Protein AF-0000000072903593 (afdb_homodimer)

Structure (mmCIF, N/CA/C/O backbone):
data_AF-0000000072903593-model_v1
#
loop_
_entity.id
_entity.type
_entity.pdbx_description
1 polymer 'Galactose-1-phosphate uridylyltransferase'
#
loop_
_atom_site.group_PDB
_atom_site.id
_atom_site.type_symbol
_atom_site.label_atom_id
_atom_site.label_alt_id
_atom_site.label_comp_id
_atom_site.label_asym_id
_atom_site.label_entity_id
_atom_site.label_seq_id
_atom_site.pdbx_PDB_ins_code
_atom_site.Cartn_x
_atom_site.Cartn_y
_atom_site.Cartn_z
_atom_site.occupancy
_atom_site.B_iso_or_equiv
_atom_site.auth_seq_id
_atom_site.auth_comp_id
_atom_site.auth_asym_id
_atom_site.auth_atom_id
_atom_site.pdbx_PDB_model_num
ATOM 1 N N . MET A 1 1 ? -7.723 9.633 -14.055 1 60.31 1 MET A N 1
ATOM 2 C CA . MET A 1 1 ? -7.969 8.195 -14.023 1 60.31 1 MET A CA 1
ATOM 3 C C . MET A 1 1 ? -9.039 7.844 -12.992 1 60.31 1 MET A C 1
ATOM 5 O O . MET A 1 1 ? -9.031 8.375 -11.883 1 60.31 1 MET A O 1
ATOM 9 N N . THR A 1 2 ? -10.039 7.176 -13.508 1 76.56 2 THR A N 1
ATOM 10 C CA . THR A 1 2 ? -11.125 6.82 -12.594 1 76.56 2 THR A CA 1
ATOM 11 C C . THR A 1 2 ? -10.859 5.465 -11.945 1 76.56 2 THR A C 1
ATOM 13 O O . THR A 1 2 ? -10.742 4.453 -12.641 1 76.56 2 THR A O 1
ATOM 16 N N . ARG A 1 3 ? -10.672 5.492 -10.711 1 81.56 3 ARG A N 1
ATOM 17 C CA . ARG A 1 3 ? -10.367 4.297 -9.93 1 81.56 3 ARG A CA 1
ATOM 18 C C . ARG A 1 3 ? -11.625 3.461 -9.695 1 81.56 3 ARG A C 1
ATOM 20 O O . ARG A 1 3 ? -12.711 4.004 -9.508 1 81.56 3 ARG A O 1
ATOM 27 N N . SER A 1 4 ? -11.383 2.148 -9.742 1 88.88 4 SER A N 1
ATOM 28 C CA . SER A 1 4 ? -12.461 1.224 -9.43 1 88.88 4 SER A CA 1
ATOM 29 C C . SER A 1 4 ? -12.555 0.962 -7.934 1 88.88 4 SER A C 1
ATOM 31 O O . SER A 1 4 ? -11.539 0.977 -7.234 1 88.88 4 SER A O 1
ATOM 33 N N . HIS A 1 5 ? -13.789 0.732 -7.508 1 93.12 5 HIS A N 1
ATOM 34 C CA . HIS A 1 5 ? -14.023 0.481 -6.094 1 93.12 5 HIS A CA 1
ATOM 35 C C . HIS A 1 5 ? -14.859 -0.781 -5.887 1 93.12 5 HIS A C 1
ATOM 37 O O . HIS A 1 5 ? -15.773 -1.06 -6.664 1 93.12 5 HIS A O 1
ATOM 43 N N . LEU A 1 6 ? -14.523 -1.533 -4.934 1 94.62 6 LEU A N 1
ATOM 44 C CA . LEU A 1 6 ? -15.32 -2.66 -4.453 1 94.62 6 LEU A CA 1
ATOM 45 C C . LEU A 1 6 ? -15.789 -2.424 -3.023 1 94.62 6 LEU A C 1
ATOM 47 O O . LEU A 1 6 ? -15.055 -1.867 -2.207 1 94.62 6 LEU A O 1
ATOM 51 N N . ILE A 1 7 ? -16.969 -2.863 -2.758 1 94.38 7 ILE A N 1
ATOM 52 C CA . ILE A 1 7 ? -17.484 -2.742 -1.397 1 94.38 7 ILE A CA 1
ATOM 53 C C . ILE A 1 7 ? -17 -3.918 -0.555 1 94.38 7 ILE A C 1
ATOM 55 O O . ILE A 1 7 ? -17.094 -5.074 -0.971 1 94.38 7 ILE A O 1
ATOM 59 N N . PHE A 1 8 ? -16.438 -3.594 0.503 1 93.25 8 PHE A N 1
ATOM 60 C CA . PHE A 1 8 ? -15.938 -4.566 1.471 1 93.25 8 PHE A CA 1
ATOM 61 C C . PHE A 1 8 ? -16.922 -4.727 2.627 1 93.25 8 PHE A C 1
ATOM 63 O O . PHE A 1 8 ? -17.281 -3.746 3.285 1 93.25 8 PHE A O 1
ATOM 70 N N . ASP A 1 9 ? -17.281 -5.898 2.928 1 91.88 9 ASP A N 1
ATOM 71 C CA . ASP A 1 9 ? -18.188 -6.184 4.039 1 91.88 9 ASP A CA 1
ATOM 72 C C . ASP A 1 9 ? -17.422 -6.34 5.348 1 91.88 9 ASP A C 1
ATOM 74 O O . ASP A 1 9 ? -16.922 -7.426 5.656 1 91.88 9 ASP A O 1
ATOM 78 N N . SER A 1 10 ? -17.469 -5.348 6.121 1 87.25 10 SER A N 1
ATOM 79 C CA . SER A 1 10 ? -16.688 -5.293 7.352 1 87.25 10 SER A CA 1
ATOM 80 C C . SER A 1 10 ? -17.234 -6.258 8.398 1 87.25 10 SER A C 1
ATOM 82 O O . SER A 1 10 ? -16.484 -6.73 9.258 1 87.25 10 SER A O 1
ATOM 84 N N . SER A 1 11 ? -18.484 -6.574 8.367 1 84.94 11 SER A N 1
ATOM 85 C CA . SER A 1 11 ? -19.078 -7.523 9.305 1 84.94 11 SER A CA 1
ATOM 86 C C . SER A 1 11 ? -18.531 -8.93 9.094 1 84.94 11 SER A C 1
ATOM 88 O O . SER A 1 11 ? -18.234 -9.641 10.055 1 84.94 11 SER A O 1
ATOM 90 N N . ILE A 1 12 ? -18.359 -9.266 7.867 1 82.25 12 ILE A N 1
ATOM 91 C CA . ILE A 1 12 ? -17.781 -10.555 7.527 1 82.25 12 ILE A CA 1
ATOM 92 C C . ILE A 1 12 ? -16.281 -10.555 7.855 1 82.25 12 ILE A C 1
ATOM 94 O O . ILE A 1 12 ? -15.75 -11.547 8.359 1 82.25 12 ILE A O 1
ATOM 98 N N . GLY A 1 13 ? -15.664 -9.5 7.625 1 82.75 13 GLY A N 1
ATOM 99 C CA . GLY A 1 13 ? -14.242 -9.359 7.879 1 82.75 13 GLY A CA 1
ATOM 100 C C . GLY A 1 13 ? -13.867 -9.625 9.328 1 82.75 13 GLY A C 1
ATOM 101 O O . GLY A 1 13 ? -12.836 -10.234 9.602 1 82.75 13 GLY A O 1
ATOM 102 N N . LYS A 1 14 ? -14.695 -9.219 10.172 1 78.19 14 LYS A N 1
ATOM 1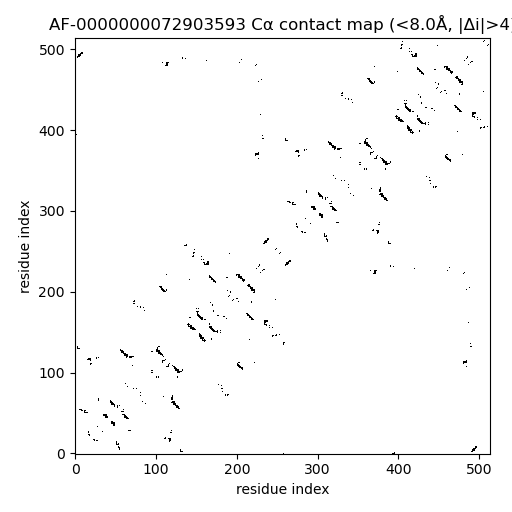03 C CA . LYS A 1 14 ? -14.453 -9.391 11.602 1 78.19 14 LYS A CA 1
ATOM 104 C C . LYS A 1 14 ? -14.523 -10.859 12.008 1 78.19 14 LYS A C 1
ATOM 106 O O . LYS A 1 14 ? -13.953 -11.258 13.023 1 78.19 14 LYS A O 1
ATOM 111 N N . GLN A 1 15 ? -15.156 -11.602 11.164 1 79.94 15 GLN A N 1
ATOM 112 C CA . GLN A 1 15 ? -15.375 -13.008 11.492 1 79.94 15 GLN A CA 1
ATOM 113 C C . GLN A 1 15 ? -14.312 -13.898 10.859 1 79.94 15 GLN A C 1
ATOM 115 O O . GLN A 1 15 ? -14.211 -15.086 11.18 1 79.94 15 GLN A O 1
ATOM 120 N N . LYS A 1 16 ? -13.492 -13.336 10.039 1 80.75 16 LYS A N 1
ATOM 121 C CA . LYS A 1 16 ? -12.484 -14.109 9.32 1 80.75 16 LYS A CA 1
ATOM 122 C C . LYS A 1 16 ? -11.43 -14.656 10.273 1 80.75 16 LYS A C 1
ATOM 124 O O . LYS A 1 16 ? -10.953 -13.938 11.156 1 80.75 16 LYS A O 1
ATOM 129 N N . PRO A 1 17 ? -11.148 -15.898 10.086 1 80.94 17 PRO A N 1
ATOM 130 C CA . PRO A 1 17 ? -10.031 -16.422 10.883 1 80.94 17 PRO A CA 1
ATOM 131 C C . PRO A 1 17 ? -8.703 -15.758 10.531 1 80.94 17 PRO A C 1
ATOM 133 O O . PRO A 1 17 ? -8.484 -15.367 9.383 1 80.94 17 PRO A O 1
ATOM 136 N N . GLU A 1 18 ? -7.91 -15.57 11.539 1 79.44 18 GLU A N 1
ATOM 137 C CA . GLU A 1 18 ? -6.59 -14.969 11.398 1 79.44 18 GLU A CA 1
ATOM 138 C C . GLU A 1 18 ? -5.52 -15.812 12.078 1 79.44 18 GLU A C 1
ATOM 140 O O . GLU A 1 18 ? -5.594 -16.062 13.281 1 79.44 18 GLU A O 1
ATOM 145 N N . THR A 1 19 ? -4.547 -16.297 11.219 1 81.31 19 THR A N 1
ATOM 146 C CA . THR A 1 19 ? -3.543 -17.188 11.789 1 81.31 19 THR A CA 1
ATOM 147 C C . THR A 1 19 ? -2.135 -16.719 11.445 1 81.31 19 THR A C 1
ATOM 149 O O . THR A 1 19 ? -1.151 -17.391 11.758 1 81.31 19 THR A O 1
ATOM 152 N N . ILE A 1 20 ? -1.979 -15.617 10.797 1 78.69 20 ILE A N 1
ATOM 153 C CA . ILE A 1 20 ? -0.661 -15.117 10.422 1 78.69 20 ILE A CA 1
ATOM 154 C C . ILE A 1 20 ? 0.012 -14.477 11.633 1 78.69 20 ILE A C 1
ATOM 156 O O . ILE A 1 20 ? 1.15 -14.812 11.969 1 78.69 20 ILE A O 1
ATOM 160 N N . VAL A 1 21 ? -0.804 -13.648 12.273 1 70.5 21 VAL A N 1
ATOM 161 C CA . VAL A 1 21 ? -0.29 -12.953 13.445 1 70.5 21 VAL A CA 1
ATOM 162 C C . VAL A 1 21 ? -0.515 -13.812 14.688 1 70.5 21 VAL A C 1
ATOM 164 O O . VAL A 1 21 ? 0.409 -14.023 15.477 1 70.5 21 VAL A O 1
ATOM 167 N N . ASN A 1 22 ? -1.841 -14.328 14.727 1 78.69 22 ASN A N 1
ATOM 168 C CA . ASN A 1 22 ? -2.182 -15.211 15.836 1 78.69 22 ASN A CA 1
ATOM 169 C C . ASN A 1 22 ? -1.996 -16.672 15.461 1 78.69 22 ASN A C 1
ATOM 171 O O . ASN A 1 22 ? -2.969 -17.375 15.172 1 78.69 22 ASN A O 1
ATOM 175 N N . ARG A 1 23 ? -0.952 -17.25 15.664 1 77.94 23 ARG A N 1
ATOM 176 C CA . ARG A 1 23 ? -0.542 -18.562 15.172 1 77.94 23 ARG A CA 1
ATOM 177 C C . ARG A 1 23 ? -1.164 -19.688 16 1 77.94 23 ARG A C 1
ATOM 179 O O . ARG A 1 23 ? -1.195 -20.828 15.562 1 77.94 23 ARG A O 1
ATOM 186 N N . GLN A 1 24 ? -1.678 -19.312 17.031 1 80.62 24 GLN A N 1
ATOM 187 C CA . GLN A 1 24 ? -2.266 -20.312 17.906 1 80.62 24 GLN A CA 1
ATOM 188 C C . GLN A 1 24 ? -3.695 -20.641 17.484 1 80.62 24 GLN A C 1
ATOM 190 O O . GLN A 1 24 ? -4.246 -21.672 17.891 1 80.62 24 GLN A O 1
ATOM 195 N N . ASN A 1 25 ? -4.289 -19.812 16.672 1 84.56 25 ASN A N 1
ATOM 196 C CA . ASN A 1 25 ? -5.637 -20.062 16.172 1 84.56 25 ASN A CA 1
ATOM 197 C C . ASN A 1 25 ? -5.668 -21.281 15.25 1 84.56 25 ASN A C 1
ATOM 199 O O . ASN A 1 25 ? -4.719 -21.516 14.5 1 84.56 25 ASN A O 1
ATOM 203 N N . PRO A 1 26 ? -6.703 -21.984 15.406 1 86 26 PRO A N 1
ATOM 204 C CA . PRO A 1 26 ? -6.805 -23.141 14.508 1 86 26 PRO A CA 1
ATOM 205 C C . PRO A 1 26 ? -6.871 -22.734 13.031 1 86 26 PRO A C 1
ATOM 207 O O . PRO A 1 26 ? -7.496 -21.734 12.695 1 86 26 PRO A O 1
ATOM 210 N N . CYS A 1 27 ? -6.293 -23.5 12.258 1 90.25 27 CYS A N 1
ATOM 211 C CA . CYS A 1 27 ? -6.277 -23.25 10.82 1 90.25 27 CYS A CA 1
ATOM 212 C C . CYS A 1 27 ? -7.41 -23.984 10.125 1 90.25 27 CYS A C 1
ATOM 214 O O . CYS A 1 27 ? -7.438 -25.219 10.109 1 90.25 27 CYS A O 1
ATOM 216 N N . PRO A 1 28 ? -8.242 -23.359 9.531 1 89.06 28 PRO A N 1
ATOM 217 C CA . PRO A 1 28 ? -9.375 -24.016 8.875 1 89.06 28 PRO A CA 1
ATOM 218 C C . PRO A 1 28 ? -8.938 -24.906 7.711 1 89.06 28 PRO A C 1
ATOM 220 O O . PRO A 1 28 ? -9.648 -25.859 7.359 1 89.06 28 PRO A O 1
ATOM 223 N N . PHE A 1 29 ? -7.766 -24.672 7.18 1 92.62 29 PHE A N 1
ATOM 224 C CA . PHE A 1 29 ? -7.336 -25.406 5.992 1 92.62 29 PHE A CA 1
ATOM 225 C C . PHE A 1 29 ? -6.641 -26.703 6.375 1 92.62 29 PHE A C 1
ATOM 227 O O . PHE A 1 29 ? -6.449 -27.578 5.535 1 92.62 29 PHE A O 1
ATOM 234 N N . CYS A 1 30 ? -6.262 -26.812 7.594 1 91.31 30 CYS A N 1
ATOM 235 C CA . CYS A 1 30 ? -5.625 -28.031 8.07 1 91.31 30 CYS A CA 1
ATOM 236 C C . CYS A 1 30 ? -6.656 -29.125 8.312 1 91.31 30 CYS A C 1
ATOM 238 O O . CYS A 1 30 ? -6.328 -30.312 8.266 1 91.31 30 CYS A O 1
ATOM 240 N N . ASN A 1 31 ? -7.863 -28.703 8.664 1 91.06 31 ASN A N 1
ATOM 241 C CA . ASN A 1 31 ? -8.945 -29.656 8.891 1 91.06 31 ASN A CA 1
ATOM 242 C C . ASN A 1 31 ? -9.711 -29.953 7.602 1 91.06 31 ASN A C 1
ATOM 244 O O . ASN A 1 31 ? -10.867 -29.531 7.457 1 91.06 31 ASN A O 1
ATOM 248 N N . VAL A 1 32 ? -9.195 -30.719 6.852 1 90.88 32 VAL A N 1
ATOM 249 C CA . VAL A 1 32 ? -9.695 -30.984 5.504 1 90.88 32 VAL A CA 1
ATOM 250 C C . VAL A 1 32 ? -11.094 -31.578 5.574 1 90.88 32 VAL A C 1
ATOM 252 O O . VAL A 1 32 ? -11.953 -31.25 4.746 1 90.88 32 VAL A O 1
ATOM 255 N N . GLU A 1 33 ? -11.359 -32.375 6.539 1 91.19 33 GLU A N 1
ATOM 256 C CA . GLU A 1 33 ? -12.648 -33.062 6.676 1 91.19 33 GLU A CA 1
ATOM 257 C C . GLU A 1 33 ? -13.766 -32.062 6.938 1 91.19 33 GLU A C 1
ATOM 259 O O . GLU A 1 33 ? -14.93 -32.312 6.625 1 91.19 33 GLU A O 1
ATOM 264 N N . ALA A 1 34 ? -13.406 -30.984 7.426 1 91.38 34 ALA A N 1
ATOM 265 C CA . ALA A 1 34 ? -14.406 -29.984 7.809 1 91.38 34 ALA A CA 1
ATOM 266 C C . ALA A 1 34 ? -14.641 -28.984 6.684 1 91.38 34 ALA A C 1
ATOM 268 O O . ALA A 1 34 ? -15.523 -28.141 6.773 1 91.38 34 ALA A O 1
ATOM 269 N N . LEU A 1 35 ? -13.828 -29.062 5.656 1 93.31 35 LEU A N 1
ATOM 270 C CA . LEU A 1 35 ? -13.977 -28.125 4.547 1 93.31 35 LEU A CA 1
ATOM 271 C C . LEU A 1 35 ? -15.312 -28.328 3.84 1 93.31 35 LEU A C 1
ATOM 273 O O . LEU A 1 35 ? -15.797 -29.453 3.729 1 93.31 35 LEU A O 1
ATOM 277 N N . THR A 1 36 ? -15.867 -27.219 3.41 1 92.69 36 THR A N 1
ATOM 278 C CA . THR A 1 36 ? -17.141 -27.266 2.695 1 92.69 36 THR A CA 1
ATOM 279 C C . THR A 1 36 ? -17.031 -26.562 1.351 1 92.69 36 THR A C 1
ATOM 281 O O . THR A 1 36 ? -16.047 -25.859 1.09 1 92.69 36 THR A O 1
ATOM 284 N N . HIS A 1 37 ? -17.922 -26.828 0.409 1 95.62 37 HIS A N 1
ATOM 285 C CA . HIS A 1 37 ? -18.031 -26.172 -0.89 1 95.62 37 HIS A CA 1
ATOM 286 C C . HIS A 1 37 ? -16.812 -26.422 -1.752 1 95.62 37 HIS A C 1
ATOM 288 O O . HIS A 1 37 ? -16.234 -25.484 -2.316 1 95.62 37 HIS A O 1
ATOM 294 N N . ILE A 1 38 ? -16.297 -27.672 -1.651 1 96.88 38 ILE A N 1
ATOM 295 C CA . ILE A 1 38 ? -15.164 -28.078 -2.486 1 96.88 38 ILE A CA 1
ATOM 296 C C . ILE A 1 38 ? -15.617 -28.188 -3.941 1 96.88 38 ILE A C 1
ATOM 298 O O . ILE A 1 38 ? -16.594 -28.891 -4.238 1 96.88 38 ILE A O 1
ATOM 302 N N . MET A 1 39 ? -14.961 -27.562 -4.785 1 97.94 39 MET A N 1
ATOM 303 C CA . MET A 1 39 ? -15.352 -27.531 -6.191 1 97.94 39 MET A CA 1
ATOM 304 C C . MET A 1 39 ? -14.516 -28.516 -7.008 1 97.94 39 MET A C 1
ATOM 306 O O . MET A 1 39 ? -15.008 -29.094 -7.984 1 97.94 39 MET A O 1
ATOM 310 N N . ASP A 1 40 ? -13.266 -28.672 -6.719 1 98.06 40 ASP A N 1
ATOM 311 C CA . ASP A 1 40 ? -12.359 -29.609 -7.375 1 98.06 40 ASP A CA 1
ATOM 312 C C . ASP A 1 40 ? -11.18 -29.953 -6.473 1 98.06 40 ASP A C 1
ATOM 314 O O . ASP A 1 40 ? -10.898 -29.234 -5.512 1 98.06 40 ASP A O 1
ATOM 318 N N . GLN A 1 41 ? -10.539 -31.094 -6.773 1 97.25 41 GLN A N 1
ATOM 319 C CA . GLN A 1 41 ? -9.422 -31.547 -5.949 1 97.25 41 GLN A CA 1
ATOM 320 C C . GLN A 1 41 ? -8.461 -32.406 -6.754 1 97.25 41 GLN A C 1
ATOM 322 O O . GLN A 1 41 ? -8.891 -33.219 -7.582 1 97.25 41 GLN A O 1
ATOM 327 N N . LYS A 1 42 ? -7.273 -32.156 -6.574 1 97.19 42 LYS A N 1
ATOM 328 C CA . LYS A 1 42 ? -6.191 -33 -7.105 1 97.19 42 LYS A CA 1
ATOM 329 C C . LYS A 1 42 ? -5.152 -33.281 -6.031 1 97.19 42 LYS A C 1
ATOM 331 O O . LYS A 1 42 ? -4.242 -32.5 -5.793 1 97.19 42 LYS A O 1
ATOM 336 N N . ASP A 1 43 ? -5.23 -34.5 -5.383 1 95.94 43 ASP A N 1
ATOM 337 C CA . ASP A 1 43 ? -4.379 -34.875 -4.254 1 95.94 43 ASP A CA 1
ATOM 338 C C . ASP A 1 43 ? -4.566 -33.906 -3.084 1 95.94 43 ASP A C 1
ATOM 340 O O . ASP A 1 43 ? -5.688 -33.688 -2.609 1 95.94 43 ASP A O 1
ATOM 344 N N . SER A 1 44 ? -3.527 -33.219 -2.713 1 96.06 44 SER A N 1
ATOM 345 C CA . SER A 1 44 ? -3.605 -32.312 -1.568 1 96.06 44 SER A CA 1
ATOM 346 C C . SER A 1 44 ? -4.012 -30.906 -1.998 1 96.06 44 SER A C 1
ATOM 348 O O . SER A 1 44 ? -4.18 -30.016 -1.158 1 96.06 44 SER A O 1
ATOM 350 N N . ILE A 1 45 ? -4.176 -30.672 -3.27 1 98.25 45 ILE A N 1
ATOM 351 C CA . ILE A 1 45 ? -4.605 -29.391 -3.801 1 98.25 45 ILE A CA 1
ATOM 352 C C . ILE A 1 45 ? -6.129 -29.328 -3.838 1 98.25 45 ILE A C 1
ATOM 354 O O . ILE A 1 45 ? -6.773 -30.172 -4.469 1 98.25 45 ILE A O 1
ATOM 358 N N . ILE A 1 46 ? -6.727 -28.344 -3.162 1 98.25 46 ILE A N 1
ATOM 359 C CA . ILE A 1 46 ? -8.18 -28.297 -3.035 1 98.25 46 ILE A CA 1
ATOM 360 C C . ILE A 1 46 ? -8.688 -26.922 -3.453 1 98.25 46 ILE A C 1
ATOM 362 O O . ILE A 1 46 ? -8.227 -25.891 -2.943 1 98.25 46 ILE A O 1
ATOM 366 N N . TRP A 1 47 ? -9.531 -26.875 -4.449 1 98.56 47 TRP A N 1
ATOM 367 C CA . TRP A 1 47 ? -10.219 -25.656 -4.867 1 98.56 47 TRP A CA 1
ATOM 368 C C . TRP A 1 47 ? -11.609 -25.578 -4.25 1 98.56 47 TRP A C 1
ATOM 370 O O . TRP A 1 47 ? -12.414 -26.484 -4.402 1 98.56 47 TRP A O 1
ATOM 380 N N . LEU A 1 48 ? -11.914 -24.547 -3.469 1 98.06 48 LEU A N 1
ATOM 381 C CA . LEU A 1 48 ? -13.188 -24.422 -2.768 1 98.06 48 LEU A CA 1
ATOM 382 C C . LEU A 1 48 ? -13.664 -22.984 -2.746 1 98.06 48 LEU A C 1
ATOM 384 O O . LEU A 1 48 ? -12.883 -22.062 -3.006 1 98.06 48 LEU A O 1
ATOM 388 N N . GLU A 1 49 ? -14.945 -22.797 -2.516 1 96.88 49 GLU A N 1
ATOM 389 C CA . GLU A 1 49 ? -15.516 -21.469 -2.344 1 96.88 49 GLU A CA 1
ATOM 390 C C . GLU A 1 49 ? -15.117 -20.859 -0.999 1 96.88 49 GLU A C 1
ATOM 392 O O . GLU A 1 49 ? -15.117 -21.562 0.022 1 96.88 49 GLU A O 1
ATOM 397 N N . ASN A 1 50 ? -14.742 -19.609 -1.059 1 93.88 50 ASN A N 1
ATOM 398 C CA . ASN A 1 50 ? -14.398 -18.938 0.187 1 93.88 50 ASN A CA 1
ATOM 399 C C . ASN A 1 50 ? -15.586 -18.875 1.145 1 93.88 50 ASN A C 1
ATOM 401 O O . ASN A 1 50 ? -16.672 -18.453 0.757 1 93.88 50 ASN A O 1
ATOM 405 N N . LYS A 1 51 ? -15.414 -19.219 2.359 1 89.56 51 LYS A N 1
ATOM 406 C CA . LYS A 1 51 ? -16.469 -19.234 3.375 1 89.56 51 LYS A CA 1
ATOM 407 C C . LYS A 1 51 ? -16.766 -17.828 3.875 1 89.56 51 LYS A C 1
ATOM 409 O O . LYS A 1 51 ? -17.844 -17.562 4.406 1 89.56 51 LYS A O 1
ATOM 414 N N . TYR A 1 52 ? -15.867 -16.953 3.697 1 89.12 52 TYR A N 1
ATOM 415 C CA . TYR A 1 52 ? -15.984 -15.578 4.18 1 89.12 52 TYR A CA 1
ATOM 416 C C . TYR A 1 52 ? -15.805 -14.578 3.043 1 89.12 52 TYR A C 1
ATOM 418 O O . TYR A 1 52 ? -14.836 -13.812 3.025 1 89.12 52 TYR A O 1
ATOM 426 N N . PRO A 1 53 ? -16.75 -14.508 2.211 1 91.5 53 PRO A N 1
ATOM 427 C CA . PRO A 1 53 ? -16.656 -13.586 1.079 1 91.5 53 PRO A CA 1
ATOM 428 C C . PRO A 1 53 ? -16.859 -12.133 1.487 1 91.5 53 PRO A C 1
ATOM 430 O O . PRO A 1 53 ? -17.984 -11.656 1.547 1 91.5 53 PRO A O 1
ATOM 433 N N . VAL A 1 54 ? -15.828 -11.445 1.536 1 92.44 54 VAL A N 1
ATOM 434 C CA . VAL A 1 54 ? -15.859 -10.102 2.1 1 92.44 54 VAL A CA 1
ATOM 435 C C . VAL A 1 54 ? -16.172 -9.086 1.001 1 92.44 54 VAL A C 1
ATOM 437 O O . VAL A 1 54 ? -16.484 -7.926 1.287 1 92.44 54 VAL A O 1
ATOM 440 N N . LEU A 1 55 ? -16.078 -9.461 -0.254 1 95.44 55 LEU A N 1
ATOM 441 C CA . LEU A 1 55 ? -16.312 -8.547 -1.364 1 95.44 55 LEU A CA 1
ATOM 442 C C . LEU A 1 55 ? -17.734 -8.68 -1.893 1 95.44 55 LEU A C 1
ATOM 444 O O . LEU A 1 55 ? -18.188 -9.797 -2.166 1 95.44 55 LEU A O 1
ATOM 448 N N . GLN A 1 56 ? -18.359 -7.562 -2.023 1 94.5 56 GLN A N 1
ATOM 449 C CA . GLN A 1 56 ? -19.688 -7.582 -2.631 1 94.5 56 GLN A CA 1
ATOM 450 C C . GLN A 1 56 ? -19.594 -7.758 -4.145 1 94.5 56 GLN A C 1
ATOM 452 O O . GLN A 1 56 ? -18.656 -7.285 -4.773 1 94.5 56 GLN A O 1
ATOM 457 N N . ASP A 1 57 ? -20.594 -8.445 -4.68 1 95.81 57 ASP A N 1
ATOM 458 C CA . ASP A 1 57 ? -20.719 -8.656 -6.121 1 95.81 57 ASP A CA 1
ATOM 459 C C . ASP A 1 57 ? -19.484 -9.344 -6.691 1 95.81 57 ASP A C 1
ATOM 461 O O . ASP A 1 57 ? -18.969 -8.938 -7.73 1 95.81 57 ASP A O 1
ATOM 465 N N . ALA A 1 58 ? -19 -10.289 -5.934 1 97.31 58 ALA A N 1
ATOM 466 C CA . ALA A 1 58 ? -17.844 -11.086 -6.332 1 97.31 58 ALA A CA 1
ATOM 467 C C . ALA A 1 58 ? -18 -12.539 -5.895 1 97.31 58 ALA A C 1
ATOM 469 O O . ALA A 1 58 ? -18.672 -12.82 -4.891 1 97.31 58 ALA A O 1
ATOM 470 N N . PHE A 1 59 ? -17.531 -13.391 -6.684 1 97.81 59 PHE A N 1
ATOM 471 C CA . PHE A 1 59 ? -17.406 -14.797 -6.32 1 97.81 59 PHE A CA 1
ATOM 472 C C . PHE A 1 59 ? -15.977 -15.125 -5.906 1 97.81 59 PHE A C 1
ATOM 474 O O . PHE A 1 59 ? -15.07 -15.156 -6.742 1 97.81 59 PHE A O 1
ATOM 481 N N . GLN A 1 60 ? -15.797 -15.375 -4.641 1 97.56 60 GLN A N 1
ATOM 482 C CA . GLN A 1 60 ? -14.453 -15.57 -4.098 1 97.56 60 GLN A CA 1
ATOM 483 C C . GLN A 1 60 ? -14.164 -17.047 -3.861 1 97.56 60 GLN A C 1
ATOM 485 O O . GLN A 1 60 ? -14.938 -17.734 -3.188 1 97.56 60 GLN A O 1
ATOM 490 N N . THR A 1 61 ? -13.039 -17.531 -4.406 1 98.25 61 THR A N 1
ATOM 491 C CA . THR A 1 61 ? -12.617 -18.906 -4.223 1 98.25 61 THR A CA 1
ATOM 492 C C . THR A 1 61 ? -11.172 -18.984 -3.73 1 98.25 61 THR A C 1
ATOM 494 O O . THR A 1 61 ? -10.445 -17.984 -3.789 1 98.25 61 THR A O 1
ATOM 497 N N . VAL A 1 62 ? -10.828 -20.203 -3.219 1 97.56 62 VAL A N 1
ATOM 498 C CA . VAL A 1 62 ? -9.508 -20.422 -2.652 1 97.56 62 VAL A CA 1
ATOM 499 C C . VAL A 1 62 ? -8.945 -21.75 -3.176 1 97.56 62 VAL A C 1
ATOM 501 O O . VAL A 1 62 ? -9.68 -22.719 -3.342 1 97.56 62 VAL A O 1
ATOM 504 N N . ILE A 1 63 ? -7.695 -21.719 -3.494 1 98.44 63 ILE A N 1
ATOM 505 C CA . ILE A 1 63 ? -6.969 -22.953 -3.766 1 98.44 63 ILE A CA 1
ATOM 506 C C . ILE A 1 63 ? -6.004 -23.25 -2.617 1 98.44 63 ILE A C 1
ATOM 508 O O . ILE A 1 63 ? -5.012 -22.547 -2.432 1 98.44 63 ILE A O 1
ATOM 512 N N . ILE A 1 64 ? -6.297 -24.25 -1.819 1 97.75 64 ILE A N 1
ATOM 513 C CA . ILE A 1 64 ? -5.348 -24.75 -0.834 1 97.75 64 ILE A CA 1
ATOM 514 C C . ILE A 1 64 ? -4.215 -25.5 -1.541 1 97.75 64 ILE A C 1
ATOM 516 O O . ILE A 1 64 ? -4.457 -26.469 -2.262 1 97.75 64 ILE A O 1
ATOM 520 N N . GLU A 1 65 ? -3.029 -25.094 -1.334 1 98.19 65 GLU A N 1
ATOM 521 C CA . GLU A 1 65 ? -1.915 -25.516 -2.18 1 98.19 65 GLU A CA 1
ATOM 522 C C . GLU A 1 65 ? -1.377 -26.875 -1.747 1 98.19 65 GLU A C 1
ATOM 524 O O . GLU A 1 65 ? -0.859 -27.641 -2.57 1 98.19 65 GLU A O 1
ATOM 529 N N . THR A 1 66 ? -1.399 -27.078 -0.451 1 96.38 66 THR A N 1
ATOM 530 C CA . THR A 1 66 ? -0.808 -28.297 0.109 1 96.38 66 THR A CA 1
ATOM 531 C C . THR A 1 66 ? -1.422 -28.625 1.467 1 96.38 66 THR A C 1
ATOM 533 O O . THR A 1 66 ? -2.215 -27.844 1.999 1 96.38 66 THR A O 1
ATOM 536 N N . ASP A 1 67 ? -1.128 -29.781 1.975 1 94.19 67 ASP A N 1
ATOM 537 C CA . ASP A 1 67 ? -1.634 -30.172 3.285 1 94.19 67 ASP A CA 1
ATOM 538 C C . ASP A 1 67 ? -0.656 -29.781 4.391 1 94.19 67 ASP A C 1
ATOM 540 O O . ASP A 1 67 ? -0.896 -30.062 5.566 1 94.19 67 ASP A O 1
ATOM 544 N N . GLU A 1 68 ? 0.381 -29.125 4.031 1 93.25 68 GLU A N 1
ATOM 545 C CA . GLU A 1 68 ? 1.355 -28.672 5.016 1 93.25 68 GLU A CA 1
ATOM 546 C C . GLU A 1 68 ? 1.144 -27.188 5.352 1 93.25 68 GLU A C 1
ATOM 548 O O . GLU A 1 68 ? 1.431 -26.312 4.535 1 93.25 68 GLU A O 1
ATOM 553 N N . CYS A 1 69 ? 0.792 -26.938 6.539 1 91.88 69 CYS A N 1
ATOM 554 C CA . CYS A 1 69 ? 0.379 -25.609 6.98 1 91.88 69 CYS A CA 1
ATOM 555 C C . CYS A 1 69 ? 1.562 -24.656 7.004 1 91.88 69 CYS A C 1
ATOM 557 O O . CYS A 1 69 ? 1.395 -23.453 6.805 1 91.88 69 CYS A O 1
ATOM 559 N N . THR A 1 70 ? 2.742 -25.125 7.227 1 89.5 70 THR A N 1
ATOM 560 C CA . THR A 1 70 ? 3.889 -24.25 7.414 1 89.5 70 THR A CA 1
ATOM 561 C C . THR A 1 70 ? 4.762 -24.219 6.16 1 89.5 70 THR A C 1
ATOM 563 O O . THR A 1 70 ? 5.855 -23.656 6.176 1 89.5 70 THR A O 1
ATOM 566 N N . SER A 1 71 ? 4.305 -24.844 5.137 1 92 71 SER A N 1
ATOM 567 C CA . SER A 1 71 ? 5.066 -24.844 3.893 1 92 71 SER A CA 1
ATOM 568 C C . SER A 1 71 ? 4.871 -23.531 3.131 1 92 71 SER A C 1
ATOM 570 O O . SER A 1 71 ? 4.207 -22.609 3.623 1 92 71 SER A O 1
ATOM 572 N N . GLU A 1 72 ? 5.605 -23.391 2.066 1 92.88 72 GLU A N 1
ATOM 573 C CA . GLU A 1 72 ? 5.473 -22.234 1.18 1 92.88 72 GLU A CA 1
ATOM 574 C C . GLU A 1 72 ? 6.043 -22.531 -0.204 1 92.88 72 GLU A C 1
ATOM 576 O O . GLU A 1 72 ? 6.824 -23.469 -0.368 1 92.88 72 GLU A O 1
ATOM 581 N N . LEU A 1 73 ? 5.688 -21.797 -1.133 1 96.31 73 LEU A N 1
ATOM 582 C CA . LEU A 1 73 ? 5.828 -22.062 -2.559 1 96.31 73 LEU A CA 1
ATOM 583 C C . LEU A 1 73 ? 7.281 -22.391 -2.908 1 96.31 73 LEU A C 1
ATOM 585 O O . LEU A 1 73 ? 7.543 -23.234 -3.768 1 96.31 73 LEU A O 1
ATOM 589 N N . SER A 1 74 ? 8.234 -21.781 -2.266 1 95.69 74 SER A N 1
ATOM 590 C CA . SER A 1 74 ? 9.641 -21.969 -2.607 1 95.69 74 SER A CA 1
ATOM 591 C C . SER A 1 74 ? 10.141 -23.344 -2.158 1 95.69 74 SER A C 1
ATOM 593 O O . SER A 1 74 ? 11.203 -23.797 -2.588 1 95.69 74 SER A O 1
ATOM 595 N N . LEU A 1 75 ? 9.398 -24.078 -1.383 1 96.38 75 LEU A N 1
ATOM 596 C CA . LEU A 1 75 ? 9.852 -25.312 -0.777 1 96.38 75 LEU A CA 1
ATOM 597 C C . LEU A 1 75 ? 9.227 -26.516 -1.479 1 96.38 75 LEU A C 1
ATOM 599 O O . LEU A 1 75 ? 9.625 -27.656 -1.231 1 96.38 75 LEU A O 1
ATOM 603 N N . TYR A 1 76 ? 8.273 -26.328 -2.312 1 97.81 76 TYR A N 1
ATOM 604 C CA . TYR A 1 76 ? 7.566 -27.438 -2.953 1 97.81 76 TYR A CA 1
ATOM 605 C C . TYR A 1 76 ? 8.508 -28.25 -3.818 1 97.81 76 TYR A C 1
ATOM 607 O O . TYR A 1 76 ? 9.414 -27.719 -4.453 1 97.81 76 TYR A O 1
ATOM 615 N N . SER A 1 77 ? 8.266 -29.531 -3.883 1 97.56 77 SER A N 1
ATOM 616 C CA . SER A 1 77 ? 8.922 -30.344 -4.91 1 97.56 77 SER A CA 1
ATOM 617 C C . SER A 1 77 ? 8.5 -29.906 -6.309 1 97.56 77 SER A C 1
ATOM 619 O O . SER A 1 77 ? 7.406 -29.359 -6.492 1 97.56 77 SER A O 1
ATOM 621 N N . LYS A 1 78 ? 9.352 -30.156 -7.285 1 98 78 LYS A N 1
ATOM 622 C CA . LYS A 1 78 ? 9.039 -29.766 -8.656 1 98 78 LYS A CA 1
ATOM 623 C C . LYS A 1 78 ? 7.746 -30.438 -9.133 1 98 78 LYS A C 1
ATOM 625 O O . LYS A 1 78 ? 6.922 -29.797 -9.789 1 98 78 LYS A O 1
ATOM 630 N N . GLU A 1 79 ? 7.586 -31.656 -8.75 1 98 79 GLU A N 1
ATOM 631 C CA . GLU A 1 79 ? 6.387 -32.375 -9.156 1 98 79 GLU A CA 1
ATOM 632 C C . GLU A 1 79 ? 5.129 -31.719 -8.602 1 98 79 GLU A C 1
ATOM 634 O O . GLU A 1 79 ? 4.172 -31.469 -9.344 1 98 79 GLU A O 1
ATOM 639 N N . HIS A 1 80 ? 5.133 -31.422 -7.359 1 98.19 80 HIS A N 1
ATOM 640 C CA . HIS A 1 80 ? 3.984 -30.781 -6.723 1 98.19 80 HIS A CA 1
ATOM 641 C C . HIS A 1 80 ? 3.756 -29.375 -7.273 1 98.19 80 HIS A C 1
ATOM 643 O O . HIS A 1 80 ? 2.615 -28.984 -7.527 1 98.19 80 HIS A O 1
ATOM 649 N N . LEU A 1 81 ? 4.848 -28.688 -7.465 1 98.38 81 LEU A N 1
ATOM 650 C CA . LEU A 1 81 ? 4.785 -27.328 -7.996 1 98.38 81 LEU A CA 1
ATOM 651 C C . LEU A 1 81 ? 4.117 -27.312 -9.367 1 98.38 81 LEU A C 1
ATOM 653 O O . LEU A 1 81 ? 3.225 -26.5 -9.617 1 98.38 81 LEU A O 1
ATOM 657 N N . HIS A 1 82 ? 4.57 -28.188 -10.258 1 98.56 82 HIS A N 1
ATOM 658 C CA . HIS A 1 82 ? 4.023 -28.25 -11.609 1 98.56 82 HIS A CA 1
ATOM 659 C C . HIS A 1 82 ? 2.539 -28.594 -11.586 1 98.56 82 HIS A C 1
ATOM 661 O O . HIS A 1 82 ? 1.749 -27.984 -12.32 1 98.56 82 HIS A O 1
ATOM 667 N N . LYS A 1 83 ? 2.209 -29.516 -10.742 1 98.25 83 LYS A N 1
ATOM 668 C CA . LYS A 1 83 ? 0.809 -29.906 -10.602 1 98.25 83 LYS A CA 1
ATOM 669 C C . LYS A 1 83 ? -0.042 -28.75 -10.109 1 98.25 83 LYS A C 1
ATOM 671 O O . LYS A 1 83 ? -1.128 -28.5 -10.633 1 98.25 83 LYS A O 1
ATOM 676 N N . LEU A 1 84 ? 0.435 -28.047 -9.133 1 98.56 84 LEU A N 1
ATOM 677 C CA . LEU A 1 84 ? -0.282 -26.922 -8.539 1 98.56 84 LEU A CA 1
ATOM 678 C C . LEU A 1 84 ? -0.517 -25.812 -9.562 1 98.56 84 LEU A C 1
ATOM 680 O O . LEU A 1 84 ? -1.643 -25.344 -9.719 1 98.56 84 LEU A O 1
ATOM 684 N N . ILE A 1 85 ? 0.53 -25.375 -10.25 1 98.5 85 ILE A N 1
ATOM 685 C CA . ILE A 1 85 ? 0.449 -24.266 -11.188 1 98.5 85 ILE A CA 1
ATOM 686 C C . ILE A 1 85 ? -0.463 -24.641 -12.359 1 98.5 85 ILE A C 1
ATOM 688 O O . ILE A 1 85 ? -1.278 -23.828 -12.797 1 98.5 85 ILE A O 1
ATOM 692 N N . ASP A 1 86 ? -0.305 -25.859 -12.766 1 97.81 86 ASP A N 1
ATOM 693 C CA . ASP A 1 86 ? -1.183 -26.344 -13.836 1 97.81 86 ASP A CA 1
ATOM 694 C C . ASP A 1 86 ? -2.646 -26.281 -13.406 1 97.81 86 ASP A C 1
ATOM 696 O O . ASP A 1 86 ? -3.494 -25.766 -14.141 1 97.81 86 ASP A O 1
ATOM 700 N N . PHE A 1 87 ? -2.908 -26.828 -12.281 1 98.5 87 PHE A N 1
ATOM 701 C CA . PHE A 1 87 ? -4.258 -26.859 -11.734 1 98.5 87 PHE A CA 1
ATOM 702 C C . PHE A 1 87 ? -4.812 -25.453 -11.57 1 98.5 87 PHE A C 1
ATOM 704 O O . PHE A 1 87 ? -5.941 -25.172 -11.977 1 98.5 87 PHE A O 1
ATOM 711 N N . ALA A 1 88 ? -4.062 -24.578 -11.016 1 98.56 88 ALA A N 1
ATOM 712 C CA . ALA A 1 88 ? -4.5 -23.219 -10.719 1 98.56 88 ALA A CA 1
ATOM 713 C C . ALA A 1 88 ? -4.793 -22.453 -12 1 98.56 88 ALA A C 1
ATOM 715 O O . ALA A 1 88 ? -5.797 -21.734 -12.094 1 98.56 88 ALA A O 1
ATOM 716 N N . LEU A 1 89 ? -3.91 -22.578 -12.992 1 97.69 89 LEU A N 1
ATOM 717 C CA . LEU A 1 89 ? -4.117 -21.906 -14.273 1 97.69 89 LEU A CA 1
ATOM 718 C C . LEU A 1 89 ? -5.375 -22.422 -14.961 1 97.69 89 LEU A C 1
ATOM 720 O O . LEU A 1 89 ? -6.105 -21.656 -15.586 1 97.69 89 LEU A O 1
ATOM 724 N N . GLU A 1 90 ? -5.578 -23.656 -14.836 1 97.5 90 GLU A N 1
ATOM 725 C CA . GLU A 1 90 ? -6.773 -24.266 -15.422 1 97.5 90 GLU A CA 1
ATOM 726 C C . GLU A 1 90 ? -8.047 -23.688 -14.797 1 97.5 90 GLU A C 1
ATOM 728 O O . GLU A 1 90 ? -8.984 -23.344 -15.508 1 97.5 90 GLU A O 1
ATOM 733 N N . LYS A 1 91 ? -8.078 -23.609 -13.484 1 98.44 91 LYS A N 1
ATOM 734 C CA . LYS A 1 91 ? -9.266 -23.125 -12.797 1 98.44 91 LYS A CA 1
ATOM 735 C C . LYS A 1 91 ? -9.477 -21.641 -13.047 1 98.44 91 LYS A C 1
ATOM 737 O O . LYS A 1 91 ? -10.617 -21.172 -13.156 1 98.44 91 LYS A O 1
ATOM 742 N N . TRP A 1 92 ? -8.359 -20.922 -13.117 1 98.25 92 TRP A N 1
ATOM 743 C CA . TRP A 1 92 ? -8.43 -19.516 -13.469 1 98.25 92 TRP A CA 1
ATOM 744 C C . TRP A 1 92 ? -9.055 -19.312 -14.844 1 98.25 92 TRP A C 1
ATOM 746 O O . TRP A 1 92 ? -9.961 -18.5 -15.016 1 98.25 92 TRP A O 1
ATOM 756 N N . LYS A 1 93 ? -8.656 -20.078 -15.805 1 96.31 93 LYS A N 1
ATOM 757 C CA . LYS A 1 93 ? -9.188 -20.031 -17.172 1 96.31 93 LYS A CA 1
ATOM 758 C C . LYS A 1 93 ? -10.664 -20.391 -17.188 1 96.31 93 LYS A C 1
ATOM 760 O O . LYS A 1 93 ? -11.461 -19.75 -17.875 1 96.31 93 LYS A O 1
ATOM 765 N N . GLU A 1 94 ? -10.969 -21.422 -16.469 1 97.25 94 GLU A N 1
ATOM 766 C CA . GLU A 1 94 ? -12.359 -21.844 -16.375 1 97.25 94 GLU A CA 1
ATOM 767 C C . GLU A 1 94 ? -13.266 -20.719 -15.914 1 97.25 94 GLU A C 1
ATOM 769 O O . GLU A 1 94 ? -14.328 -20.484 -16.484 1 97.25 94 GLU A O 1
ATOM 774 N N . MET A 1 95 ? -12.812 -20.016 -14.93 1 97.75 95 MET A N 1
ATOM 775 C CA . MET A 1 95 ? -13.617 -18.922 -14.406 1 97.75 95 MET A CA 1
ATOM 776 C C . MET A 1 95 ? -13.648 -17.75 -15.383 1 97.75 95 MET A C 1
ATOM 778 O O . MET A 1 95 ? -14.656 -17.062 -15.5 1 97.75 95 MET A O 1
ATOM 782 N N . GLN A 1 96 ? -12.586 -17.516 -16.062 1 96.38 96 GLN A N 1
ATOM 783 C CA . GLN A 1 96 ? -12.516 -16.438 -17.031 1 96.38 96 GLN A CA 1
ATOM 784 C C . GLN A 1 96 ? -13.5 -16.656 -18.172 1 96.38 96 GLN A C 1
ATOM 786 O O . GLN A 1 96 ? -14 -15.688 -18.766 1 96.38 96 GLN A O 1
ATOM 791 N N . GLU A 1 97 ? -13.773 -17.812 -18.484 1 95.69 97 GLU A N 1
ATOM 792 C CA . GLU A 1 97 ? -14.664 -18.156 -19.594 1 95.69 97 GLU A CA 1
ATOM 793 C C . GLU A 1 97 ? -16.125 -18 -19.188 1 95.69 97 GLU A C 1
ATOM 795 O O . GLU A 1 97 ? -17.016 -18.031 -20.047 1 95.69 97 GLU A O 1
ATOM 800 N N . ASN A 1 98 ? -16.312 -17.891 -17.906 1 95.62 98 ASN A N 1
ATOM 801 C CA . ASN A 1 98 ? -17.672 -17.656 -17.422 1 95.62 98 ASN A CA 1
ATOM 802 C C . ASN A 1 98 ? -18.125 -16.219 -17.656 1 95.62 98 ASN A C 1
ATOM 804 O O . ASN A 1 98 ? -17.516 -15.289 -17.109 1 95.62 98 ASN A O 1
ATOM 808 N N . SER A 1 99 ? -19.156 -15.93 -18.375 1 94.25 99 SER A N 1
ATOM 809 C CA . SER A 1 99 ? -19.625 -14.602 -18.766 1 94.25 99 SER A CA 1
ATOM 810 C C . SER A 1 99 ? -20.234 -13.844 -17.594 1 94.25 99 SER A C 1
ATOM 812 O O . SER A 1 99 ? -20.5 -12.648 -17.688 1 94.25 99 SER A O 1
ATOM 814 N N . GLU A 1 100 ? -20.359 -14.508 -16.531 1 96.69 100 GLU A N 1
ATOM 815 C CA . GLU A 1 100 ? -20.922 -13.867 -15.352 1 96.69 100 GLU A CA 1
ATOM 816 C C . GLU A 1 100 ? -19.969 -12.844 -14.766 1 96.69 100 GLU A C 1
ATOM 818 O O . GLU A 1 100 ? -20.375 -11.938 -14.031 1 96.69 100 GLU A O 1
ATOM 823 N N . TYR A 1 101 ? -18.766 -13.016 -15.031 1 97.81 101 TYR A N 1
ATOM 824 C CA . TYR A 1 101 ? -17.75 -12.156 -14.438 1 97.81 101 TYR A CA 1
ATOM 825 C C . TYR A 1 101 ? -17.188 -11.18 -15.477 1 97.81 101 TYR A C 1
ATOM 827 O O . TYR A 1 101 ? -16.844 -11.586 -16.594 1 97.81 101 TYR A O 1
ATOM 835 N N . LYS A 1 102 ? -17.141 -9.945 -15.109 1 97 102 LYS A N 1
ATOM 836 C CA . LYS A 1 102 ? -16.5 -8.938 -15.953 1 97 102 LYS A CA 1
ATOM 837 C C . LYS A 1 102 ? -14.992 -9.133 -16 1 97 102 LYS A C 1
ATOM 839 O O . LYS A 1 102 ? -14.367 -8.922 -17.047 1 97 102 LYS A O 1
ATOM 844 N N . SER A 1 103 ? -14.398 -9.516 -14.859 1 97.25 103 SER A N 1
ATOM 845 C CA . SER A 1 103 ? -12.992 -9.906 -14.789 1 97.25 103 SER A CA 1
ATOM 846 C C . SER A 1 103 ? -12.766 -10.938 -13.688 1 97.25 103 SER A C 1
ATOM 848 O O . SER A 1 103 ? -13.594 -11.094 -12.789 1 97.25 103 SER A O 1
ATOM 850 N N . VAL A 1 104 ? -11.688 -11.656 -13.82 1 98.25 104 VAL A N 1
ATOM 851 C CA . VAL A 1 104 ? -11.328 -12.672 -12.836 1 98.25 104 VAL A CA 1
ATOM 852 C C . VAL A 1 104 ? -9.906 -12.438 -12.336 1 98.25 104 VAL A C 1
ATOM 854 O O . VAL A 1 104 ? -8.953 -12.484 -13.125 1 98.25 104 VAL A O 1
ATOM 857 N N . LEU A 1 105 ? -9.797 -12.164 -11.062 1 98.44 105 LEU A N 1
ATOM 858 C CA . LEU A 1 105 ? -8.5 -11.961 -10.43 1 98.44 105 LEU A CA 1
ATOM 859 C C . LEU A 1 105 ? -7.891 -13.281 -9.984 1 98.44 105 LEU A C 1
ATOM 861 O O . LEU A 1 105 ? -8.617 -14.227 -9.656 1 98.44 105 LEU A O 1
ATOM 865 N N . PHE A 1 106 ? -6.586 -13.383 -10 1 98.81 106 PHE A N 1
ATOM 866 C CA . PHE A 1 106 ? -5.824 -14.531 -9.523 1 98.81 106 PHE A CA 1
ATOM 867 C C . PHE A 1 106 ? -4.547 -14.086 -8.828 1 98.81 106 PHE A C 1
ATOM 869 O O . PHE A 1 106 ? -3.682 -13.461 -9.445 1 98.81 106 PHE A O 1
ATOM 876 N N . PHE A 1 107 ? -4.488 -14.414 -7.469 1 98.75 107 PHE A N 1
ATOM 877 C CA . PHE A 1 107 ? -3.328 -13.93 -6.734 1 98.75 107 PHE A CA 1
ATOM 878 C C . PHE A 1 107 ? -3.029 -14.82 -5.539 1 98.75 107 PHE A C 1
ATOM 880 O O . PHE A 1 107 ? -3.82 -15.703 -5.203 1 98.75 107 PHE A O 1
ATOM 887 N N . LYS A 1 108 ? -1.86 -14.641 -4.992 1 98.44 108 LYS A N 1
ATOM 888 C CA . LYS A 1 108 ? -1.382 -15.344 -3.801 1 98.44 108 LYS A CA 1
ATOM 889 C C . LYS A 1 108 ? -0.771 -14.367 -2.799 1 98.44 108 LYS A C 1
ATOM 891 O O . LYS A 1 108 ? -0.046 -13.445 -3.184 1 98.44 108 LYS A O 1
ATOM 896 N N . ASN A 1 109 ? -1.145 -14.594 -1.544 1 96.81 109 ASN A N 1
ATOM 897 C CA . ASN A 1 109 ? -0.582 -13.82 -0.442 1 96.81 109 ASN A CA 1
ATOM 898 C C . ASN A 1 109 ? 0.287 -14.688 0.464 1 96.81 109 ASN A C 1
ATOM 900 O O . ASN A 1 109 ? -0.115 -15.789 0.851 1 96.81 109 ASN A O 1
ATOM 904 N N . HIS A 1 110 ? 1.476 -14.203 0.713 1 96.38 110 HIS A N 1
ATOM 905 C CA . HIS A 1 110 ? 2.344 -14.906 1.65 1 96.38 110 HIS A CA 1
ATOM 906 C C . HIS A 1 110 ? 2.969 -13.938 2.652 1 96.38 110 HIS A C 1
ATOM 908 O O . HIS A 1 110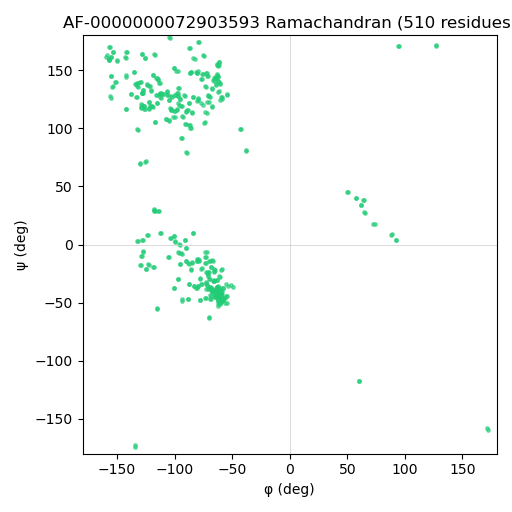 ? 3.582 -12.945 2.262 1 96.38 110 HIS A O 1
ATOM 914 N N . GLY A 1 111 ? 2.811 -14.242 3.953 1 93.88 111 GLY A N 1
ATOM 915 C CA . GLY A 1 111 ? 3.459 -13.461 4.992 1 93.88 111 GLY A CA 1
ATOM 916 C C . GLY A 1 111 ? 2.57 -12.367 5.559 1 93.88 111 GLY A C 1
ATOM 917 O O . GLY A 1 111 ? 1.528 -12.047 4.984 1 93.88 111 GLY A O 1
ATOM 918 N N . PRO A 1 112 ? 2.992 -11.75 6.609 1 91 112 PRO A N 1
ATOM 919 C CA . PRO A 1 112 ? 2.16 -10.812 7.367 1 91 112 PRO A CA 1
ATOM 920 C C . PRO A 1 112 ? 1.922 -9.5 6.625 1 91 112 PRO A C 1
ATOM 922 O O . PRO A 1 112 ? 0.902 -8.836 6.844 1 91 112 PRO A O 1
ATOM 925 N N . MET A 1 113 ? 2.775 -9.125 5.734 1 93 113 MET A N 1
ATOM 926 C CA . MET A 1 113 ? 2.652 -7.832 5.07 1 93 113 MET A CA 1
ATOM 927 C C . MET A 1 113 ? 1.927 -7.973 3.734 1 93 113 MET A C 1
ATOM 929 O O . MET A 1 113 ? 1.724 -6.984 3.027 1 93 113 MET A O 1
ATOM 933 N N . SER A 1 114 ? 1.535 -9.188 3.383 1 93.62 114 SER A N 1
ATOM 934 C CA . SER A 1 114 ? 0.981 -9.461 2.061 1 93.62 114 SER A CA 1
ATOM 935 C C . SER A 1 114 ? -0.487 -9.055 1.982 1 93.62 114 SER A C 1
ATOM 937 O O . SER A 1 114 ? -1.055 -8.961 0.892 1 93.62 114 SER A O 1
ATOM 939 N N . GLY A 1 115 ? -1.083 -8.812 3.18 1 89.75 115 GLY A N 1
ATOM 940 C CA . GLY A 1 115 ? -2.502 -8.5 3.225 1 89.75 115 GLY A CA 1
ATOM 941 C C . GLY A 1 115 ? -3.375 -9.727 3.428 1 89.75 115 GLY A C 1
ATOM 942 O O . GLY A 1 115 ? -4.602 -9.617 3.506 1 89.75 115 GLY A O 1
ATOM 943 N N . GLY A 1 116 ? -2.789 -10.875 3.607 1 86.25 116 GLY A N 1
ATOM 944 C CA . GLY A 1 116 ? -3.527 -12.102 3.887 1 86.25 116 GLY A CA 1
ATOM 945 C C . GLY A 1 116 ? -3.799 -12.305 5.363 1 86.25 116 GLY A C 1
ATOM 946 O O . GLY A 1 116 ? -3.213 -11.625 6.211 1 86.25 116 GLY A O 1
ATOM 947 N N . SER A 1 117 ? -4.676 -13.305 5.602 1 85.81 117 SER A N 1
ATOM 948 C CA . SER A 1 117 ? -5.062 -13.531 6.988 1 85.81 117 SER A CA 1
ATOM 949 C C . SER A 1 117 ? -4.656 -14.93 7.449 1 85.81 117 SER A C 1
ATOM 951 O O . SER A 1 117 ? -4.582 -15.195 8.648 1 85.81 117 SER A O 1
ATOM 953 N N . LEU A 1 118 ? -4.422 -15.812 6.527 1 89.44 118 LEU A N 1
ATOM 954 C CA . LEU A 1 118 ? -4.129 -17.203 6.883 1 89.44 118 LEU A CA 1
ATOM 955 C C . LEU A 1 118 ? -2.699 -17.562 6.5 1 89.44 118 LEU A C 1
ATOM 957 O O . LEU A 1 118 ? -2.215 -17.172 5.438 1 89.44 118 LEU A O 1
ATOM 961 N N . ARG A 1 119 ? -2.117 -18.312 7.305 1 90.25 119 ARG A N 1
ATOM 962 C CA . ARG A 1 119 ? -0.736 -18.719 7.09 1 90.25 119 ARG A CA 1
ATOM 963 C C . ARG A 1 119 ? -0.663 -19.891 6.102 1 90.25 119 ARG A C 1
ATOM 965 O O . ARG A 1 119 ? 0.284 -19.984 5.32 1 90.25 119 ARG A O 1
ATOM 972 N N . HIS A 1 120 ? -1.668 -20.766 6.242 1 93.69 120 HIS A N 1
ATOM 973 C CA . HIS A 1 120 ? -1.671 -21.938 5.363 1 93.69 120 HIS A CA 1
ATOM 974 C C . HIS A 1 120 ? -1.601 -21.516 3.898 1 93.69 120 HIS A C 1
ATOM 976 O O . HIS A 1 120 ? -2.375 -20.672 3.451 1 93.69 120 HIS A O 1
ATOM 982 N N . PRO A 1 121 ? -0.668 -22.109 3.158 1 96.44 121 PRO A N 1
ATOM 983 C CA . PRO A 1 121 ? -0.483 -21.688 1.77 1 96.44 121 PRO A CA 1
ATOM 984 C C . PRO A 1 121 ? -1.744 -21.844 0.926 1 96.44 121 PRO A C 1
ATOM 986 O O . PRO A 1 121 ? -2.314 -22.938 0.872 1 96.44 121 PRO A O 1
ATOM 989 N N . HIS A 1 122 ? -2.121 -20.797 0.295 1 97.12 122 HIS A N 1
ATOM 990 C CA . HIS A 1 122 ? -3.311 -20.812 -0.549 1 97.12 122 HIS A CA 1
ATOM 991 C C . HIS A 1 122 ? -3.258 -19.703 -1.597 1 97.12 122 HIS A C 1
ATOM 993 O O . HIS A 1 122 ? -2.488 -18.75 -1.462 1 97.12 122 HIS A O 1
ATOM 999 N N . MET A 1 123 ? -3.979 -19.859 -2.609 1 98.19 123 MET A N 1
ATOM 1000 C CA . MET A 1 123 ? -4.195 -18.859 -3.66 1 98.19 123 MET A CA 1
ATOM 1001 C C . MET A 1 123 ? -5.664 -18.469 -3.734 1 98.19 123 MET A C 1
ATOM 1003 O O . MET A 1 123 ? -6.523 -19.141 -3.162 1 98.19 123 MET A O 1
ATOM 1007 N N . GLN A 1 124 ? -5.871 -17.344 -4.41 1 98.12 124 GLN A N 1
ATOM 1008 C CA . GLN A 1 124 ? -7.234 -16.844 -4.523 1 98.12 124 GLN A CA 1
ATOM 1009 C C . GLN A 1 124 ? -7.602 -16.562 -5.977 1 98.12 124 GLN A C 1
ATOM 1011 O O . GLN A 1 124 ? -6.82 -15.961 -6.715 1 98.12 124 GLN A O 1
ATOM 1016 N N . ILE A 1 125 ? -8.695 -17.047 -6.395 1 98.69 125 ILE A N 1
ATOM 1017 C CA . ILE A 1 125 ? -9.328 -16.688 -7.656 1 98.69 125 ILE A CA 1
ATOM 1018 C C . ILE A 1 125 ? -10.672 -16 -7.383 1 98.69 125 ILE A C 1
ATOM 1020 O O . ILE A 1 125 ? -11.547 -16.594 -6.746 1 98.69 125 ILE A O 1
ATOM 1024 N N . VAL A 1 126 ? -10.82 -14.797 -7.852 1 98.5 126 VAL A N 1
ATOM 1025 C CA . VAL A 1 126 ? -11.992 -13.992 -7.523 1 98.5 126 VAL A CA 1
ATOM 1026 C C . VAL A 1 126 ? -12.648 -13.484 -8.805 1 98.5 126 VAL A C 1
ATOM 1028 O O . VAL A 1 126 ? -12.031 -12.75 -9.578 1 98.5 126 VAL A O 1
ATOM 1031 N N . GLY A 1 127 ? -13.898 -13.875 -9.008 1 98.56 127 GLY A N 1
ATOM 1032 C CA . GLY A 1 127 ? -14.68 -13.352 -10.117 1 98.56 127 GLY A CA 1
ATOM 1033 C C . GLY A 1 127 ? -15.43 -12.078 -9.766 1 98.56 127 GLY A C 1
ATOM 1034 O O . GLY A 1 127 ? -16.297 -12.086 -8.891 1 98.56 127 GLY A O 1
ATOM 1035 N N . LEU A 1 128 ? -15.094 -10.992 -10.414 1 98.06 128 LEU A N 1
ATOM 1036 C CA . LEU A 1 128 ? -15.789 -9.727 -10.211 1 98.06 128 LEU A CA 1
ATOM 1037 C C . LEU A 1 128 ? -16.938 -9.562 -11.203 1 98.06 128 LEU A C 1
ATOM 1039 O O . LEU A 1 128 ? -16.734 -9.633 -12.414 1 98.06 128 LEU A O 1
ATOM 1043 N N . LYS A 1 129 ? -18.047 -9.273 -10.711 1 97.25 129 LYS A N 1
ATOM 1044 C CA . LYS A 1 129 ? -19.234 -9.25 -11.578 1 97.25 129 LYS A CA 1
ATOM 1045 C C . LYS A 1 129 ? -19.297 -7.961 -12.383 1 97.25 129 LYS A C 1
ATOM 1047 O O . LYS A 1 129 ? -19.688 -7.977 -13.555 1 97.25 129 LYS A O 1
ATOM 1052 N N . ASN A 1 130 ? -18.859 -6.82 -11.797 1 95.56 130 ASN A N 1
ATOM 1053 C CA . ASN A 1 130 ? -19.172 -5.535 -12.414 1 95.56 130 ASN A CA 1
ATOM 1054 C C . ASN A 1 130 ? -17.922 -4.691 -12.617 1 95.56 130 ASN A C 1
ATOM 1056 O O . ASN A 1 130 ? -17.969 -3.629 -13.234 1 95.56 130 ASN A O 1
ATOM 1060 N N . VAL A 1 131 ? -16.828 -5.141 -12.125 1 95.06 131 VAL A N 1
ATOM 1061 C CA . VAL A 1 131 ? -15.617 -4.336 -12.172 1 95.06 131 VAL A CA 1
ATOM 1062 C C . VAL A 1 131 ? -14.625 -4.949 -13.156 1 95.06 131 VAL A C 1
ATOM 1064 O O . VAL A 1 131 ? -14.367 -6.156 -13.117 1 95.06 131 VAL A O 1
ATOM 1067 N N . ASP A 1 132 ? -14.141 -4.113 -14.039 1 94.62 132 ASP A N 1
ATOM 1068 C CA . ASP A 1 132 ? -13.047 -4.512 -14.922 1 94.62 132 ASP A CA 1
ATOM 1069 C C . ASP A 1 132 ? -11.695 -4.184 -14.297 1 94.62 132 ASP A C 1
ATOM 1071 O O . ASP A 1 132 ? -11.211 -3.055 -14.414 1 94.62 132 ASP A O 1
ATOM 1075 N N . ALA A 1 133 ? -11.07 -5.195 -13.805 1 93.44 133 ALA A N 1
ATOM 1076 C CA . ALA A 1 133 ? -9.836 -5.008 -13.047 1 93.44 133 ALA A CA 1
ATOM 1077 C C . ALA A 1 133 ? -8.672 -4.645 -13.969 1 93.44 133 ALA A C 1
ATOM 1079 O O . ALA A 1 133 ? -7.652 -4.121 -13.516 1 93.44 133 ALA A O 1
ATOM 1080 N N . TYR A 1 134 ? -8.797 -4.844 -15.234 1 92.44 134 TYR A N 1
ATOM 1081 C CA . TYR A 1 134 ? -7.656 -4.715 -16.141 1 92.44 134 TYR A CA 1
ATOM 1082 C C . TYR A 1 134 ? -7.84 -3.527 -17.078 1 92.44 134 TYR A C 1
ATOM 1084 O O . TYR A 1 134 ? -7.051 -3.332 -18 1 92.44 134 TYR A O 1
ATOM 1092 N N . ARG A 1 135 ? -8.852 -2.703 -16.812 1 86.31 135 ARG A N 1
ATOM 1093 C CA . ARG A 1 135 ? -9.195 -1.581 -17.672 1 86.31 135 ARG A CA 1
ATOM 1094 C C . ARG A 1 135 ? -8.047 -0.576 -17.75 1 86.31 135 ARG A C 1
ATOM 1096 O O . ARG A 1 135 ? -7.758 -0.035 -18.812 1 86.31 135 ARG A O 1
ATOM 1103 N N . GLU A 1 136 ? -7.395 -0.368 -16.641 1 81.06 136 GLU A N 1
ATOM 1104 C CA . GLU A 1 136 ? -6.352 0.655 -16.594 1 81.06 136 GLU A CA 1
ATOM 1105 C C . GLU A 1 136 ? -4.977 0.033 -16.391 1 81.06 136 GLU A C 1
ATOM 1107 O O . GLU A 1 136 ? -4.102 0.646 -15.773 1 81.06 136 GLU A O 1
ATOM 1112 N N . LEU A 1 137 ? -4.883 -1.146 -16.859 1 87.62 137 LEU A N 1
ATOM 1113 C CA . LEU A 1 137 ? -3.623 -1.859 -16.688 1 87.62 137 LEU A CA 1
ATOM 1114 C C . LEU A 1 137 ? -2.508 -1.205 -17.5 1 87.62 137 LEU A C 1
ATOM 1116 O O . LEU A 1 137 ? -2.629 -1.048 -18.719 1 87.62 137 LEU A O 1
ATOM 1120 N N . ASP A 1 138 ? -1.479 -0.73 -16.828 1 89.75 138 ASP A N 1
ATOM 1121 C CA . ASP A 1 138 ? -0.27 -0.228 -17.469 1 89.75 138 ASP A CA 1
ATOM 1122 C C . ASP A 1 138 ? 0.712 -1.362 -17.75 1 89.75 138 ASP A C 1
ATOM 1124 O O . ASP A 1 138 ? 1.507 -1.733 -16.891 1 89.75 138 ASP A O 1
ATOM 1128 N N . GLU A 1 139 ? 0.784 -1.851 -18.938 1 92.5 139 GLU A N 1
ATOM 1129 C CA . GLU A 1 139 ? 1.566 -3.037 -19.266 1 92.5 139 GLU A CA 1
ATOM 1130 C C . GLU A 1 139 ? 3.062 -2.756 -19.172 1 92.5 139 GLU A C 1
ATOM 1132 O O . GLU A 1 139 ? 3.875 -3.686 -19.156 1 92.5 139 GLU A O 1
ATOM 1137 N N . ARG A 1 140 ? 3.449 -1.459 -19.109 1 94.62 140 ARG A N 1
ATOM 1138 C CA . ARG A 1 140 ? 4.863 -1.125 -18.953 1 94.62 140 ARG A CA 1
ATOM 1139 C C . ARG A 1 140 ? 5.434 -1.728 -17.672 1 94.62 140 ARG A C 1
ATOM 1141 O O . ARG A 1 140 ? 6.641 -1.972 -17.578 1 94.62 140 ARG A O 1
ATOM 1148 N N . GLN A 1 141 ? 4.57 -2.045 -16.719 1 96.12 141 GLN A N 1
ATOM 1149 C CA . GLN A 1 141 ? 5.023 -2.576 -15.438 1 96.12 141 GLN A CA 1
ATOM 1150 C C . GLN A 1 141 ? 5.625 -3.969 -15.602 1 96.12 141 GLN A C 1
ATOM 1152 O O . GLN A 1 141 ? 6.305 -4.465 -14.703 1 96.12 141 GLN A O 1
ATOM 1157 N N . PHE A 1 142 ? 5.375 -4.559 -16.781 1 96.94 142 PHE A N 1
ATOM 1158 C CA . PHE A 1 142 ? 5.852 -5.918 -17 1 96.94 142 PHE A CA 1
ATOM 1159 C C . PHE A 1 142 ? 7.137 -5.914 -17.812 1 96.94 142 PHE A C 1
ATOM 1161 O O . PHE A 1 142 ? 7.695 -6.973 -18.109 1 96.94 142 PHE A O 1
ATOM 1168 N N . GLU A 1 143 ? 7.617 -4.766 -18.125 1 96.56 143 GLU A N 1
ATOM 1169 C CA . GLU A 1 143 ? 8.875 -4.625 -18.859 1 96.56 143 GLU A CA 1
ATOM 1170 C C . GLU A 1 143 ? 10.039 -4.355 -17.906 1 96.56 143 GLU A C 1
ATOM 1172 O O . GLU A 1 143 ? 9.844 -3.797 -16.828 1 96.56 143 GLU A O 1
ATOM 1177 N N . GLY A 1 144 ? 11.203 -4.867 -18.375 1 97.75 144 GLY A N 1
ATOM 1178 C CA . GLY A 1 144 ? 12.359 -4.59 -17.531 1 97.75 144 GLY A CA 1
ATOM 1179 C C . GLY A 1 144 ? 13.609 -5.324 -17.969 1 97.75 144 GLY A C 1
ATOM 1180 O O . GLY A 1 144 ? 13.734 -5.699 -19.141 1 97.75 144 GLY A O 1
ATOM 1181 N N . LEU A 1 145 ? 14.547 -5.457 -17.062 1 98.44 145 LEU A N 1
ATOM 1182 C CA . LEU A 1 145 ? 15.82 -6.121 -17.328 1 98.44 145 LEU A CA 1
ATOM 1183 C C . LEU A 1 145 ? 15.672 -7.637 -17.266 1 98.44 145 LEU A C 1
ATOM 1185 O O . LEU A 1 145 ? 15.266 -8.188 -16.234 1 98.44 145 LEU A O 1
ATOM 1189 N N . THR A 1 146 ? 16.047 -8.305 -18.328 1 98.56 146 THR A N 1
ATOM 1190 C CA . THR A 1 146 ? 15.891 -9.75 -18.406 1 98.56 146 THR A CA 1
ATOM 1191 C C . THR A 1 146 ? 16.875 -10.453 -17.469 1 98.56 146 THR A C 1
ATOM 1193 O O . THR A 1 146 ? 18.078 -10.156 -17.484 1 98.56 146 THR A O 1
ATOM 1196 N N . ILE A 1 147 ? 16.359 -11.289 -16.688 1 98.56 147 ILE A N 1
ATOM 1197 C CA . ILE A 1 147 ? 17.188 -12.117 -15.805 1 98.56 147 ILE A CA 1
ATOM 1198 C C . ILE A 1 147 ? 17.484 -13.453 -16.484 1 98.56 147 ILE A C 1
ATOM 1200 O O . ILE A 1 147 ? 18.625 -13.906 -16.5 1 98.56 147 ILE A O 1
ATOM 1204 N N . HIS A 1 148 ? 16.453 -14.062 -17.031 1 98.31 148 HIS A N 1
ATOM 1205 C CA . HIS A 1 148 ? 16.562 -15.359 -17.688 1 98.31 148 HIS A CA 1
ATOM 1206 C C . HIS A 1 148 ? 15.445 -15.555 -18.719 1 98.31 148 HIS A C 1
ATOM 1208 O O . HIS A 1 148 ? 14.336 -15.031 -18.547 1 98.31 148 HIS A O 1
ATOM 1214 N N . GLU A 1 149 ? 15.742 -16.219 -19.781 1 97.69 149 GLU A N 1
ATOM 1215 C CA . GLU A 1 149 ? 14.773 -16.562 -20.812 1 97.69 149 GLU A CA 1
ATOM 1216 C C . GLU A 1 149 ? 14.984 -18 -21.297 1 97.69 149 GLU A C 1
ATOM 1218 O O . GLU A 1 149 ? 16.109 -18.406 -21.562 1 97.69 149 GLU A O 1
ATOM 1223 N N . GLU A 1 150 ? 13.852 -18.672 -21.281 1 97 150 GLU A N 1
ATOM 1224 C CA . GLU A 1 150 ? 13.93 -20.078 -21.703 1 97 150 GLU A CA 1
ATOM 1225 C C . GLU A 1 150 ? 12.586 -20.578 -22.203 1 97 150 GLU A C 1
ATOM 1227 O O . GLU A 1 150 ? 11.562 -20.422 -21.531 1 97 150 GLU A O 1
ATOM 1232 N N . ASN A 1 151 ? 12.484 -21.172 -23.406 1 97.31 151 ASN A N 1
ATOM 1233 C CA . ASN A 1 151 ? 11.352 -21.891 -23.969 1 97.31 151 ASN A CA 1
ATOM 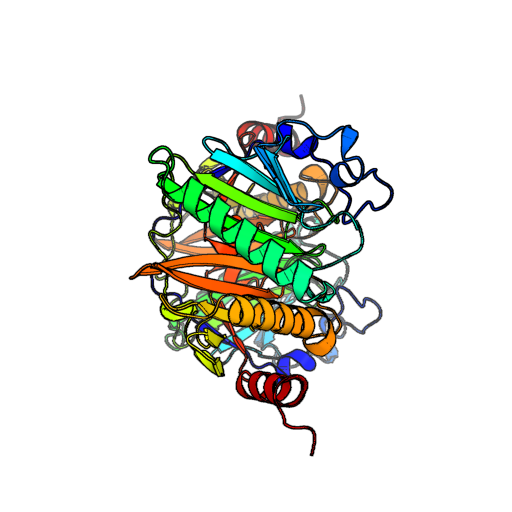1234 C C . ASN A 1 151 ? 10.055 -21.094 -23.844 1 97.31 151 ASN A C 1
ATOM 1236 O O . ASN A 1 151 ? 9.055 -21.609 -23.328 1 97.31 151 ASN A O 1
ATOM 1240 N N . GLY A 1 152 ? 10.125 -19.844 -24.156 1 96.5 152 GLY A N 1
ATOM 1241 C CA . GLY A 1 152 ? 8.922 -19.031 -24.203 1 96.5 152 GLY A CA 1
ATOM 1242 C C . GLY A 1 152 ? 8.586 -18.406 -22.859 1 96.5 152 GLY A C 1
ATOM 1243 O O . GLY A 1 152 ? 7.492 -17.859 -22.672 1 96.5 152 GLY A O 1
ATOM 1244 N N . ILE A 1 153 ? 9.516 -18.531 -21.891 1 98.12 153 ILE A N 1
ATOM 1245 C CA . ILE A 1 153 ? 9.344 -17.906 -20.578 1 98.12 153 ILE A CA 1
ATOM 1246 C C . ILE A 1 153 ? 10.375 -16.797 -20.406 1 98.12 153 ILE A C 1
ATOM 1248 O O . ILE A 1 153 ? 11.562 -16.984 -20.672 1 98.12 153 ILE A O 1
ATOM 1252 N N . ILE A 1 154 ? 9.93 -15.664 -20.016 1 98.19 154 ILE A N 1
ATOM 1253 C CA . ILE A 1 154 ? 10.82 -14.539 -19.766 1 98.19 154 ILE A CA 1
ATOM 1254 C C . ILE A 1 154 ? 10.711 -14.109 -18.312 1 98.19 154 ILE A C 1
ATOM 1256 O O . ILE A 1 154 ? 9.617 -13.805 -17.828 1 98.19 154 ILE A O 1
ATOM 1260 N N . PHE A 1 155 ? 11.789 -14.203 -17.625 1 98.75 155 PHE A N 1
ATOM 1261 C CA . PHE A 1 155 ? 11.945 -13.734 -16.25 1 98.75 155 PHE A CA 1
ATOM 1262 C C . PHE A 1 155 ? 12.711 -12.422 -16.203 1 98.75 155 PHE A C 1
ATOM 1264 O O . PHE A 1 155 ? 13.867 -12.352 -16.625 1 98.75 155 PHE A O 1
ATOM 1271 N N . ASN A 1 156 ? 12.016 -11.344 -15.711 1 98.75 156 ASN A N 1
ATOM 1272 C CA . ASN A 1 156 ? 12.703 -10.055 -15.727 1 98.75 156 ASN A CA 1
ATOM 1273 C C . ASN A 1 156 ? 12.391 -9.234 -14.477 1 98.75 156 ASN A C 1
ATOM 1275 O O . ASN A 1 156 ? 11.562 -9.641 -13.656 1 98.75 156 ASN A O 1
ATOM 1279 N N . LEU A 1 157 ? 13.164 -8.219 -14.266 1 98.69 157 LEU A N 1
ATOM 1280 C CA . LEU A 1 157 ? 12.984 -7.223 -13.219 1 98.69 157 LEU A CA 1
ATOM 1281 C C . LEU A 1 157 ? 12.453 -5.918 -13.797 1 98.69 157 LEU A C 1
ATOM 1283 O O . LEU A 1 157 ? 13.055 -5.344 -14.703 1 98.69 157 LEU A O 1
ATOM 1287 N N . SER A 1 158 ? 11.359 -5.477 -13.273 1 98.12 158 SER A N 1
ATOM 1288 C CA . SER A 1 158 ? 10.656 -4.336 -13.859 1 98.12 158 SER A CA 1
ATOM 1289 C C . SER A 1 158 ? 11.5 -3.068 -13.781 1 98.12 158 SER A C 1
ATOM 1291 O O . SER A 1 158 ? 12.102 -2.779 -12.742 1 98.12 158 SER A O 1
ATOM 1293 N N . THR A 1 159 ? 11.516 -2.277 -14.852 1 97.56 159 THR A N 1
ATOM 1294 C CA . THR A 1 159 ? 12.148 -0.963 -14.836 1 97.56 159 THR A CA 1
ATOM 1295 C C . THR A 1 159 ? 11.125 0.128 -14.539 1 97.56 159 THR A C 1
ATOM 1297 O O . THR A 1 159 ? 11.492 1.258 -14.211 1 97.56 159 THR A O 1
ATOM 1300 N N . LEU A 1 160 ? 9.875 -0.199 -14.68 1 96.19 160 LEU A N 1
ATOM 1301 C CA . LEU A 1 160 ? 8.758 0.676 -14.352 1 96.19 160 LEU A CA 1
ATOM 1302 C C . LEU A 1 160 ? 7.738 -0.052 -13.477 1 96.19 160 LEU A C 1
ATOM 1304 O O . LEU A 1 160 ? 6.613 -0.311 -13.914 1 96.19 160 LEU A O 1
ATOM 1308 N N . PRO A 1 161 ? 8.141 -0.317 -12.25 1 96.31 161 PRO A N 1
ATOM 1309 C CA . PRO A 1 161 ? 7.289 -1.098 -11.352 1 96.31 161 PRO A CA 1
ATOM 1310 C C . PRO A 1 161 ? 5.945 -0.426 -11.078 1 96.31 161 PRO A C 1
ATOM 1312 O O . PRO A 1 161 ? 5.805 0.783 -11.281 1 96.31 161 PRO A O 1
ATOM 1315 N N . ARG A 1 162 ? 4.984 -1.17 -10.711 1 94.88 162 ARG A N 1
ATOM 1316 C CA . ARG A 1 162 ? 3.662 -0.659 -10.352 1 94.88 162 ARG A CA 1
ATOM 1317 C C . ARG A 1 162 ? 3.713 0.138 -9.055 1 94.88 162 ARG A C 1
ATOM 1319 O O . ARG A 1 162 ? 3.137 1.224 -8.961 1 94.88 162 ARG A O 1
ATOM 1326 N N . VAL A 1 163 ? 4.375 -0.416 -8.047 1 93.56 163 VAL A N 1
ATOM 1327 C CA . VAL A 1 163 ? 4.426 0.15 -6.703 1 93.56 163 VAL A CA 1
ATOM 1328 C C . VAL A 1 163 ? 5.859 0.556 -6.367 1 93.56 163 VAL A C 1
ATOM 1330 O O . VAL A 1 163 ? 6.125 1.721 -6.062 1 93.56 163 VAL A O 1
ATOM 1333 N N . GLY A 1 164 ? 6.82 -0.289 -6.449 1 90.94 164 GLY A N 1
ATOM 1334 C CA . GLY A 1 164 ? 8.219 -0.093 -6.094 1 90.94 164 GLY A CA 1
ATOM 1335 C C . GLY A 1 164 ? 8.742 -1.147 -5.141 1 90.94 164 GLY A C 1
ATOM 1336 O O . GLY A 1 164 ? 8 -2.041 -4.723 1 90.94 164 GLY A O 1
ATOM 1337 N N . PHE A 1 165 ? 10 -1.206 -4.863 1 91.25 165 PHE A N 1
ATOM 1338 C CA . PHE A 1 165 ? 11.148 -0.675 -5.59 1 91.25 165 PHE A CA 1
ATOM 1339 C C . PHE A 1 165 ? 11.641 -1.672 -6.633 1 91.25 165 PHE A C 1
ATOM 1341 O O . PHE A 1 165 ? 12.086 -1.28 -7.711 1 91.25 165 PHE A O 1
ATOM 1348 N N . PHE A 1 166 ? 11.469 -3.012 -6.184 1 96.06 166 PHE A N 1
ATOM 1349 C CA . PHE A 1 166 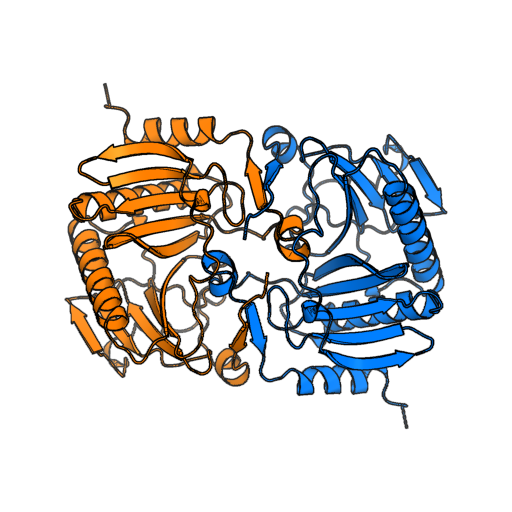? 11.852 -4.156 -7 1 96.06 166 PHE A CA 1
ATOM 1350 C C . PHE A 1 166 ? 10.664 -5.078 -7.242 1 96.06 166 PHE A C 1
ATOM 1352 O O . PHE A 1 166 ? 10.086 -5.617 -6.297 1 96.06 166 PHE A O 1
ATOM 1359 N N . GLU A 1 167 ? 10.297 -5.211 -8.469 1 98.12 167 GLU A N 1
ATOM 1360 C CA . GLU A 1 167 ? 9.203 -6.105 -8.844 1 98.12 167 GLU A CA 1
ATOM 1361 C C . GLU A 1 167 ? 9.625 -7.051 -9.961 1 98.12 167 GLU A C 1
ATOM 1363 O O . GLU A 1 167 ? 10.156 -6.613 -10.984 1 98.12 167 GLU A O 1
ATOM 1368 N N . PHE A 1 168 ? 9.375 -8.297 -9.773 1 98.75 168 PHE A N 1
ATOM 1369 C CA . PHE A 1 168 ? 9.75 -9.297 -10.758 1 98.75 168 PHE A CA 1
ATOM 1370 C C . PHE A 1 168 ? 8.547 -9.703 -11.602 1 98.75 168 PHE A C 1
ATOM 1372 O O . PHE A 1 168 ? 7.41 -9.641 -11.133 1 98.75 168 PHE A O 1
ATOM 1379 N N . ASN A 1 169 ? 8.859 -10.109 -12.805 1 98.69 169 ASN A N 1
ATOM 1380 C CA . ASN A 1 169 ? 7.836 -10.625 -13.711 1 98.69 169 ASN A CA 1
ATOM 1381 C C . ASN A 1 169 ? 8.273 -11.938 -14.359 1 98.69 169 ASN A C 1
ATOM 1383 O O . ASN A 1 169 ? 9.438 -12.086 -14.734 1 98.69 169 ASN A O 1
ATOM 1387 N N . VAL A 1 170 ? 7.379 -12.82 -14.445 1 98.75 170 VAL A N 1
ATOM 1388 C CA . VAL A 1 170 ? 7.57 -14.023 -15.258 1 98.75 170 VAL A CA 1
ATOM 1389 C C . VAL A 1 170 ? 6.488 -14.102 -16.328 1 98.75 170 VAL A C 1
ATOM 1391 O O . VAL A 1 170 ? 5.301 -14.227 -16.016 1 98.75 170 VAL A O 1
ATOM 1394 N N . HIS A 1 171 ? 6.871 -14.094 -17.562 1 97.88 171 HIS A N 1
ATOM 1395 C CA . HIS A 1 171 ? 5.977 -14.141 -18.719 1 97.88 171 HIS A CA 1
ATOM 1396 C C . HIS A 1 171 ? 5.844 -15.562 -19.25 1 97.88 171 HIS A C 1
ATOM 1398 O O . HIS A 1 171 ? 6.848 -16.234 -19.5 1 97.88 171 HIS A O 1
ATOM 1404 N N . LEU A 1 172 ? 4.66 -15.953 -19.375 1 97.81 172 LEU A N 1
ATOM 1405 C CA . LEU A 1 172 ? 4.328 -17.188 -20.094 1 97.81 172 LEU A CA 1
ATOM 1406 C C . LEU A 1 172 ? 3.74 -16.875 -21.469 1 97.81 172 LEU A C 1
ATOM 1408 O O . LEU A 1 172 ? 2.574 -16.484 -21.578 1 97.81 172 LEU A O 1
ATOM 1412 N N . LYS A 1 173 ? 4.496 -17.094 -22.438 1 94.88 173 LYS A N 1
ATOM 1413 C CA . LYS A 1 173 ? 4.02 -16.859 -23.812 1 94.88 173 LYS A CA 1
ATOM 1414 C C . LYS A 1 173 ? 3.055 -17.953 -24.25 1 94.88 173 LYS A C 1
ATOM 1416 O O . LYS A 1 173 ? 2.941 -19 -23.578 1 94.88 173 LYS A O 1
ATOM 1421 N N . GLN A 1 174 ? 2.217 -17.797 -25.312 1 90.38 174 GLN A N 1
ATOM 1422 C CA . GLN A 1 174 ? 1.191 -18.719 -25.797 1 90.38 174 GLN A CA 1
ATOM 1423 C C . GLN A 1 174 ? 1.75 -20.141 -25.938 1 90.38 174 GLN A C 1
ATOM 1425 O O . GLN A 1 174 ? 1.103 -21.109 -25.562 1 90.38 174 GLN A O 1
ATOM 1430 N N . ASP A 1 175 ? 2.969 -20.375 -26.344 1 88.12 175 ASP A N 1
ATOM 1431 C CA . ASP A 1 175 ? 3.543 -21.703 -26.562 1 88.12 175 ASP A CA 1
ATOM 1432 C C . ASP A 1 175 ? 4.723 -21.938 -25.625 1 88.12 175 ASP A C 1
ATOM 1434 O O . ASP A 1 175 ? 5.594 -22.766 -25.906 1 88.12 175 ASP A O 1
ATOM 1438 N N . GLY A 1 176 ? 4.578 -21.281 -24.516 1 94.25 176 GLY A N 1
ATOM 1439 C CA . GLY A 1 176 ? 5.672 -21.469 -23.578 1 94.25 176 GLY A CA 1
ATOM 1440 C C . GLY A 1 176 ? 5.531 -22.719 -22.734 1 94.25 176 GLY A C 1
ATOM 1441 O O . GLY A 1 176 ? 4.43 -23.25 -22.578 1 94.25 176 GLY A O 1
ATOM 1442 N N . GLU A 1 177 ? 6.59 -23.188 -22.156 1 96.69 177 GLU A N 1
ATOM 1443 C CA . GLU A 1 177 ? 6.609 -24.391 -21.344 1 96.69 177 GLU A CA 1
ATOM 1444 C C . GLU A 1 177 ? 6.195 -24.078 -19.906 1 96.69 177 GLU A C 1
ATOM 1446 O O . GLU A 1 177 ? 6.996 -23.562 -19.125 1 96.69 177 GLU A O 1
ATOM 1451 N N . GLN A 1 178 ? 5.121 -24.578 -19.516 1 96.56 178 GLN A N 1
ATOM 1452 C CA . GLN A 1 178 ? 4.52 -24.234 -18.234 1 96.56 178 GLN A CA 1
ATOM 1453 C C . GLN A 1 178 ? 5.387 -24.719 -17.062 1 96.56 178 GLN A C 1
ATOM 1455 O O . GLN A 1 178 ? 5.422 -24.094 -16.016 1 96.56 178 GLN A O 1
ATOM 1460 N N . THR A 1 179 ? 6.113 -25.859 -17.281 1 97.88 179 THR A N 1
ATOM 1461 C CA . THR A 1 179 ? 6.973 -26.359 -16.219 1 97.88 179 THR A CA 1
ATOM 1462 C C . THR A 1 179 ? 8.094 -25.375 -15.906 1 97.88 179 THR A C 1
ATOM 1464 O O . THR A 1 179 ? 8.43 -25.156 -14.742 1 97.88 179 THR A O 1
ATOM 1467 N N . ILE A 1 180 ? 8.641 -24.812 -16.938 1 98.12 180 ILE A N 1
ATOM 1468 C CA . ILE A 1 180 ? 9.695 -23.812 -16.766 1 98.12 180 ILE A CA 1
ATOM 1469 C C . ILE A 1 180 ? 9.117 -22.562 -16.125 1 98.12 180 ILE A C 1
ATOM 1471 O O . ILE A 1 180 ? 9.766 -21.922 -15.281 1 98.12 180 ILE A O 1
ATOM 1475 N N . PHE A 1 181 ? 7.914 -22.25 -16.531 1 98.38 181 PHE A N 1
ATOM 1476 C CA . PHE A 1 181 ? 7.191 -21.125 -15.938 1 98.38 181 PHE A CA 1
ATOM 1477 C C . PHE A 1 181 ? 7.082 -21.297 -14.43 1 98.38 181 PHE A C 1
ATOM 1479 O O . PHE A 1 181 ? 7.426 -20.391 -13.672 1 98.38 181 PHE A O 1
ATOM 1486 N N . ALA A 1 182 ? 6.629 -22.453 -13.969 1 98.62 182 ALA A N 1
ATOM 1487 C CA . ALA A 1 182 ? 6.484 -22.766 -12.547 1 98.62 182 ALA A CA 1
ATOM 1488 C C . ALA A 1 182 ? 7.836 -22.703 -11.836 1 98.62 182 ALA A C 1
ATOM 1490 O O . ALA A 1 182 ? 7.938 -22.188 -10.727 1 98.62 182 ALA A O 1
ATOM 1491 N N . ASP A 1 183 ? 8.859 -23.234 -12.492 1 98.56 183 ASP A N 1
ATOM 1492 C CA . ASP A 1 183 ? 10.195 -23.266 -11.906 1 98.56 183 ASP A CA 1
ATOM 1493 C C . ASP A 1 183 ? 10.719 -21.844 -11.664 1 98.56 183 ASP A C 1
ATOM 1495 O O . ASP A 1 183 ? 11.32 -21.562 -10.625 1 98.56 183 ASP A O 1
ATOM 1499 N N . LEU A 1 184 ? 10.5 -20.969 -12.641 1 98.62 184 LEU A N 1
ATOM 1500 C CA . LEU A 1 184 ? 11.008 -19.609 -12.523 1 98.62 184 LEU A CA 1
ATOM 1501 C C . LEU A 1 184 ? 10.203 -18.812 -11.492 1 98.62 184 LEU A C 1
ATOM 1503 O O . LEU A 1 184 ? 10.758 -17.953 -10.797 1 98.62 184 LEU A O 1
ATOM 1507 N N . LEU A 1 185 ? 8.922 -19.109 -11.375 1 98.62 185 LEU A N 1
ATOM 1508 C CA . LEU A 1 185 ? 8.133 -18.531 -10.289 1 98.62 185 LEU A CA 1
ATOM 1509 C C . LEU A 1 185 ? 8.711 -18.922 -8.93 1 98.62 185 LEU A C 1
ATOM 1511 O O . LEU A 1 185 ? 8.867 -18.062 -8.055 1 98.62 185 LEU A O 1
ATOM 1515 N N . GLN A 1 186 ? 9 -20.188 -8.781 1 98.62 186 GLN A N 1
ATOM 1516 C CA . GLN A 1 186 ? 9.57 -20.672 -7.527 1 98.62 186 GLN A CA 1
ATOM 1517 C C . GLN A 1 186 ? 10.922 -20.016 -7.246 1 98.62 186 GLN A C 1
ATOM 1519 O O . GLN A 1 186 ? 11.219 -19.656 -6.109 1 98.62 186 GLN A O 1
ATOM 1524 N N . THR A 1 187 ? 11.719 -19.891 -8.266 1 98.31 187 THR A N 1
ATOM 1525 C CA . THR A 1 187 ? 13.016 -19.234 -8.141 1 98.31 187 THR A CA 1
ATOM 1526 C C . THR A 1 187 ? 12.844 -17.797 -7.645 1 98.31 187 THR A C 1
ATOM 1528 O O . THR A 1 187 ? 13.547 -17.359 -6.734 1 98.31 187 THR A O 1
ATOM 1531 N N . ALA A 1 188 ? 11.945 -17.094 -8.25 1 98.5 188 ALA A N 1
ATOM 1532 C CA . ALA A 1 188 ? 11.711 -15.695 -7.887 1 98.5 188 ALA A CA 1
ATOM 1533 C C . ALA A 1 188 ? 11.297 -15.57 -6.422 1 98.5 188 ALA A C 1
ATOM 1535 O O . ALA A 1 188 ? 11.836 -14.742 -5.688 1 98.5 188 ALA A O 1
ATOM 1536 N N . VAL A 1 189 ? 10.375 -16.406 -6.023 1 98 189 VAL A N 1
ATOM 1537 C CA . VAL A 1 189 ? 9.875 -16.359 -4.652 1 98 189 VAL A CA 1
ATOM 1538 C C . VAL A 1 189 ? 10.984 -16.766 -3.682 1 98 189 VAL A C 1
ATOM 1540 O O . VAL A 1 189 ? 11.117 -16.188 -2.604 1 98 189 VAL A O 1
ATOM 1543 N N . HIS A 1 190 ? 11.758 -17.781 -4.039 1 97.94 190 HIS A N 1
ATOM 1544 C CA . HIS A 1 190 ? 12.883 -18.188 -3.207 1 97.94 190 HIS A CA 1
ATOM 1545 C C . HIS A 1 190 ? 13.867 -17.031 -3.016 1 97.94 190 HIS A C 1
ATOM 1547 O O . HIS A 1 190 ? 14.336 -16.797 -1.901 1 97.94 190 HIS A O 1
ATOM 1553 N N . TYR A 1 191 ? 14.18 -16.391 -4.082 1 98.12 191 TYR A N 1
ATOM 1554 C CA . TYR A 1 191 ? 15.094 -15.258 -4.004 1 98.12 191 TYR A CA 1
ATOM 1555 C C . TYR A 1 191 ? 14.555 -14.188 -3.066 1 98.12 191 TYR A C 1
ATOM 1557 O O . TYR A 1 191 ? 15.289 -13.664 -2.223 1 98.12 191 TYR A O 1
ATOM 1565 N N . VAL A 1 192 ? 13.281 -13.844 -3.199 1 97.06 192 VAL A N 1
ATOM 1566 C CA . VAL A 1 192 ? 12.641 -12.789 -2.422 1 97.06 192 VAL A CA 1
ATOM 1567 C C . VAL A 1 192 ? 12.711 -13.125 -0.934 1 97.06 192 VAL A C 1
ATOM 1569 O O . VAL A 1 192 ? 13.023 -12.266 -0.109 1 97.06 192 VAL A O 1
ATOM 1572 N N . LEU A 1 193 ? 12.562 -14.359 -0.573 1 95.31 193 LEU A N 1
ATOM 1573 C CA . LEU A 1 193 ? 12.445 -14.766 0.824 1 95.31 193 LEU A CA 1
ATOM 1574 C C . LEU A 1 193 ? 13.82 -14.969 1.45 1 95.31 193 LEU A C 1
ATOM 1576 O O . LEU A 1 193 ? 13.977 -14.82 2.664 1 95.31 193 LEU A O 1
ATOM 1580 N N . HIS A 1 194 ? 14.836 -15.195 0.601 1 95 194 HIS A N 1
ATOM 1581 C CA . HIS A 1 194 ? 16.062 -15.695 1.224 1 95 194 HIS A CA 1
ATOM 1582 C C . HIS A 1 194 ? 17.25 -14.805 0.885 1 95 194 HIS A C 1
ATOM 1584 O O . HIS A 1 194 ? 18.281 -14.844 1.57 1 95 194 HIS A O 1
ATOM 1590 N N . HIS A 1 195 ? 17.141 -14.062 -0.169 1 94.38 195 HIS A N 1
ATOM 1591 C CA . HIS A 1 195 ? 18.359 -13.383 -0.602 1 94.38 195 HIS A CA 1
ATOM 1592 C C . HIS A 1 195 ? 18.109 -11.898 -0.833 1 94.38 195 HIS A C 1
ATOM 1594 O O . HIS A 1 195 ? 19.047 -11.109 -0.925 1 94.38 195 HIS A O 1
ATOM 1600 N N . PHE A 1 196 ? 16.828 -11.477 -0.974 1 91.19 196 PHE A N 1
ATOM 1601 C CA . PHE A 1 196 ? 16.469 -10.117 -1.352 1 91.19 196 PHE A CA 1
ATOM 1602 C C . PHE A 1 196 ? 16.781 -9.141 -0.227 1 91.19 196 PHE A C 1
ATOM 1604 O O . PHE A 1 196 ? 17.609 -8.234 -0.4 1 91.19 196 PHE A O 1
ATOM 1611 N N . HIS A 1 197 ? 16.172 -9.273 0.863 1 85.12 197 HIS A N 1
ATOM 1612 C CA . HIS A 1 197 ? 16.359 -8.438 2.047 1 85.12 197 HIS A CA 1
ATOM 1613 C C . HIS A 1 197 ? 16.062 -9.227 3.322 1 85.12 197 HIS A C 1
ATOM 1615 O O . HIS A 1 197 ? 15.086 -9.969 3.389 1 85.12 197 HIS A O 1
ATOM 1621 N N . ARG A 1 198 ? 16.844 -8.992 4.254 1 77.25 198 ARG A N 1
ATOM 1622 C CA . ARG A 1 198 ? 16.766 -9.773 5.484 1 77.25 198 ARG A CA 1
ATOM 1623 C C . ARG A 1 198 ? 15.398 -9.609 6.148 1 77.25 198 ARG A C 1
ATOM 1625 O O . ARG A 1 198 ? 14.875 -10.547 6.75 1 77.25 198 ARG A O 1
ATOM 1632 N N . ASN A 1 199 ? 14.758 -8.508 5.934 1 81.06 199 ASN A N 1
ATOM 1633 C CA . ASN A 1 199 ? 13.5 -8.242 6.621 1 81.06 199 ASN A CA 1
ATOM 1634 C C . ASN A 1 199 ? 12.305 -8.523 5.727 1 81.06 199 ASN A C 1
ATOM 1636 O O . ASN A 1 199 ? 11.156 -8.289 6.121 1 81.06 199 ASN A O 1
ATOM 1640 N N . CYS A 1 200 ? 12.531 -9.055 4.625 1 87.81 200 CYS A N 1
ATOM 1641 C CA . CYS A 1 200 ? 11.43 -9.344 3.717 1 87.81 200 CYS A CA 1
ATOM 1642 C C . CYS A 1 200 ? 10.906 -10.758 3.922 1 87.81 200 CYS A C 1
ATOM 1644 O O . CYS A 1 200 ? 11.555 -11.727 3.518 1 87.81 200 CYS A O 1
ATOM 1646 N N . THR A 1 201 ? 9.758 -10.875 4.457 1 91.38 201 THR A N 1
ATOM 1647 C CA . THR A 1 201 ? 9.18 -12.188 4.738 1 91.38 201 THR A CA 1
ATOM 1648 C C . THR A 1 201 ? 7.824 -12.336 4.055 1 91.38 201 THR A C 1
ATOM 1650 O O . THR A 1 201 ? 7.07 -13.266 4.355 1 91.38 201 THR A O 1
ATOM 1653 N N . SER A 1 202 ? 7.492 -11.398 3.232 1 95.88 202 SER A N 1
ATOM 1654 C CA . SER A 1 202 ? 6.168 -11.391 2.619 1 95.88 202 SER A CA 1
ATOM 1655 C C . SER A 1 202 ? 6.25 -11.086 1.128 1 95.88 202 SER A C 1
ATOM 1657 O O . SER A 1 202 ? 7.156 -10.375 0.686 1 95.88 202 SER A O 1
ATOM 1659 N N . TYR A 1 203 ? 5.352 -11.641 0.381 1 97.44 203 TYR A N 1
ATOM 1660 C CA . TYR A 1 203 ? 5.238 -11.336 -1.039 1 97.44 203 TYR A CA 1
ATOM 1661 C C . TYR A 1 203 ? 3.822 -11.594 -1.543 1 97.44 203 TYR A C 1
ATOM 1663 O O . TYR A 1 203 ? 3.025 -12.242 -0.866 1 97.44 203 TYR A O 1
ATOM 1671 N N . ASN A 1 204 ? 3.531 -11.008 -2.654 1 98.5 204 ASN A N 1
ATOM 1672 C CA . ASN A 1 204 ? 2.34 -11.352 -3.422 1 98.5 204 ASN A CA 1
ATOM 1673 C C . ASN A 1 204 ? 2.697 -11.867 -4.812 1 98.5 204 ASN A C 1
ATOM 1675 O O . ASN A 1 204 ? 3.715 -11.469 -5.383 1 98.5 204 ASN A O 1
ATOM 1679 N N . LEU A 1 205 ? 1.919 -12.766 -5.277 1 98.75 205 LEU A N 1
ATOM 1680 C CA . LEU A 1 205 ? 1.854 -13.102 -6.695 1 98.75 205 LEU A CA 1
ATOM 1681 C C . LEU A 1 205 ? 0.567 -12.57 -7.32 1 98.75 205 LEU A C 1
ATOM 1683 O O . LEU A 1 205 ? -0.523 -12.805 -6.793 1 98.75 205 LEU A O 1
ATOM 1687 N N . PHE A 1 206 ? 0.731 -11.875 -8.383 1 98.69 206 PHE A N 1
ATOM 1688 C CA . PHE A 1 206 ? -0.428 -11.398 -9.125 1 98.69 206 PHE A CA 1
ATOM 1689 C C . PHE A 1 206 ? -0.389 -11.898 -10.562 1 98.69 206 PHE A C 1
ATOM 1691 O O . PHE A 1 206 ? 0.559 -11.609 -11.297 1 98.69 206 PHE A O 1
ATOM 1698 N N . PHE A 1 207 ? -1.39 -12.586 -10.984 1 98.56 207 PHE A N 1
ATOM 1699 C CA . PHE A 1 207 ? -1.494 -13.109 -12.344 1 98.56 207 PHE A CA 1
ATOM 1700 C C . PHE A 1 207 ? -2.314 -12.172 -13.227 1 98.56 207 PHE A C 1
ATOM 1702 O O . PHE A 1 207 ? -3.373 -11.695 -12.812 1 98.56 207 PHE A O 1
ATOM 1709 N N . TYR A 1 208 ? -1.771 -11.938 -14.422 1 97.94 208 TYR A N 1
ATOM 1710 C CA . TYR A 1 208 ? -2.443 -11.047 -15.359 1 97.94 208 TYR A CA 1
ATOM 1711 C C . TYR A 1 208 ? -2.625 -11.727 -16.719 1 97.94 208 TYR A C 1
ATOM 1713 O O . TYR A 1 208 ? -1.688 -12.32 -17.25 1 97.94 208 TYR A O 1
ATOM 1721 N N . PRO A 1 209 ? -3.85 -11.586 -17.203 1 95.06 209 PRO A N 1
ATOM 1722 C CA . PRO A 1 209 ? -4.02 -11.984 -18.594 1 95.06 209 PRO A CA 1
ATOM 1723 C C . PRO A 1 209 ? -3.535 -10.914 -19.578 1 95.06 209 PRO A C 1
ATOM 1725 O O . PRO A 1 209 ? -3.793 -9.727 -19.375 1 95.06 209 PRO A O 1
ATOM 1728 N N . LEU A 1 210 ? -2.699 -11.266 -20.438 1 90.81 210 LEU A N 1
ATOM 1729 C CA . LEU A 1 210 ? -2.254 -10.344 -21.469 1 90.81 210 LEU A CA 1
ATOM 1730 C C . LEU A 1 210 ? -2.896 -10.672 -22.812 1 90.81 210 LEU A C 1
ATOM 1732 O O . LEU A 1 210 ? -3.736 -11.57 -22.891 1 90.81 210 LEU A O 1
ATOM 1736 N N . ARG A 1 211 ? -2.521 -9.812 -23.734 1 80.5 211 ARG A N 1
ATOM 1737 C CA . ARG A 1 211 ? -3.029 -10.062 -25.078 1 80.5 211 ARG A CA 1
ATOM 1738 C C . ARG A 1 211 ? -2.535 -11.406 -25.609 1 80.5 211 ARG A C 1
ATOM 1740 O O . ARG A 1 211 ? -1.521 -11.93 -25.141 1 80.5 211 ARG A O 1
ATOM 1747 N N . ASN A 1 212 ? -3.182 -12.086 -26.5 1 79.69 212 ASN A N 1
ATOM 1748 C CA . ASN A 1 212 ? -2.814 -13.305 -27.219 1 79.69 212 ASN A CA 1
ATOM 1749 C C . ASN A 1 212 ? -2.695 -14.492 -26.266 1 79.69 212 ASN A C 1
ATOM 1751 O O . ASN A 1 212 ? -1.78 -15.305 -26.391 1 79.69 212 ASN A O 1
ATOM 1755 N N . LYS A 1 213 ? -3.383 -14.484 -25.188 1 80.81 213 LYS A N 1
ATOM 1756 C CA . LYS A 1 213 ? -3.479 -15.594 -24.25 1 80.81 213 LYS A CA 1
ATOM 1757 C C . LYS A 1 213 ? -2.193 -15.742 -23.438 1 80.81 213 LYS A C 1
ATOM 1759 O O . LYS A 1 213 ? -1.886 -16.828 -22.938 1 80.81 213 LYS A O 1
ATOM 1764 N N . GLU A 1 214 ? -1.432 -14.719 -23.438 1 92.62 214 GLU A N 1
ATOM 1765 C CA . GLU A 1 214 ? -0.234 -14.711 -22.609 1 92.62 214 GLU A CA 1
ATOM 1766 C C . GLU A 1 214 ? -0.571 -14.359 -21.156 1 92.62 214 GLU A C 1
ATOM 1768 O O . GLU A 1 214 ? -1.595 -13.727 -20.891 1 92.62 214 GLU A O 1
ATOM 1773 N N . VAL A 1 215 ? 0.256 -14.961 -20.312 1 96.69 215 VAL A N 1
ATOM 1774 C CA . VAL A 1 215 ? 0.089 -14.711 -18.891 1 96.69 215 VAL A CA 1
ATOM 1775 C C . VAL A 1 215 ? 1.372 -14.117 -18.312 1 96.69 215 VAL A C 1
ATOM 1777 O O . VAL A 1 215 ? 2.475 -14.508 -18.703 1 96.69 215 VAL A O 1
ATOM 1780 N N . VAL A 1 216 ? 1.25 -13.164 -17.531 1 98.12 216 VAL A N 1
ATOM 1781 C CA . VAL A 1 216 ? 2.393 -12.664 -16.781 1 98.12 216 VAL A CA 1
ATOM 1782 C C . VAL A 1 216 ? 2.07 -12.688 -15.281 1 98.12 216 VAL A C 1
ATOM 1784 O O . VAL A 1 216 ? 0.943 -12.398 -14.883 1 98.12 216 VAL A O 1
ATOM 1787 N N . VAL A 1 217 ? 3.008 -13.102 -14.547 1 98.69 217 VAL A N 1
ATOM 1788 C CA . VAL A 1 217 ? 2.879 -13.07 -13.094 1 98.69 217 VAL A CA 1
ATOM 1789 C C . VAL A 1 217 ? 3.85 -12.047 -12.508 1 98.69 217 VAL A C 1
ATOM 1791 O O . VAL A 1 217 ? 5.047 -12.078 -12.812 1 98.69 217 VAL A O 1
ATOM 1794 N N . LYS A 1 218 ? 3.334 -11.195 -11.758 1 98.62 218 LYS A N 1
ATOM 1795 C CA . LYS A 1 218 ? 4.168 -10.25 -11.016 1 98.62 218 LYS A CA 1
ATOM 1796 C C . LYS A 1 218 ? 4.445 -10.758 -9.602 1 98.62 218 LYS A C 1
ATOM 1798 O O . LYS A 1 218 ? 3.521 -11.164 -8.891 1 98.62 218 LYS A O 1
ATOM 1803 N N . ILE A 1 219 ? 5.699 -10.844 -9.227 1 98.69 219 ILE A N 1
ATOM 1804 C CA . ILE A 1 219 ? 6.133 -11.133 -7.867 1 98.69 219 ILE A CA 1
ATOM 1805 C C . ILE A 1 219 ? 6.488 -9.836 -7.148 1 98.69 219 ILE A C 1
ATOM 1807 O O . ILE A 1 219 ? 7.418 -9.133 -7.551 1 98.69 219 ILE A O 1
ATOM 1811 N N . LEU A 1 220 ? 5.75 -9.547 -6.137 1 98.12 220 LEU A N 1
ATOM 1812 C CA . LEU A 1 220 ? 5.895 -8.281 -5.426 1 98.12 220 LEU A CA 1
ATOM 1813 C C . LEU A 1 220 ? 6.332 -8.523 -3.984 1 98.12 220 LEU A C 1
ATOM 1815 O O . LEU A 1 220 ? 5.531 -8.938 -3.146 1 98.12 220 LEU A O 1
ATOM 1819 N N . PRO A 1 221 ? 7.664 -8.227 -3.703 1 97.12 221 PRO A N 1
ATOM 1820 C CA . PRO A 1 221 ? 8.031 -8.219 -2.285 1 97.12 221 PRO A CA 1
ATOM 1821 C C . PRO A 1 221 ? 7.246 -7.188 -1.479 1 97.12 221 PRO A C 1
ATOM 1823 O O . PRO A 1 221 ? 7.012 -6.074 -1.958 1 97.12 221 PRO A O 1
ATOM 1826 N N . ARG A 1 222 ? 6.848 -7.613 -0.292 1 95 222 ARG A N 1
ATOM 1827 C CA . ARG A 1 222 ? 5.957 -6.738 0.466 1 95 222 ARG A CA 1
ATOM 1828 C C . ARG A 1 222 ? 6.625 -6.262 1.752 1 95 222 ARG A C 1
ATOM 1830 O O . ARG A 1 222 ? 7.145 -7.066 2.525 1 95 222 ARG A O 1
ATOM 1837 N N . PHE A 1 223 ? 6.586 -4.934 1.92 1 90.75 223 PHE A N 1
ATOM 1838 C CA . PHE A 1 223 ? 6.965 -4.148 3.09 1 90.75 223 PHE A CA 1
ATOM 1839 C C . PHE A 1 223 ? 5.914 -3.092 3.4 1 90.75 223 PHE A C 1
ATOM 1841 O O . PHE A 1 223 ? 4.832 -3.096 2.811 1 90.75 223 PHE A O 1
ATOM 1848 N N . SER A 1 224 ? 6.285 -2.271 4.395 1 89.38 224 SER A N 1
ATOM 1849 C CA . SER A 1 224 ? 5.453 -1.079 4.512 1 89.38 224 SER A CA 1
ATOM 1850 C C . SER A 1 224 ? 5.48 -0.258 3.227 1 89.38 224 SER A C 1
ATOM 1852 O O . SER A 1 224 ? 6.551 0.043 2.699 1 89.38 224 SER A O 1
ATOM 1854 N N . THR A 1 225 ? 4.379 -0.002 2.715 1 92.69 225 THR A N 1
ATOM 1855 C CA . THR A 1 225 ? 4.289 0.639 1.407 1 92.69 225 THR A CA 1
ATOM 1856 C C . THR A 1 225 ? 4.703 2.104 1.493 1 92.69 225 THR A C 1
ATOM 1858 O O . THR A 1 225 ? 4.375 2.793 2.461 1 92.69 225 THR A O 1
ATOM 1861 N N . SER A 1 226 ? 5.316 2.582 0.502 1 93.56 226 SER A N 1
ATOM 1862 C CA . SER A 1 226 ? 5.828 3.945 0.442 1 93.56 226 SER A CA 1
ATOM 1863 C C . SER A 1 226 ? 4.703 4.969 0.533 1 93.56 226 SER A C 1
ATOM 1865 O O . SER A 1 226 ? 3.664 4.816 -0.117 1 93.56 226 SER A O 1
ATOM 1867 N N . PRO A 1 227 ? 4.961 6.055 1.263 1 96 227 PRO A N 1
ATOM 1868 C CA . PRO A 1 227 ? 3.957 7.121 1.302 1 96 227 PRO A CA 1
ATOM 1869 C C . PRO A 1 227 ? 3.762 7.797 -0.053 1 96 227 PRO A C 1
ATOM 1871 O O . PRO A 1 227 ? 2.66 8.258 -0.364 1 96 227 PRO A O 1
ATOM 1874 N N . LEU A 1 228 ? 4.793 7.867 -0.871 1 96.25 228 LEU A N 1
ATOM 1875 C CA . LEU A 1 228 ? 4.672 8.508 -2.176 1 96.25 228 LEU A CA 1
ATOM 1876 C C . LEU A 1 228 ? 3.684 7.758 -3.061 1 96.25 228 LEU A C 1
ATOM 1878 O O . LEU A 1 228 ? 2.912 8.375 -3.801 1 96.25 228 LEU A O 1
ATOM 1882 N N . PHE A 1 229 ? 3.732 6.48 -2.936 1 95.5 229 PHE A N 1
ATOM 1883 C CA . PHE A 1 229 ? 2.764 5.691 -3.686 1 95.5 229 PHE A CA 1
ATOM 1884 C C . PHE A 1 229 ? 1.374 5.812 -3.074 1 95.5 229 PHE A C 1
ATOM 1886 O O . PHE A 1 229 ? 0.389 6 -3.789 1 95.5 229 PHE A O 1
ATOM 1893 N N . MET A 1 230 ? 1.283 5.699 -1.776 1 96 230 MET A N 1
ATOM 1894 C CA . MET A 1 230 ? 0.012 5.691 -1.059 1 96 230 MET A CA 1
ATOM 1895 C C . MET A 1 230 ? -0.722 7.016 -1.236 1 96 230 MET A C 1
ATOM 1897 O O . MET A 1 230 ? -1.938 7.035 -1.442 1 96 230 MET A O 1
ATOM 1901 N N . GLY A 1 231 ? 0.013 8.062 -1.209 1 96.44 231 GLY A N 1
ATOM 1902 C CA . GLY A 1 231 ? -0.623 9.375 -1.201 1 96.44 231 GLY A CA 1
ATOM 1903 C C . GLY A 1 231 ? -0.707 10 -2.578 1 96.44 231 GLY A C 1
ATOM 1904 O O . GLY A 1 231 ? -1.64 10.758 -2.865 1 96.44 231 GLY A O 1
ATOM 1905 N N . TYR A 1 232 ? 0.282 9.664 -3.471 1 95.75 232 TYR A N 1
ATOM 1906 C CA . TYR A 1 232 ? 0.397 10.469 -4.68 1 95.75 232 TYR A CA 1
ATOM 1907 C C . TYR A 1 232 ? 0.512 9.586 -5.914 1 95.75 232 TYR A C 1
ATOM 1909 O O . TYR A 1 232 ? 0.745 10.078 -7.02 1 95.75 232 TYR A O 1
ATOM 1917 N N . ASP A 1 233 ? 0.437 8.297 -5.773 1 93 233 ASP A N 1
ATOM 1918 C CA . ASP A 1 233 ? 0.488 7.34 -6.871 1 93 233 ASP A CA 1
ATOM 1919 C C . ASP A 1 233 ? 1.82 7.422 -7.613 1 93 233 ASP A C 1
ATOM 1921 O O . ASP A 1 233 ? 1.862 7.309 -8.836 1 93 233 ASP A O 1
ATOM 1925 N N . ILE A 1 234 ? 2.855 7.707 -6.902 1 94.75 234 ILE A N 1
ATOM 1926 C CA . ILE A 1 234 ? 4.188 7.758 -7.492 1 94.75 234 ILE A CA 1
ATOM 1927 C C . ILE A 1 234 ? 4.969 6.5 -7.121 1 94.75 234 ILE A C 1
ATOM 1929 O O . ILE A 1 234 ? 5.234 6.254 -5.941 1 94.75 234 ILE A O 1
ATOM 1933 N N . ALA A 1 235 ? 5.281 5.738 -8.102 1 94.88 235 ALA A N 1
ATOM 1934 C CA . ALA A 1 235 ? 6.105 4.551 -7.879 1 94.88 235 ALA A CA 1
ATOM 1935 C C . ALA A 1 235 ? 7.582 4.918 -7.789 1 94.88 235 ALA A C 1
ATOM 1937 O O . ALA A 1 235 ? 8.023 5.898 -8.391 1 94.88 235 ALA A O 1
ATOM 1938 N N . GLN A 1 236 ? 8.281 4.18 -7.004 1 94.25 236 GLN A N 1
ATOM 1939 C CA . GLN A 1 236 ? 9.719 4.398 -6.871 1 94.25 236 GLN A CA 1
ATOM 1940 C C . GLN A 1 236 ? 10.508 3.223 -7.438 1 94.25 236 GLN A C 1
ATOM 1942 O O . GLN A 1 236 ? 10.125 2.064 -7.254 1 94.25 236 GLN A O 1
ATOM 1947 N N . VAL A 1 237 ? 11.57 3.557 -8.125 1 95.12 237 VAL A N 1
ATOM 1948 C CA . VAL A 1 237 ? 12.43 2.541 -8.727 1 95.12 237 VAL A CA 1
ATOM 1949 C C . VAL A 1 237 ? 13.844 2.66 -8.172 1 95.12 237 VAL A C 1
ATOM 1951 O O . VAL A 1 237 ? 14.406 3.754 -8.117 1 95.12 237 VAL A O 1
ATOM 1954 N N . SER A 1 238 ? 14.398 1.546 -7.781 1 94.25 238 SER A N 1
ATOM 1955 C CA . SER A 1 238 ? 15.758 1.56 -7.25 1 94.25 238 SER A CA 1
ATOM 1956 C C . SER A 1 238 ? 16.781 1.805 -8.352 1 94.25 238 SER A C 1
ATOM 1958 O O . SER A 1 238 ? 16.609 1.351 -9.484 1 94.25 238 SER A O 1
ATOM 1960 N N . ASN A 1 239 ? 17.844 2.455 -7.996 1 94.12 239 ASN A N 1
ATOM 1961 C CA . ASN A 1 239 ? 18.938 2.633 -8.938 1 94.12 239 ASN A CA 1
ATOM 1962 C C . ASN A 1 239 ? 19.875 1.429 -8.945 1 94.12 239 ASN A C 1
ATOM 1964 O O . ASN A 1 239 ? 20.922 1.446 -9.609 1 94.12 239 ASN A O 1
ATOM 1968 N N . LYS A 1 240 ? 19.5 0.337 -8.297 1 94.81 240 LYS A N 1
ATOM 1969 C CA . LYS A 1 240 ? 20.359 -0.845 -8.211 1 94.81 240 LYS A CA 1
ATOM 1970 C C . LYS A 1 240 ? 19.703 -2.051 -8.867 1 94.81 240 LYS A C 1
ATOM 1972 O O . LYS A 1 240 ? 19.859 -3.184 -8.414 1 94.81 240 LYS A O 1
ATOM 1977 N N . LEU A 1 241 ? 18.922 -1.841 -9.828 1 96.31 241 LEU A N 1
ATOM 1978 C CA . LEU A 1 241 ? 18.234 -2.926 -10.516 1 96.31 241 LEU A CA 1
ATOM 1979 C C . LEU A 1 241 ? 19.234 -3.91 -11.125 1 96.31 241 LEU A C 1
ATOM 1981 O O . LEU A 1 241 ? 19.062 -5.125 -10.992 1 96.31 241 LEU A O 1
ATOM 1985 N N . SER A 1 242 ? 20.266 -3.346 -11.727 1 96.62 242 SER A N 1
ATOM 1986 C CA . SER A 1 242 ? 21.25 -4.195 -12.383 1 96.62 242 SER A CA 1
ATOM 1987 C C . SER A 1 242 ? 21.953 -5.098 -11.375 1 96.62 242 SER A C 1
ATOM 1989 O O . SER A 1 242 ? 22.266 -6.254 -11.68 1 96.62 242 SER A O 1
ATOM 1991 N N . ASP A 1 243 ? 22.188 -4.578 -10.188 1 96.31 243 ASP A N 1
ATOM 1992 C CA . ASP A 1 243 ? 22.828 -5.363 -9.141 1 96.31 243 ASP A CA 1
ATOM 1993 C C . ASP A 1 243 ? 21.969 -6.566 -8.758 1 96.31 243 ASP A C 1
ATOM 1995 O O . ASP A 1 243 ? 22.5 -7.672 -8.578 1 96.31 243 ASP A O 1
ATOM 1999 N N . VAL A 1 244 ? 20.734 -6.363 -8.672 1 96.44 244 VAL A N 1
ATOM 2000 C CA . VAL A 1 244 ? 19.812 -7.426 -8.289 1 96.44 244 VAL A CA 1
ATOM 2001 C C . VAL A 1 244 ? 19.734 -8.469 -9.398 1 96.44 244 VAL A C 1
ATOM 2003 O O . VAL A 1 244 ? 19.75 -9.672 -9.125 1 96.44 244 VAL A O 1
ATOM 2006 N N . VAL A 1 245 ? 19.656 -7.992 -10.633 1 97.94 245 VAL A N 1
ATOM 2007 C CA . VAL A 1 245 ? 19.609 -8.898 -11.773 1 97.94 245 VAL A CA 1
ATOM 2008 C C . VAL A 1 245 ? 20.844 -9.805 -11.758 1 97.94 245 VAL A C 1
ATOM 2010 O O . VAL A 1 245 ? 20.734 -11.023 -11.891 1 97.94 245 VAL A O 1
ATOM 2013 N N . HIS A 1 246 ? 22 -9.195 -11.531 1 97.38 246 HIS A N 1
ATOM 2014 C CA . HIS A 1 246 ? 23.234 -9.953 -11.508 1 97.38 246 HIS A CA 1
ATOM 2015 C C . HIS A 1 246 ? 23.25 -10.945 -10.352 1 97.38 246 HIS A C 1
ATOM 2017 O O . HIS A 1 246 ? 23.734 -12.07 -10.508 1 97.38 246 HIS A O 1
ATOM 2023 N N . GLN A 1 247 ? 22.766 -10.555 -9.25 1 97.25 247 GLN A N 1
ATOM 2024 C CA . GLN A 1 247 ? 22.734 -11.422 -8.078 1 97.25 247 GLN A CA 1
ATOM 2025 C C . GLN A 1 247 ? 21.859 -12.648 -8.328 1 97.25 247 GLN A C 1
ATOM 2027 O O . GLN A 1 247 ? 22.266 -13.773 -7.996 1 97.25 247 GLN A O 1
ATOM 2032 N N . VAL A 1 248 ? 20.719 -12.461 -8.914 1 97.94 248 VAL A N 1
ATOM 2033 C CA . VAL A 1 248 ? 19.828 -13.578 -9.195 1 97.94 248 VAL A CA 1
ATOM 2034 C C . VAL A 1 248 ? 20.484 -14.516 -10.211 1 97.94 248 VAL A C 1
ATOM 2036 O O . VAL A 1 248 ? 20.438 -15.742 -10.047 1 97.94 248 VAL A O 1
ATOM 2039 N N . GLN A 1 249 ? 21.047 -13.93 -11.234 1 98 249 GLN A N 1
ATOM 2040 C CA . GLN A 1 249 ? 21.719 -14.734 -12.258 1 98 249 GLN A CA 1
ATOM 2041 C C . GLN A 1 249 ? 22.844 -15.57 -11.656 1 98 249 GLN A C 1
ATOM 2043 O O . GLN A 1 249 ? 23 -16.75 -11.984 1 98 249 GLN A O 1
ATOM 2048 N N . GLU A 1 250 ? 23.609 -14.984 -10.773 1 97.19 250 GLU A N 1
ATOM 2049 C CA . GLU A 1 250 ? 24.734 -15.672 -10.141 1 97.19 250 GLU A CA 1
ATOM 2050 C C . GLU A 1 250 ? 24.234 -16.797 -9.227 1 97.19 250 GLU A C 1
ATOM 2052 O O . GLU A 1 250 ? 24.828 -17.875 -9.188 1 97.19 250 GLU A O 1
ATOM 2057 N N . LEU A 1 251 ? 23.219 -16.578 -8.539 1 97 251 LEU A N 1
ATOM 2058 C CA . LEU A 1 251 ? 22.734 -17.516 -7.535 1 97 251 LEU A CA 1
ATOM 2059 C C . LEU A 1 251 ? 22.031 -18.703 -8.195 1 97 251 LEU A C 1
ATOM 2061 O O . LEU A 1 251 ? 22.125 -19.828 -7.727 1 97 251 LEU A O 1
ATOM 2065 N N . TYR A 1 252 ? 21.328 -18.438 -9.359 1 97.44 252 TYR A N 1
ATOM 2066 C CA . TYR A 1 252 ? 20.406 -19.469 -9.805 1 97.44 252 TYR A CA 1
ATOM 2067 C C . TYR A 1 252 ? 20.734 -19.922 -11.219 1 97.44 252 TYR A C 1
ATOM 2069 O O . TYR A 1 252 ? 20.297 -21 -11.648 1 97.44 252 TYR A O 1
ATOM 2077 N N . PHE A 1 253 ? 21.5 -19.172 -11.961 1 95.88 253 PHE A N 1
ATOM 2078 C CA . PHE A 1 253 ? 21.641 -19.516 -13.367 1 95.88 253 PHE A CA 1
ATOM 2079 C C . PHE A 1 253 ? 23.109 -19.594 -13.766 1 95.88 253 PHE A C 1
ATOM 2081 O O . PHE A 1 253 ? 23.438 -19.797 -14.93 1 95.88 253 PHE A O 1
ATOM 2088 N N . SER A 1 254 ? 24.016 -19.156 -12.898 1 86.69 254 SER A N 1
ATOM 2089 C CA . SER A 1 254 ? 25.438 -19.266 -13.203 1 86.69 254 SER A CA 1
ATOM 2090 C C . SER A 1 254 ? 25.922 -20.703 -13.117 1 86.69 254 SER A C 1
ATOM 2092 O O . SER A 1 254 ? 25.438 -21.469 -12.281 1 86.69 254 SER A O 1
ATOM 2094 N N . GLN A 1 255 ? 26.359 -21.438 -14.234 1 66.12 255 GLN A N 1
ATOM 2095 C CA . GLN A 1 255 ? 27 -22.75 -14.344 1 66.12 255 GLN A CA 1
ATOM 2096 C C . GLN A 1 255 ? 28.078 -22.922 -13.273 1 66.12 255 GLN A C 1
ATOM 2098 O O . GLN A 1 255 ? 28.891 -22.031 -13.062 1 66.12 255 GLN A O 1
ATOM 2103 N N . LYS A 1 256 ? 27.844 -23.594 -12.164 1 49.34 256 LYS A N 1
ATOM 2104 C CA . LYS A 1 256 ? 28.938 -24.062 -11.32 1 49.34 256 LYS A CA 1
ATOM 2105 C C . LYS A 1 256 ? 30.109 -24.531 -12.164 1 49.34 256 LYS A C 1
ATOM 2107 O O . LYS A 1 256 ? 29.984 -25.453 -12.961 1 49.34 256 LYS A O 1
ATOM 2112 N N . LYS A 1 257 ? 30.969 -23.625 -12.664 1 38.06 257 LYS A N 1
ATOM 2113 C CA . LYS A 1 257 ? 32.281 -24.188 -12.961 1 38.06 257 LYS A CA 1
ATOM 2114 C C . LYS A 1 257 ? 32.938 -24.734 -11.703 1 38.06 257 LYS A C 1
ATOM 2116 O O . LYS A 1 257 ? 32.969 -24.062 -10.664 1 38.06 257 LYS A O 1
ATOM 2121 N N . MET B 1 1 ? -3.449 4.504 -18.078 1 59.97 1 MET B N 1
ATOM 2122 C CA . MET B 1 1 ? -2.877 5.531 -17.219 1 59.97 1 MET B CA 1
ATOM 2123 C C . MET B 1 1 ? -1.372 5.34 -17.062 1 59.97 1 MET B C 1
ATOM 2125 O O . MET B 1 1 ? -0.898 4.215 -16.891 1 59.97 1 MET B O 1
ATOM 2129 N N . THR B 1 2 ? -0.681 6.41 -17.406 1 76.25 2 THR B N 1
ATOM 2130 C CA . THR B 1 2 ? 0.771 6.309 -17.328 1 76.25 2 THR B CA 1
ATOM 2131 C C . THR B 1 2 ? 1.262 6.742 -15.945 1 76.25 2 THR B C 1
ATOM 2133 O O . THR B 1 2 ? 1.047 7.883 -15.531 1 76.25 2 THR B O 1
ATOM 2136 N N . ARG B 1 3 ? 1.792 5.84 -15.242 1 81.5 3 ARG B N 1
ATOM 2137 C CA . ARG B 1 3 ? 2.277 6.059 -13.883 1 81.5 3 ARG B CA 1
ATOM 2138 C C . ARG B 1 3 ? 3.609 6.801 -13.891 1 81.5 3 ARG B C 1
ATOM 2140 O O . ARG B 1 3 ? 4.445 6.578 -14.773 1 81.5 3 ARG B O 1
ATOM 2147 N N . SER B 1 4 ? 3.717 7.68 -12.891 1 88.69 4 SER B N 1
ATOM 2148 C CA . SER B 1 4 ? 4.98 8.383 -12.711 1 88.69 4 SER B CA 1
ATOM 2149 C C . SER B 1 4 ? 5.945 7.574 -11.852 1 88.69 4 SER B C 1
ATOM 2151 O O . SER B 1 4 ? 5.523 6.836 -10.961 1 88.69 4 SER B O 1
ATOM 2153 N N . HIS B 1 5 ? 7.219 7.754 -12.172 1 93.25 5 HIS B N 1
ATOM 2154 C CA . HIS B 1 5 ? 8.258 7.035 -11.438 1 93.25 5 HIS B CA 1
ATOM 2155 C C . HIS B 1 5 ? 9.344 7.98 -10.953 1 93.25 5 HIS B C 1
ATOM 2157 O O . HIS B 1 5 ? 9.711 8.93 -11.648 1 93.25 5 HIS B O 1
ATOM 2163 N N . LEU B 1 6 ? 9.805 7.777 -9.789 1 94.69 6 LEU B N 1
ATOM 2164 C CA . LEU B 1 6 ? 10.984 8.438 -9.234 1 94.69 6 LEU B CA 1
ATOM 2165 C C . LEU B 1 6 ? 12.094 7.43 -8.953 1 94.69 6 LEU B C 1
ATOM 2167 O O . LEU B 1 6 ? 11.82 6.309 -8.523 1 94.69 6 LEU B O 1
ATOM 2171 N N . ILE B 1 7 ? 13.273 7.852 -9.18 1 94.44 7 ILE B N 1
ATOM 2172 C CA . ILE B 1 7 ? 14.406 6.98 -8.891 1 94.44 7 ILE B CA 1
ATOM 2173 C C . ILE B 1 7 ? 14.781 7.105 -7.414 1 94.44 7 ILE B C 1
ATOM 2175 O O . ILE B 1 7 ? 14.93 8.211 -6.895 1 94.44 7 ILE B O 1
ATOM 2179 N N . PHE B 1 8 ? 14.844 6.02 -6.809 1 93.31 8 PHE B N 1
ATOM 2180 C CA . PHE B 1 8 ? 15.234 5.918 -5.406 1 93.31 8 PHE B CA 1
ATOM 2181 C C . PHE B 1 8 ? 16.703 5.496 -5.281 1 93.31 8 PHE B C 1
ATOM 2183 O O . PHE B 1 8 ? 17.094 4.461 -5.82 1 93.31 8 PHE B O 1
ATOM 2190 N N . ASP B 1 9 ? 17.453 6.195 -4.543 1 91.81 9 ASP B N 1
ATOM 2191 C CA . ASP B 1 9 ? 18.859 5.875 -4.309 1 91.81 9 ASP B CA 1
ATOM 2192 C C . ASP B 1 9 ? 19 4.898 -3.141 1 91.81 9 ASP B C 1
ATOM 2194 O O . ASP B 1 9 ? 19.047 5.316 -1.981 1 91.81 9 ASP B O 1
ATOM 2198 N N . SER B 1 10 ? 19.219 3.697 -3.471 1 87.19 10 SER B N 1
ATOM 2199 C CA . SER B 1 10 ? 19.266 2.629 -2.477 1 87.19 10 SER B CA 1
ATOM 2200 C C . SER B 1 10 ? 20.531 2.729 -1.618 1 87.19 10 SER B C 1
ATOM 2202 O O . SER B 1 10 ? 20.531 2.285 -0.469 1 87.19 10 SER B O 1
ATOM 2204 N N . SER B 1 11 ? 21.578 3.293 -2.107 1 84.81 11 SER B N 1
ATOM 2205 C CA . SER B 1 11 ? 22.812 3.469 -1.34 1 84.81 11 SER B CA 1
ATOM 2206 C C . SER B 1 11 ? 22.609 4.449 -0.19 1 84.81 11 SER B C 1
ATOM 2208 O O . SER B 1 11 ? 23.078 4.219 0.921 1 84.81 11 SER B O 1
ATOM 2210 N N . ILE B 1 12 ? 21.891 5.469 -0.468 1 82 12 ILE B N 1
ATOM 2211 C CA . ILE B 1 12 ? 21.562 6.449 0.563 1 82 12 ILE B CA 1
ATOM 2212 C C . ILE B 1 12 ? 20.562 5.848 1.549 1 82 12 ILE B C 1
ATOM 2214 O O . ILE B 1 12 ? 20.672 6.055 2.76 1 82 12 ILE B O 1
ATOM 2218 N N . GLY B 1 13 ? 19.672 5.109 1.069 1 82.5 13 GLY B N 1
ATOM 2219 C CA . GLY B 1 13 ? 18.656 4.484 1.893 1 82.5 13 GLY B CA 1
ATOM 2220 C C . GLY B 1 13 ? 19.234 3.598 2.982 1 82.5 13 GLY B C 1
ATOM 2221 O O . GLY B 1 13 ? 18.719 3.578 4.105 1 82.5 13 GLY B O 1
ATOM 2222 N N . LYS B 1 14 ? 20.25 2.943 2.654 1 78.06 14 LYS B N 1
ATOM 2223 C CA . LYS B 1 14 ? 20.891 2.033 3.596 1 78.06 14 LYS B CA 1
ATOM 2224 C C . LYS B 1 14 ? 21.547 2.801 4.746 1 78.06 14 LYS B C 1
ATOM 2226 O O . LYS B 1 14 ? 21.75 2.248 5.828 1 78.06 14 LYS B O 1
ATOM 2231 N N . GLN B 1 15 ? 21.766 4.059 4.488 1 79.5 15 GLN B N 1
ATOM 2232 C CA . GLN B 1 15 ? 22.484 4.863 5.469 1 79.5 15 GLN B CA 1
ATOM 2233 C C . GLN B 1 15 ? 21.516 5.641 6.355 1 79.5 15 GLN B C 1
ATOM 2235 O O . GLN B 1 15 ? 21.906 6.219 7.367 1 79.5 15 GLN B O 1
ATOM 2240 N N . LYS B 1 16 ? 20.266 5.586 6.035 1 80.62 16 LYS B N 1
ATOM 2241 C CA . LYS B 1 16 ? 19.266 6.359 6.77 1 80.62 16 LYS B CA 1
ATOM 2242 C C . LYS B 1 16 ? 19.109 5.832 8.195 1 80.62 16 LYS B C 1
ATOM 2244 O O . LYS B 1 16 ? 19.047 4.621 8.406 1 80.62 16 LYS B O 1
ATOM 2249 N N . PRO B 1 17 ? 19.078 6.773 9.086 1 80.75 17 PRO B N 1
ATOM 2250 C CA . PRO B 1 17 ? 18.766 6.316 10.445 1 80.75 17 PRO B CA 1
ATOM 2251 C C . PRO B 1 17 ? 17.359 5.758 10.57 1 80.75 17 PRO B C 1
ATOM 2253 O O . PRO B 1 17 ? 16.453 6.211 9.867 1 80.75 17 PRO B O 1
ATOM 2256 N N . GLU B 1 18 ? 17.234 4.738 11.367 1 79.44 18 GLU B N 1
ATOM 2257 C CA . GLU B 1 18 ? 15.953 4.086 11.625 1 79.44 18 GLU B CA 1
ATOM 2258 C C . GLU B 1 18 ? 15.695 3.941 13.117 1 79.44 18 GLU B C 1
ATOM 2260 O O . GLU B 1 18 ? 16.484 3.318 13.836 1 79.44 18 GLU B O 1
ATOM 2265 N N . THR B 1 19 ? 14.578 4.621 13.578 1 81.19 19 THR B N 1
ATOM 2266 C CA . THR B 1 19 ? 14.32 4.605 15.008 1 81.19 19 THR B CA 1
ATOM 2267 C C . THR B 1 19 ? 12.891 4.152 15.305 1 81.19 19 THR B C 1
ATOM 2269 O O . THR B 1 19 ? 12.453 4.172 16.453 1 81.19 19 THR B O 1
ATOM 2272 N N . ILE B 1 20 ? 12.133 3.783 14.328 1 78.94 20 ILE B N 1
ATOM 2273 C CA . ILE B 1 20 ? 10.75 3.359 14.539 1 78.94 20 ILE B CA 1
ATOM 2274 C C . ILE B 1 20 ? 10.727 1.932 15.078 1 78.94 20 ILE B C 1
ATOM 2276 O O . ILE B 1 20 ? 10.086 1.659 16.094 1 78.94 20 ILE B O 1
ATOM 2280 N N . VAL B 1 21 ? 11.508 1.138 14.383 1 70.62 21 VAL B N 1
ATOM 2281 C CA . VAL B 1 21 ? 11.578 -0.264 14.781 1 70.62 21 VAL B CA 1
ATOM 2282 C C . VAL B 1 21 ? 12.664 -0.448 15.836 1 70.62 21 VAL B C 1
ATOM 2284 O O . VAL B 1 21 ? 12.422 -1.05 16.891 1 70.62 21 VAL B O 1
ATOM 2287 N N . ASN B 1 22 ? 13.875 0.205 15.469 1 78.69 22 ASN B N 1
ATOM 2288 C CA . ASN B 1 22 ? 14.984 0.158 16.406 1 78.69 22 ASN B CA 1
ATOM 2289 C C . ASN B 1 22 ? 15 1.383 17.312 1 78.69 22 ASN B C 1
ATOM 2291 O O . ASN B 1 22 ? 15.781 2.311 17.109 1 78.69 22 ASN B O 1
ATOM 2295 N N . ARG B 1 23 ? 14.43 1.38 18.391 1 78 23 ARG B N 1
ATOM 2296 C CA . ARG B 1 23 ? 14.156 2.521 19.25 1 78 23 ARG B CA 1
ATOM 2297 C C . ARG B 1 23 ? 15.398 2.896 20.062 1 78 23 ARG B C 1
ATOM 2299 O O . ARG B 1 23 ? 15.469 3.996 20.625 1 78 23 ARG B O 1
ATOM 2306 N N . GLN B 1 24 ? 16.281 2.064 20.031 1 80.5 24 GLN B N 1
ATOM 2307 C CA . GLN B 1 24 ? 17.484 2.324 20.812 1 80.5 24 GLN B CA 1
ATOM 2308 C C . GLN B 1 24 ? 18.469 3.195 20.031 1 80.5 24 GLN B C 1
ATOM 2310 O O . GLN B 1 24 ? 19.375 3.779 20.625 1 80.5 24 GLN B O 1
ATOM 2315 N N . ASN B 1 25 ? 18.281 3.318 18.75 1 84.5 25 ASN B N 1
ATOM 2316 C CA . ASN B 1 25 ? 19.125 4.172 17.922 1 84.5 25 ASN B CA 1
ATOM 2317 C C . ASN B 1 25 ? 18.953 5.648 18.281 1 84.5 25 ASN B C 1
ATOM 2319 O O . ASN B 1 25 ? 17.844 6.082 18.594 1 84.5 25 ASN B O 1
ATOM 2323 N N . PRO B 1 26 ? 20.031 6.293 18.266 1 85.88 26 PRO B N 1
ATOM 2324 C CA . PRO B 1 26 ? 19.891 7.727 18.547 1 85.88 26 PRO B CA 1
ATOM 2325 C C . PRO B 1 26 ? 19.031 8.453 17.516 1 85.88 26 PRO B C 1
ATOM 2327 O O . PRO B 1 26 ? 19.094 8.141 16.328 1 85.88 26 PRO B O 1
ATOM 2330 N N . CYS B 1 27 ? 18.344 9.359 17.953 1 90.12 27 CYS B N 1
ATOM 2331 C CA . CYS B 1 27 ? 17.469 10.141 17.094 1 90.12 27 CYS B CA 1
ATOM 2332 C C . CYS B 1 27 ? 18.172 11.414 16.625 1 90.12 27 CYS B C 1
ATOM 2334 O O . CYS B 1 27 ? 18.484 12.289 17.438 1 90.12 27 CYS B O 1
ATOM 2336 N N . PRO B 1 28 ? 18.344 11.586 15.453 1 88.94 28 PRO B N 1
ATOM 2337 C CA . PRO B 1 28 ? 19.031 12.773 14.938 1 88.94 28 PRO B CA 1
ATOM 2338 C C . PRO B 1 28 ? 18.266 14.07 15.219 1 88.94 28 PRO B C 1
ATOM 2340 O O . PRO B 1 28 ? 18.875 15.141 15.289 1 88.94 28 PRO B O 1
ATOM 2343 N N . PHE B 1 29 ? 16.984 13.961 15.453 1 92.62 29 PHE B N 1
ATOM 2344 C CA . PHE B 1 29 ? 16.156 15.156 15.602 1 92.62 29 PHE B CA 1
ATOM 2345 C C . PHE B 1 29 ? 16.156 15.633 17.047 1 92.62 29 PHE B C 1
ATOM 2347 O O . PHE B 1 29 ? 15.75 16.766 17.344 1 92.62 29 PHE B O 1
ATOM 2354 N N . CYS B 1 30 ? 16.562 14.797 17.938 1 91.25 30 CYS B N 1
ATOM 2355 C CA . CYS B 1 30 ? 16.625 15.164 19.344 1 91.25 30 CYS B CA 1
ATOM 2356 C C . CYS B 1 30 ? 17.859 16.016 19.625 1 91.25 30 CYS B C 1
ATOM 2358 O O . CYS B 1 30 ? 17.875 16.797 20.578 1 91.25 30 CYS B O 1
ATOM 2360 N N . ASN B 1 31 ? 18.891 15.789 18.828 1 91 31 ASN B N 1
ATOM 2361 C CA . ASN B 1 31 ? 20.125 16.562 18.984 1 91 31 ASN B CA 1
ATOM 2362 C C . ASN B 1 31 ? 20.094 17.828 18.125 1 91 31 ASN B C 1
ATOM 2364 O O . ASN B 1 31 ? 20.812 17.938 17.141 1 91 31 ASN B O 1
ATOM 2368 N N . VAL B 1 32 ? 19.469 18.75 18.578 1 90.75 32 VAL B N 1
ATOM 2369 C CA . VAL B 1 32 ? 19.172 19.969 17.828 1 90.75 32 VAL B CA 1
ATOM 2370 C C . VAL B 1 32 ? 20.484 20.688 17.484 1 90.75 32 VAL B C 1
ATOM 2372 O O . VAL B 1 32 ? 20.609 21.25 16.391 1 90.75 32 VAL B O 1
ATOM 2375 N N . GLU B 1 33 ? 21.422 20.656 18.344 1 91.06 33 GLU B N 1
ATOM 2376 C CA . GLU B 1 33 ? 22.688 21.359 18.156 1 91.06 33 GLU B CA 1
ATOM 2377 C C . GLU B 1 33 ? 23.469 20.766 16.984 1 91.06 33 GLU B C 1
ATOM 2379 O O . GLU B 1 33 ? 24.297 21.453 16.375 1 91.06 33 GLU B O 1
ATOM 2384 N N . ALA B 1 34 ? 23.188 19.594 16.688 1 91.25 34 ALA B N 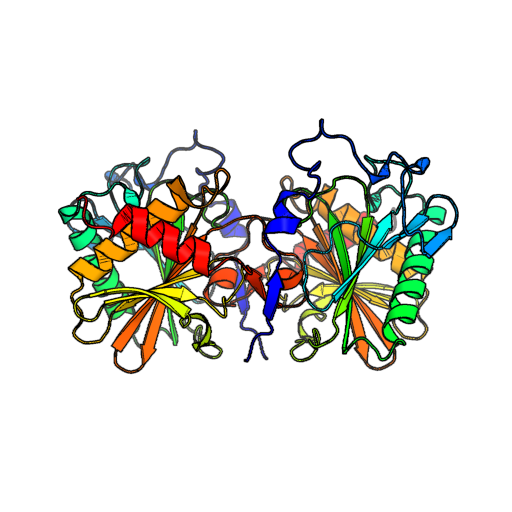1
ATOM 2385 C CA . ALA B 1 34 ? 23.938 18.906 15.656 1 91.25 34 ALA B CA 1
ATOM 2386 C C . ALA B 1 34 ? 23.25 19.016 14.305 1 91.25 34 ALA B C 1
ATOM 2388 O O . ALA B 1 34 ? 23.781 18.594 13.281 1 91.25 34 ALA B O 1
ATOM 2389 N N . LEU B 1 35 ? 22.047 19.562 14.297 1 93.25 35 LEU B N 1
ATOM 2390 C CA . LEU B 1 35 ? 21.312 19.703 13.047 1 93.25 35 LEU B CA 1
ATOM 2391 C C . LEU B 1 35 ? 22.031 20.656 12.094 1 93.25 35 LEU B C 1
ATOM 2393 O O . LEU B 1 35 ? 22.641 21.641 12.531 1 93.25 35 LEU B O 1
ATOM 2397 N N . THR B 1 36 ? 21.953 20.312 10.836 1 92.56 36 THR B N 1
ATOM 2398 C CA . THR B 1 36 ? 22.578 21.141 9.812 1 92.56 36 THR B CA 1
ATOM 2399 C C . THR B 1 36 ? 21.562 21.531 8.742 1 92.56 36 THR B C 1
ATOM 2401 O O . THR B 1 36 ? 20.469 20.984 8.688 1 92.56 36 THR B O 1
ATOM 2404 N N . HIS B 1 37 ? 21.828 22.578 7.969 1 95.5 37 HIS B N 1
ATOM 2405 C CA . HIS B 1 37 ? 21.031 23.031 6.832 1 95.5 37 HIS B CA 1
ATOM 2406 C C . HIS B 1 37 ? 19.641 23.484 7.27 1 95.5 37 HIS B C 1
ATOM 2408 O O . HIS B 1 37 ? 18.641 23.062 6.68 1 95.5 37 HIS B O 1
ATOM 2414 N N . ILE B 1 38 ? 19.609 24.156 8.438 1 96.81 38 ILE B N 1
ATOM 2415 C CA . ILE B 1 38 ? 18.359 24.719 8.93 1 96.81 38 ILE B CA 1
ATOM 2416 C C . ILE B 1 38 ? 17.938 25.891 8.055 1 96.81 38 ILE B C 1
ATOM 2418 O O . ILE B 1 38 ? 18.719 26.812 7.836 1 96.81 38 ILE B O 1
ATOM 2422 N N . MET B 1 39 ? 16.781 25.859 7.598 1 97.88 39 MET B N 1
ATOM 2423 C CA . MET B 1 39 ? 16.297 26.891 6.676 1 97.88 39 MET B CA 1
ATOM 2424 C C . MET B 1 39 ? 15.43 27.906 7.406 1 97.88 39 MET B C 1
ATOM 2426 O O . MET B 1 39 ? 15.422 29.094 7.047 1 97.88 39 MET B O 1
ATOM 2430 N N . ASP B 1 40 ? 14.641 27.5 8.344 1 98 40 ASP B N 1
ATOM 2431 C CA . ASP B 1 40 ? 13.797 28.359 9.156 1 98 40 ASP B CA 1
ATOM 2432 C C . ASP B 1 40 ? 13.445 27.688 10.484 1 98 40 ASP B C 1
ATOM 2434 O O . ASP B 1 40 ? 13.578 26.484 10.625 1 98 40 ASP B O 1
ATOM 2438 N N . GLN B 1 41 ? 13.055 28.531 11.461 1 97.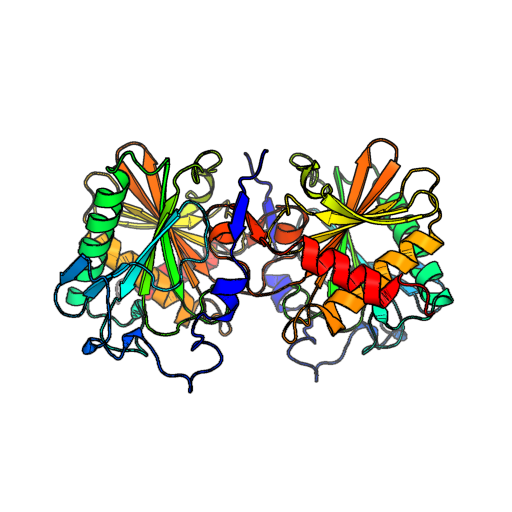19 41 GLN B N 1
ATOM 2439 C CA . GLN B 1 41 ? 12.734 28 12.789 1 97.19 41 GLN B CA 1
ATOM 2440 C C . GLN B 1 41 ? 11.75 28.922 13.523 1 97.19 41 GLN B C 1
ATOM 2442 O O . GLN B 1 41 ? 11.836 30.141 13.422 1 97.19 41 GLN B O 1
ATOM 2447 N N . LYS B 1 42 ? 10.844 28.312 14.086 1 97.19 42 LYS B N 1
ATOM 2448 C CA . LYS B 1 42 ? 9.898 28.969 14.992 1 97.19 42 LYS B CA 1
ATOM 2449 C C . LYS B 1 42 ? 9.75 28.188 16.297 1 97.19 42 LYS B C 1
ATOM 2451 O O . LYS B 1 42 ? 8.961 27.25 16.375 1 97.19 42 LYS B O 1
ATOM 2456 N N . ASP B 1 43 ? 10.469 28.609 17.375 1 95.88 43 ASP B N 1
ATOM 2457 C CA . ASP B 1 43 ? 10.516 27.891 18.641 1 95.88 43 ASP B CA 1
ATOM 2458 C C . ASP B 1 43 ? 11.078 26.484 18.469 1 95.88 43 ASP B C 1
ATOM 2460 O O . ASP B 1 43 ? 12.172 26.312 17.938 1 95.88 43 ASP B O 1
ATOM 2464 N N . SER B 1 44 ? 10.289 25.484 18.766 1 96 44 SER B N 1
ATOM 2465 C CA . SER B 1 44 ? 10.758 24.109 18.672 1 96 44 SER B CA 1
ATOM 2466 C C . SER B 1 44 ? 10.484 23.531 17.281 1 96 44 SER B C 1
ATOM 2468 O O . SER B 1 44 ? 10.859 22.391 17 1 96 44 SER B O 1
ATOM 2470 N N . ILE B 1 45 ? 9.852 24.281 16.422 1 98.25 45 ILE B N 1
ATOM 2471 C CA . ILE B 1 45 ? 9.57 23.859 15.055 1 98.25 45 ILE B CA 1
ATOM 2472 C C . ILE B 1 45 ? 10.742 24.219 14.148 1 98.25 45 ILE B C 1
ATOM 2474 O O . ILE B 1 45 ? 11.117 25.391 14.055 1 98.25 45 ILE B O 1
ATOM 2478 N N . ILE B 1 46 ? 11.336 23.234 13.477 1 98.25 46 ILE B N 1
ATOM 2479 C CA . ILE B 1 46 ? 12.547 23.484 12.703 1 98.25 46 ILE B CA 1
ATOM 2480 C C . ILE B 1 46 ? 12.375 22.938 11.289 1 98.25 46 ILE B C 1
ATOM 2482 O O . ILE B 1 46 ? 12.039 21.766 11.102 1 98.25 46 ILE B O 1
ATOM 2486 N N . TRP B 1 47 ? 12.484 23.797 10.312 1 98.56 47 TRP B N 1
ATOM 2487 C CA . TRP B 1 47 ? 12.484 23.391 8.906 1 98.56 47 TRP B CA 1
ATOM 2488 C C . TRP B 1 47 ? 13.914 23.266 8.375 1 98.56 47 TRP B C 1
ATOM 2490 O O . TRP B 1 47 ? 14.703 24.219 8.477 1 98.56 47 TRP B O 1
ATOM 2500 N N . LEU B 1 48 ? 14.328 22.109 7.883 1 98 48 LEU B N 1
ATOM 2501 C CA . LEU B 1 48 ? 15.695 21.875 7.434 1 98 48 LEU B CA 1
ATOM 2502 C C . LEU B 1 48 ? 15.719 20.969 6.207 1 98 48 LEU B C 1
ATOM 2504 O O . LEU B 1 48 ? 14.727 20.312 5.898 1 98 48 LEU B O 1
ATOM 2508 N N . GLU B 1 49 ? 16.828 21 5.496 1 96.81 49 GLU B N 1
ATOM 2509 C CA . GLU B 1 49 ? 17.031 20.109 4.367 1 96.81 49 GLU B CA 1
ATOM 2510 C C . GLU B 1 49 ? 17.297 18.672 4.84 1 96.81 49 GLU B C 1
ATOM 2512 O O . GLU B 1 49 ? 18.047 18.469 5.805 1 96.81 49 GLU B O 1
ATOM 2517 N N . ASN B 1 50 ? 16.656 17.766 4.16 1 93.94 50 ASN B N 1
ATOM 2518 C CA . ASN B 1 50 ? 16.906 16.359 4.508 1 93.94 50 ASN B CA 1
ATOM 2519 C C . ASN B 1 50 ? 18.359 15.977 4.281 1 93.94 50 ASN B C 1
ATOM 2521 O O . ASN B 1 50 ? 18.922 16.219 3.207 1 93.94 50 ASN B O 1
ATOM 2525 N N . LYS B 1 51 ? 19 15.367 5.215 1 89.44 51 LYS B N 1
ATOM 2526 C CA . LYS B 1 51 ? 20.391 14.961 5.141 1 89.44 51 LYS B CA 1
ATOM 2527 C C . LYS B 1 51 ? 20.562 13.719 4.266 1 89.44 51 LYS B C 1
ATOM 2529 O O . LYS B 1 51 ? 21.641 13.453 3.752 1 89.44 51 LYS B O 1
ATOM 2534 N N . TYR B 1 52 ? 19.531 12.992 4.066 1 89 52 TYR B N 1
ATOM 2535 C CA . TYR B 1 52 ? 19.547 11.75 3.309 1 89 52 TYR B CA 1
ATOM 2536 C C . TYR B 1 52 ? 18.516 11.773 2.184 1 89 52 TYR B C 1
ATOM 2538 O O . TYR B 1 52 ? 17.547 11.016 2.201 1 89 52 TYR B O 1
ATOM 2546 N N . PRO B 1 53 ? 18.781 12.539 1.217 1 91.5 53 PRO B N 1
ATOM 2547 C CA . PRO B 1 53 ? 17.844 12.633 0.099 1 91.5 53 PRO B CA 1
ATOM 2548 C C . PRO B 1 53 ? 17.875 11.391 -0.796 1 91.5 53 PRO B C 1
ATOM 2550 O O . PRO B 1 53 ? 18.688 11.305 -1.71 1 91.5 53 PRO B O 1
ATOM 2553 N N . VAL B 1 54 ? 16.906 10.625 -0.676 1 92.38 54 VAL B N 1
ATOM 2554 C CA . VAL B 1 54 ? 16.906 9.32 -1.325 1 92.38 54 VAL B CA 1
ATOM 2555 C C . VAL B 1 54 ? 16.297 9.43 -2.717 1 92.38 54 VAL B C 1
ATOM 2557 O O . VAL B 1 54 ? 16.406 8.516 -3.531 1 92.38 54 VAL B O 1
ATOM 2560 N N . LEU B 1 55 ? 15.625 10.516 -3.027 1 95.44 55 LEU B N 1
ATOM 2561 C CA . LEU B 1 55 ? 14.961 10.688 -4.316 1 95.44 55 LEU B CA 1
ATOM 2562 C C . LEU B 1 55 ? 15.828 11.5 -5.273 1 95.44 55 LEU B C 1
ATOM 2564 O O . LEU B 1 55 ? 16.312 12.57 -4.914 1 95.44 55 LEU B O 1
ATOM 2568 N N . GLN B 1 56 ? 15.984 10.969 -6.441 1 94.56 56 GLN B N 1
ATOM 2569 C CA . GLN B 1 56 ? 16.703 11.727 -7.461 1 94.56 56 GLN B CA 1
ATOM 2570 C C . GLN B 1 56 ? 15.828 12.852 -8.023 1 94.56 56 GLN B C 1
ATOM 2572 O O . GLN B 1 56 ? 14.609 12.703 -8.125 1 94.56 56 GLN B O 1
ATOM 2577 N N . ASP B 1 57 ? 16.484 13.938 -8.375 1 95.75 57 ASP B N 1
ATOM 2578 C CA . ASP B 1 57 ? 15.844 15.086 -9.008 1 95.75 57 ASP B CA 1
ATOM 2579 C C . ASP B 1 57 ? 14.719 15.633 -8.141 1 95.75 57 ASP B C 1
ATOM 2581 O O . ASP B 1 57 ? 13.633 15.922 -8.633 1 95.75 57 ASP B O 1
ATOM 2585 N N . ALA B 1 58 ? 14.984 15.648 -6.871 1 97.31 58 ALA B N 1
ATOM 2586 C CA . ALA B 1 58 ? 14.055 16.188 -5.883 1 97.31 58 ALA B CA 1
ATOM 2587 C C . ALA B 1 58 ? 14.789 16.938 -4.777 1 97.31 58 ALA B C 1
ATOM 2589 O O . ALA B 1 58 ? 15.938 16.625 -4.461 1 97.31 58 ALA B O 1
ATOM 2590 N N . PHE B 1 59 ? 14.188 17.938 -4.312 1 97.75 59 PHE B N 1
ATOM 2591 C CA . PHE B 1 59 ? 14.648 18.641 -3.121 1 97.75 59 PHE B CA 1
ATOM 2592 C C . PHE B 1 59 ? 13.828 18.234 -1.902 1 97.75 59 PHE B C 1
ATOM 2594 O O . PHE B 1 59 ? 12.656 18.594 -1.784 1 97.75 59 PHE B O 1
ATOM 2601 N N . GLN B 1 60 ? 14.453 17.5 -1.018 1 97.56 60 GLN B N 1
ATOM 2602 C CA . GLN B 1 60 ? 13.742 16.922 0.124 1 97.56 60 GLN B CA 1
ATOM 2603 C C . GLN B 1 60 ? 14.023 17.719 1.396 1 97.56 60 GLN B C 1
ATOM 2605 O O . GLN B 1 60 ? 15.18 17.938 1.758 1 97.56 60 GLN B O 1
ATOM 2610 N N . THR B 1 61 ? 12.938 18.141 2.076 1 98.25 61 THR B N 1
ATOM 2611 C CA . THR B 1 61 ? 13.055 18.875 3.332 1 98.25 61 THR B CA 1
ATOM 2612 C C . THR B 1 61 ? 12.203 18.234 4.418 1 98.25 61 THR B C 1
ATOM 2614 O O . THR B 1 61 ? 11.344 17.391 4.121 1 98.25 61 THR B O 1
ATOM 2617 N N . VAL B 1 62 ? 12.516 18.641 5.684 1 97.5 62 VAL B N 1
ATOM 2618 C CA . VAL B 1 62 ? 11.844 18.094 6.852 1 97.5 62 VAL B CA 1
ATOM 2619 C C . VAL B 1 62 ? 11.438 19.219 7.797 1 97.5 62 VAL B C 1
ATOM 2621 O O . VAL B 1 62 ? 12.172 20.188 7.957 1 97.5 62 VAL B O 1
ATOM 2624 N N . ILE B 1 63 ? 10.266 19.109 8.32 1 98.44 63 ILE B N 1
ATOM 2625 C CA . ILE B 1 63 ? 9.852 19.953 9.422 1 98.44 63 ILE B CA 1
ATOM 2626 C C . ILE B 1 63 ? 9.797 19.156 10.719 1 98.44 63 ILE B C 1
ATOM 2628 O O . ILE B 1 63 ? 8.93 18.281 10.883 1 98.44 63 ILE B O 1
ATOM 2632 N N . ILE B 1 64 ? 10.719 19.375 11.609 1 97.75 64 ILE B N 1
ATOM 2633 C CA . ILE B 1 64 ? 10.641 18.828 12.961 1 97.75 64 ILE B CA 1
ATOM 2634 C C . ILE B 1 64 ? 9.539 19.531 13.742 1 97.75 64 ILE B C 1
ATOM 2636 O O . ILE B 1 64 ? 9.57 20.75 13.906 1 97.75 64 ILE B O 1
ATOM 2640 N N . GLU B 1 65 ? 8.617 18.812 14.234 1 98.19 65 GLU B N 1
ATOM 2641 C CA . GLU B 1 65 ? 7.371 19.391 14.727 1 98.19 65 GLU B CA 1
ATOM 2642 C C . GLU B 1 65 ? 7.527 19.906 16.156 1 98.19 65 GLU B C 1
ATOM 2644 O O . GLU B 1 65 ? 6.848 20.859 16.562 1 98.19 65 GLU B O 1
ATOM 2649 N N . THR B 1 66 ? 8.312 19.188 16.906 1 96.31 66 THR B N 1
ATOM 2650 C CA . THR B 1 66 ? 8.461 19.5 18.328 1 96.31 66 THR B CA 1
ATOM 2651 C C . THR B 1 66 ? 9.781 18.953 18.859 1 96.31 66 THR B C 1
ATOM 2653 O O . THR B 1 66 ? 10.516 18.266 18.156 1 96.31 66 THR B O 1
ATOM 2656 N N . ASP B 1 67 ? 10.117 19.344 20.062 1 94.12 67 ASP B N 1
ATOM 2657 C CA . ASP B 1 67 ? 11.344 18.859 20.688 1 94.12 67 ASP B CA 1
ATOM 2658 C C . ASP B 1 67 ? 11.086 17.594 21.5 1 94.12 67 ASP B C 1
ATOM 2660 O O . ASP B 1 67 ? 12 17.062 22.125 1 94.12 67 ASP B O 1
ATOM 2664 N N . GLU B 1 68 ? 9.906 17.125 21.453 1 93.12 68 GLU B N 1
ATOM 2665 C CA . GLU B 1 68 ? 9.562 15.898 22.172 1 93.12 68 GLU B CA 1
ATOM 2666 C C . GLU B 1 68 ? 9.547 14.703 21.219 1 93.12 68 GLU B C 1
ATOM 2668 O O . GLU B 1 68 ? 8.633 14.562 20.391 1 93.12 68 GLU B O 1
ATOM 2673 N N . CYS B 1 69 ? 10.422 13.812 21.422 1 91.88 69 CYS B N 1
ATOM 2674 C CA . CYS B 1 69 ? 10.656 12.695 20.516 1 91.88 69 CYS B CA 1
ATOM 2675 C C . CYS B 1 69 ? 9.492 11.719 20.547 1 91.88 69 CYS B C 1
ATOM 2677 O O . CYS B 1 69 ? 9.203 11.062 19.547 1 91.88 69 CYS B O 1
ATOM 2679 N N . THR B 1 70 ? 8.797 11.594 21.625 1 89.38 70 THR B N 1
ATOM 2680 C CA . THR B 1 70 ? 7.77 10.562 21.766 1 89.38 70 THR B CA 1
ATOM 2681 C C . THR B 1 70 ? 6.379 11.172 21.625 1 89.38 70 THR B C 1
ATOM 2683 O O . THR B 1 70 ? 5.371 10.5 21.859 1 89.38 70 THR B O 1
ATOM 2686 N N . SER B 1 71 ? 6.336 12.422 21.297 1 91.94 71 SER B N 1
ATOM 2687 C CA . SER B 1 71 ? 5.039 13.062 21.109 1 91.94 71 SER B CA 1
ATOM 2688 C C . SER B 1 71 ? 4.449 12.727 19.75 1 91.94 71 SER B C 1
ATOM 2690 O O . SER B 1 71 ? 5.02 11.93 19 1 91.94 71 SER B O 1
ATOM 2692 N N . GLU B 1 72 ? 3.238 13.156 19.547 1 93 72 GLU B N 1
ATOM 2693 C CA . GLU B 1 72 ? 2.564 12.992 18.25 1 93 72 GLU B CA 1
ATOM 2694 C C . GLU B 1 72 ? 1.424 13.992 18.094 1 93 72 GLU B C 1
ATOM 2696 O O . GLU B 1 72 ? 0.953 14.562 19.094 1 93 72 GLU B O 1
ATOM 2701 N N . LEU B 1 73 ? 0.989 14.188 16.953 1 96.38 73 LEU B N 1
ATOM 2702 C CA . LEU B 1 73 ? 0.15 15.305 16.531 1 96.38 73 LEU B CA 1
ATOM 2703 C C . LEU B 1 73 ? -1.113 15.391 17.375 1 96.38 73 LEU B C 1
ATOM 2705 O O . LEU B 1 73 ? -1.59 16.484 17.672 1 96.38 73 LEU B O 1
ATOM 2709 N N . SER B 1 74 ? -1.662 14.297 17.812 1 95.81 74 SER B N 1
ATOM 2710 C CA . SER B 1 74 ? -2.918 14.297 18.547 1 95.81 74 SER B CA 1
ATOM 2711 C C . SER B 1 74 ? -2.717 14.82 19.969 1 95.81 74 SER B C 1
ATOM 2713 O O . SER B 1 74 ? -3.684 15.164 20.656 1 95.81 74 SER B O 1
ATOM 2715 N N . LEU B 1 75 ? -1.513 14.992 20.422 1 96.38 75 LEU B N 1
ATOM 2716 C CA . LEU B 1 75 ? -1.221 15.336 21.812 1 96.38 75 LEU B CA 1
ATOM 2717 C C . LEU B 1 75 ? -0.82 16.797 21.938 1 96.38 75 LEU B C 1
ATOM 2719 O O . LEU B 1 75 ? -0.709 17.328 23.047 1 96.38 75 LEU B O 1
ATOM 2723 N N . TYR B 1 76 ? -0.58 17.469 20.875 1 97.81 76 TYR B N 1
ATOM 2724 C CA . TYR B 1 76 ? -0.097 18.844 20.906 1 97.81 76 TYR B CA 1
ATOM 2725 C C . TYR B 1 76 ? -1.118 19.766 21.562 1 97.81 76 TYR B C 1
ATOM 2727 O O . TYR B 1 76 ? -2.326 19.578 21.406 1 97.81 76 TYR B O 1
ATOM 2735 N N . SER B 1 77 ? -0.642 20.766 22.266 1 97.62 77 SER B N 1
ATOM 2736 C CA . SER B 1 77 ? -1.531 21.844 22.672 1 97.62 77 SER B CA 1
ATOM 2737 C C . SER B 1 77 ? -2.084 22.594 21.453 1 97.62 77 SER B C 1
ATOM 2739 O O . SER B 1 77 ? -1.458 22.609 20.391 1 97.62 77 SER B O 1
ATOM 2741 N N . LYS B 1 78 ? -3.232 23.219 21.625 1 98 78 LYS B N 1
ATOM 2742 C CA . LYS B 1 78 ? -3.846 23.953 20.531 1 98 78 LYS B CA 1
ATOM 2743 C C . LYS B 1 78 ? -2.924 25.047 20.031 1 98 78 LYS B C 1
ATOM 2745 O O . LYS B 1 78 ? -2.799 25.266 18.812 1 98 78 LYS B O 1
ATOM 2750 N N . GLU B 1 79 ? -2.275 25.688 20.938 1 98 79 GLU B N 1
ATOM 2751 C CA . GLU B 1 79 ? -1.366 26.766 20.562 1 98 79 GLU B CA 1
ATOM 2752 C C . GLU B 1 79 ? -0.23 26.25 19.688 1 98 79 GLU B C 1
ATOM 2754 O O . GLU B 1 79 ? 0.057 26.828 18.641 1 98 79 GLU B O 1
ATOM 2759 N N . HIS B 1 80 ? 0.385 25.203 20.109 1 98.19 80 HIS B N 1
ATOM 2760 C CA . HIS B 1 80 ? 1.489 24.625 19.359 1 98.19 80 HIS B CA 1
ATOM 2761 C C . HIS B 1 80 ? 1.013 24.078 18.016 1 98.19 80 HIS B C 1
ATOM 2763 O O . HIS B 1 80 ? 1.678 24.266 16.984 1 98.19 80 HIS B O 1
ATOM 2769 N N . LEU B 1 81 ? -0.141 23.438 18.047 1 98.38 81 LEU B N 1
ATOM 2770 C CA . LEU B 1 81 ? -0.728 22.875 16.844 1 98.38 81 LEU B CA 1
ATOM 2771 C C . LEU B 1 81 ? -0.962 23.953 15.789 1 98.38 81 LEU B C 1
ATOM 2773 O O . LEU B 1 81 ? -0.598 23.781 14.625 1 98.38 81 LEU B O 1
ATOM 2777 N N . HIS B 1 82 ? -1.585 25.062 16.203 1 98.56 82 HIS B N 1
ATOM 2778 C CA . HIS B 1 82 ? -1.891 26.156 15.281 1 98.56 82 HIS B CA 1
ATOM 2779 C C . HIS B 1 82 ? -0.617 26.75 14.703 1 98.56 82 HIS B C 1
ATOM 2781 O O . HIS B 1 82 ? -0.55 27.031 13.5 1 98.56 82 HIS B O 1
ATOM 2787 N N . LYS B 1 83 ? 0.349 26.906 15.547 1 98.25 83 LYS B N 1
ATOM 2788 C CA . LYS B 1 83 ? 1.635 27.438 15.102 1 98.25 83 LYS B CA 1
ATOM 2789 C C . LYS B 1 83 ? 2.289 26.516 14.086 1 98.25 83 LYS B C 1
ATOM 2791 O O . LYS B 1 83 ? 2.795 26.969 13.055 1 98.25 83 LYS B O 1
ATOM 2796 N N . LEU B 1 84 ? 2.271 25.25 14.352 1 98.56 84 LEU B N 1
ATOM 2797 C CA . LEU B 1 84 ? 2.891 24.25 13.492 1 98.56 84 LEU B CA 1
ATOM 2798 C C . LEU B 1 84 ? 2.23 24.234 12.117 1 98.56 84 LEU B C 1
ATOM 2800 O O . LEU B 1 84 ? 2.914 24.281 11.094 1 98.56 84 LEU B O 1
ATOM 2804 N N . ILE B 1 85 ? 0.909 24.109 12.07 1 98.5 85 ILE B N 1
ATOM 2805 C CA . ILE B 1 85 ? 0.173 23.984 10.812 1 98.5 85 ILE B CA 1
ATOM 2806 C C . ILE B 1 85 ? 0.34 25.266 9.992 1 98.5 85 ILE B C 1
ATOM 2808 O O . ILE B 1 85 ? 0.533 25.203 8.773 1 98.5 85 ILE B O 1
ATOM 2812 N N . ASP B 1 86 ? 0.292 26.359 10.703 1 97.81 86 ASP B N 1
ATOM 2813 C CA . ASP B 1 86 ? 0.513 27.625 10.023 1 97.81 86 ASP B CA 1
ATOM 2814 C C . ASP B 1 86 ? 1.897 27.672 9.383 1 97.81 86 ASP B C 1
ATOM 2816 O O . ASP B 1 86 ? 2.033 28.031 8.211 1 97.81 86 ASP B O 1
ATOM 2820 N N . PHE B 1 87 ? 2.871 27.359 10.148 1 98.5 87 PHE B N 1
ATOM 2821 C CA . PHE B 1 87 ? 4.258 27.344 9.688 1 98.5 87 PHE B CA 1
ATOM 2822 C C . PHE B 1 87 ? 4.434 26.406 8.508 1 98.5 87 PHE B C 1
ATOM 2824 O O . PHE B 1 87 ? 5.031 26.766 7.496 1 98.5 87 PHE B O 1
ATOM 2831 N N . ALA B 1 88 ? 3.926 25.234 8.617 1 98.56 88 ALA B N 1
ATOM 2832 C CA . ALA B 1 88 ? 4.094 24.203 7.598 1 98.56 88 ALA B CA 1
ATOM 2833 C C . ALA B 1 88 ? 3.42 24.609 6.289 1 98.56 88 ALA B C 1
ATOM 2835 O O . ALA B 1 88 ? 3.99 24.422 5.211 1 98.56 88 ALA B O 1
ATOM 2836 N N . LEU B 1 89 ? 2.203 25.156 6.379 1 97.69 89 LEU B N 1
ATOM 2837 C CA . LEU B 1 89 ? 1.491 25.594 5.188 1 97.69 89 LEU B CA 1
ATOM 2838 C C . LEU B 1 89 ? 2.236 26.734 4.504 1 97.69 89 LEU B C 1
ATOM 2840 O O . LEU B 1 89 ? 2.271 26.812 3.273 1 97.69 89 LEU B O 1
ATOM 2844 N N . GLU B 1 90 ? 2.773 27.562 5.289 1 97.5 90 GLU B N 1
ATOM 2845 C CA . GLU B 1 90 ? 3.547 28.688 4.75 1 97.5 90 GLU B CA 1
ATOM 2846 C C . GLU B 1 90 ? 4.754 28.188 3.961 1 97.5 90 GLU B C 1
ATOM 2848 O O . GLU B 1 90 ? 5.02 28.656 2.854 1 97.5 90 GLU B O 1
ATOM 2853 N N . LYS B 1 91 ? 5.496 27.25 4.527 1 98.44 91 LYS B N 1
ATOM 2854 C CA . LYS B 1 91 ? 6.703 26.75 3.873 1 98.44 91 LYS B CA 1
ATOM 2855 C C . LYS B 1 91 ? 6.352 25.938 2.629 1 98.44 91 LYS B C 1
ATOM 2857 O O . LYS B 1 91 ? 7.078 25.969 1.632 1 98.44 91 LYS B O 1
ATOM 2862 N N . TRP B 1 92 ? 5.242 25.203 2.734 1 98.25 92 TRP B N 1
ATOM 2863 C CA . TRP B 1 92 ? 4.754 24.469 1.566 1 98.25 92 TRP B CA 1
ATOM 2864 C C . TRP B 1 92 ? 4.438 25.438 0.422 1 98.25 92 TRP B C 1
ATOM 2866 O O . TRP B 1 92 ? 4.852 25.203 -0.717 1 98.25 92 TRP B O 1
ATOM 2876 N N . LYS B 1 93 ? 3.777 26.516 0.687 1 96.38 93 LYS B N 1
ATOM 2877 C CA . LYS B 1 93 ? 3.432 27.531 -0.306 1 96.38 93 LYS B CA 1
ATOM 2878 C C . LYS B 1 93 ? 4.684 28.172 -0.892 1 96.38 93 LYS B C 1
ATOM 2880 O O . LYS B 1 93 ? 4.766 28.391 -2.102 1 96.38 93 LYS B O 1
ATOM 2885 N N . GLU B 1 94 ? 5.574 28.469 -0.021 1 97.25 94 GLU B N 1
ATOM 2886 C CA . GLU B 1 94 ? 6.836 29.062 -0.456 1 97.25 94 GLU B CA 1
ATOM 2887 C C . GLU B 1 94 ? 7.527 28.188 -1.496 1 97.25 94 GLU B C 1
ATOM 2889 O O . GLU B 1 94 ? 8 28.688 -2.52 1 97.25 94 GLU B O 1
ATOM 2894 N N . MET B 1 95 ? 7.547 26.922 -1.232 1 97.81 95 MET B N 1
ATOM 2895 C CA . MET B 1 95 ? 8.195 26.016 -2.166 1 97.81 95 MET B CA 1
ATOM 2896 C C . MET B 1 95 ? 7.383 25.859 -3.445 1 97.81 95 MET B C 1
ATOM 2898 O O . MET B 1 95 ? 7.945 25.719 -4.531 1 97.81 95 MET B O 1
ATOM 2902 N N . GLN B 1 96 ? 6.105 25.891 -3.35 1 96.44 96 GLN B N 1
ATOM 2903 C CA . GLN B 1 96 ? 5.234 25.781 -4.516 1 96.44 96 GLN B CA 1
ATOM 2904 C C . GLN B 1 96 ? 5.445 26.953 -5.473 1 96.44 96 GLN B C 1
ATOM 2906 O O . GLN B 1 96 ? 5.266 26.812 -6.684 1 96.44 96 GLN B O 1
ATOM 2911 N N . GLU B 1 97 ? 5.785 28.047 -4.98 1 95.75 97 GLU B N 1
ATOM 2912 C CA . GLU B 1 97 ? 5.961 29.25 -5.781 1 95.75 97 GLU B CA 1
ATOM 2913 C C . GLU B 1 97 ? 7.305 29.234 -6.504 1 95.75 97 GLU B C 1
ATOM 2915 O O . GLU B 1 97 ? 7.543 30.047 -7.395 1 95.75 97 GLU B O 1
ATOM 2920 N N . ASN B 1 98 ? 8.141 28.328 -6.074 1 95.62 98 ASN B N 1
ATOM 2921 C CA . ASN B 1 98 ? 9.422 28.188 -6.746 1 95.62 98 ASN B CA 1
ATOM 2922 C C . ASN B 1 98 ? 9.289 27.453 -8.078 1 95.62 98 ASN B C 1
ATOM 2924 O O . ASN B 1 98 ? 8.883 26.297 -8.109 1 95.62 98 ASN B O 1
ATOM 2928 N N . SER B 1 99 ? 9.656 28 -9.195 1 94.38 99 SER B N 1
ATOM 2929 C CA . SER B 1 99 ? 9.461 27.469 -10.539 1 94.38 99 SER B CA 1
ATOM 2930 C C . SER B 1 99 ? 10.406 26.312 -10.812 1 94.38 99 SER B C 1
ATOM 2932 O O . SER B 1 99 ? 10.258 25.609 -11.812 1 94.38 99 SER B O 1
ATOM 2934 N N . GLU B 1 100 ? 11.266 26.078 -9.914 1 96.62 100 GLU B N 1
ATOM 2935 C CA . GLU B 1 100 ? 12.203 24.969 -10.094 1 96.62 100 GLU B CA 1
ATOM 2936 C C . GLU B 1 100 ? 11.5 23.625 -9.961 1 96.62 100 GLU B C 1
ATOM 2938 O O . GLU B 1 100 ? 12 22.609 -10.445 1 96.62 100 GLU B O 1
ATOM 2943 N N . TYR B 1 101 ? 10.445 23.625 -9.312 1 97.81 101 TYR B N 1
ATOM 2944 C CA . TYR B 1 101 ? 9.75 22.375 -9.047 1 97.81 101 TYR B CA 1
ATOM 2945 C C . TYR B 1 101 ? 8.484 22.266 -9.898 1 97.81 101 TYR B C 1
ATOM 2947 O O . TYR B 1 101 ? 7.691 23.203 -9.969 1 97.81 101 TYR B O 1
ATOM 2955 N N . LYS B 1 102 ? 8.344 21.141 -10.516 1 97 102 LYS B N 1
ATOM 2956 C CA . LYS B 1 102 ? 7.113 20.859 -11.258 1 97 102 LYS B CA 1
ATOM 2957 C C . LYS B 1 102 ? 5.938 20.641 -10.305 1 97 102 LYS B C 1
ATOM 2959 O O . LYS B 1 102 ? 4.812 21.047 -10.609 1 97 102 LYS B O 1
ATOM 2964 N N . SER B 1 103 ? 6.199 19.984 -9.172 1 97.25 103 SER B N 1
ATOM 2965 C CA . SER B 1 103 ? 5.227 19.859 -8.094 1 97.25 103 SER B CA 1
ATOM 2966 C C . SER B 1 103 ? 5.914 19.766 -6.73 1 97.25 103 SER B C 1
ATOM 2968 O O . SER B 1 103 ? 7.109 19.484 -6.652 1 97.25 103 SER B O 1
ATOM 2970 N N . VAL B 1 104 ? 5.16 20.094 -5.715 1 98.25 104 VAL B N 1
ATOM 2971 C CA . VAL B 1 104 ? 5.68 20.047 -4.355 1 98.25 104 VAL B CA 1
ATOM 2972 C C . VAL B 1 104 ? 4.766 19.188 -3.482 1 98.25 104 VAL B C 1
ATOM 2974 O O . VAL B 1 104 ? 3.59 19.5 -3.301 1 98.25 104 VAL B O 1
ATOM 2977 N N . LEU B 1 105 ? 5.328 18.094 -2.982 1 98.44 105 LEU B N 1
ATOM 2978 C CA . LEU B 1 105 ? 4.598 17.203 -2.094 1 98.44 105 LEU B CA 1
ATOM 2979 C C . LEU B 1 105 ? 4.695 17.672 -0.646 1 98.44 105 LEU B C 1
ATOM 2981 O O . LEU B 1 105 ? 5.691 18.281 -0.255 1 98.44 105 LEU B O 1
ATOM 2985 N N . PHE B 1 106 ? 3.672 17.422 0.144 1 98.81 106 PHE B N 1
ATOM 2986 C CA . PHE B 1 106 ? 3.621 17.703 1.573 1 98.81 106 PHE B CA 1
ATOM 2987 C C . PHE B 1 106 ? 2.881 16.609 2.318 1 98.81 106 PHE B C 1
ATOM 2989 O O . PHE B 1 106 ? 1.695 16.375 2.076 1 98.81 106 PHE B O 1
ATOM 2996 N N . PHE B 1 107 ? 3.682 15.906 3.24 1 98.69 107 PHE B N 1
ATOM 2997 C CA . PHE B 1 107 ? 3.045 14.773 3.91 1 98.69 107 PHE B CA 1
ATOM 2998 C C . PHE B 1 107 ? 3.699 14.516 5.262 1 98.69 107 PHE B C 1
ATOM 3000 O O . PHE B 1 107 ? 4.738 15.094 5.582 1 98.69 107 PHE B O 1
ATOM 3007 N N . LYS B 1 108 ? 3.031 13.734 6.062 1 98.44 108 LYS B N 1
ATOM 3008 C CA . LYS B 1 108 ? 3.49 13.289 7.379 1 98.44 108 LYS B CA 1
ATOM 3009 C C . LYS B 1 108 ? 3.316 11.781 7.547 1 98.44 108 LYS B C 1
ATOM 3011 O O . LYS B 1 108 ? 2.297 11.227 7.141 1 98.44 108 LYS B O 1
ATOM 3016 N N . ASN B 1 109 ? 4.363 11.188 8.094 1 96.81 109 ASN B N 1
ATOM 3017 C CA . ASN B 1 109 ? 4.34 9.766 8.422 1 96.81 109 ASN B CA 1
ATOM 3018 C C . ASN B 1 109 ? 4.371 9.539 9.93 1 96.81 109 ASN B C 1
ATOM 3020 O O . ASN B 1 109 ? 5.184 10.141 10.633 1 96.81 109 ASN B O 1
ATOM 3024 N N . HIS B 1 110 ? 3.443 8.734 10.383 1 96.38 110 HIS B N 1
ATOM 3025 C CA . HIS B 1 110 ? 3.453 8.375 11.797 1 96.38 110 HIS B CA 1
ATOM 3026 C C . HIS B 1 110 ? 3.268 6.867 11.977 1 96.38 110 HIS B C 1
ATOM 3028 O O . HIS B 1 110 ? 2.312 6.289 11.461 1 96.38 110 HIS B O 1
ATOM 3034 N N . GLY B 1 111 ? 4.188 6.234 12.734 1 93.88 111 GLY B N 1
ATOM 3035 C CA . GLY B 1 111 ? 4.051 4.824 13.078 1 93.88 111 GLY B CA 1
ATOM 3036 C C . GLY B 1 111 ? 4.793 3.906 12.125 1 93.88 111 GLY B C 1
ATOM 3037 O O . GLY B 1 111 ? 5.223 4.332 11.047 1 93.88 111 GLY B O 1
ATOM 3038 N N . PRO B 1 112 ? 4.875 2.664 12.445 1 91.06 112 PRO B N 1
ATOM 3039 C CA . PRO B 1 112 ? 5.719 1.709 11.727 1 91.06 112 PRO B CA 1
ATOM 3040 C C . PRO B 1 112 ? 5.164 1.354 10.352 1 91.06 112 PRO B C 1
ATOM 3042 O O . PRO B 1 112 ? 5.926 0.996 9.445 1 91.06 112 PRO B O 1
ATOM 3045 N N . MET B 1 113 ? 3.902 1.492 10.141 1 92.94 113 MET B N 1
ATOM 3046 C CA . MET B 1 113 ? 3.303 1.071 8.875 1 92.94 113 MET B CA 1
ATOM 3047 C C . MET B 1 113 ? 3.172 2.25 7.914 1 92.94 113 MET B C 1
ATOM 3049 O O . MET B 1 113 ? 2.686 2.092 6.793 1 92.94 113 MET B O 1
ATOM 3053 N N . SER B 1 114 ? 3.598 3.43 8.336 1 93.69 114 SER B N 1
ATOM 3054 C CA . SER B 1 114 ? 3.373 4.648 7.566 1 93.69 114 SER B CA 1
ATOM 3055 C C . SER B 1 114 ? 4.387 4.781 6.438 1 93.69 114 SER B C 1
ATOM 3057 O O . SER B 1 114 ? 4.211 5.598 5.531 1 93.69 114 SER B O 1
ATOM 3059 N N . GLY B 1 115 ? 5.469 3.963 6.523 1 89.69 115 GLY B N 1
ATOM 3060 C CA . GLY B 1 115 ? 6.539 4.07 5.547 1 89.69 115 GLY B CA 1
ATOM 3061 C C . GLY B 1 115 ? 7.652 5.004 5.98 1 89.69 115 GLY B C 1
ATOM 3062 O O . GLY B 1 115 ? 8.641 5.184 5.262 1 89.69 115 GLY B O 1
ATOM 3063 N N . GLY B 1 116 ? 7.578 5.539 7.176 1 86.12 116 GLY B N 1
ATOM 3064 C CA . GLY B 1 116 ? 8.625 6.383 7.719 1 86.12 116 GLY B CA 1
ATOM 3065 C C . GLY B 1 116 ? 9.719 5.602 8.43 1 86.12 116 GLY B C 1
ATOM 3066 O O . GLY B 1 116 ? 9.555 4.414 8.711 1 86.12 116 GLY B O 1
ATOM 3067 N N . SER B 1 117 ? 10.797 6.348 8.734 1 85.81 117 SER B N 1
ATOM 3068 C CA . SER B 1 117 ? 11.93 5.672 9.352 1 85.81 117 SER B CA 1
ATOM 3069 C C . SER B 1 117 ? 12.219 6.23 10.742 1 85.81 117 SER B C 1
ATOM 3071 O O . SER B 1 117 ? 12.898 5.59 11.547 1 85.81 117 SER B O 1
ATOM 3073 N N . LEU B 1 118 ? 11.742 7.406 11.023 1 89.38 118 LEU B N 1
ATOM 3074 C CA . LEU B 1 118 ? 12.055 8.055 12.289 1 89.38 118 LEU B CA 1
ATOM 3075 C C . LEU B 1 118 ? 10.805 8.211 13.148 1 89.38 118 LEU B C 1
ATOM 3077 O O . LEU B 1 118 ? 9.734 8.547 12.633 1 89.38 118 LEU B O 1
ATOM 3081 N N . ARG B 1 119 ? 10.977 8.031 14.359 1 90.19 119 ARG B N 1
ATOM 3082 C CA . ARG B 1 119 ? 9.859 8.117 15.297 1 90.19 119 ARG B CA 1
ATOM 3083 C C . ARG B 1 119 ? 9.555 9.57 15.641 1 90.19 119 ARG B C 1
ATOM 3085 O O . ARG B 1 119 ? 8.391 9.93 15.859 1 90.19 119 ARG B O 1
ATOM 3092 N N . HIS B 1 120 ? 10.641 10.352 15.75 1 93.56 120 HIS B N 1
ATOM 3093 C CA . HIS B 1 120 ? 10.453 11.75 16.109 1 93.56 120 HIS B CA 1
ATOM 3094 C C . HIS B 1 120 ? 9.484 12.438 15.156 1 93.56 120 HIS B C 1
ATOM 3096 O O . HIS B 1 120 ? 9.633 12.344 13.938 1 93.56 120 HIS B O 1
ATOM 3102 N N . PRO B 1 121 ? 8.484 13.109 15.711 1 96.44 121 PRO B N 1
ATOM 3103 C CA . PRO B 1 121 ? 7.457 13.703 14.852 1 96.44 121 PRO B CA 1
ATOM 3104 C C . PRO B 1 121 ? 8.031 14.711 13.859 1 96.44 121 PRO B C 1
ATOM 3106 O O . PRO B 1 121 ? 8.734 15.641 14.258 1 96.44 121 PRO B O 1
ATOM 3109 N N . HIS B 1 122 ? 7.719 14.5 12.633 1 97.19 122 HIS B N 1
ATOM 3110 C CA . HIS B 1 122 ? 8.195 15.383 11.578 1 97.19 122 HIS B CA 1
ATOM 3111 C C . HIS B 1 122 ? 7.297 15.312 10.352 1 97.19 122 HIS B C 1
ATOM 3113 O O . HIS B 1 122 ? 6.52 14.367 10.203 1 97.19 122 HIS B O 1
ATOM 3119 N N . MET B 1 123 ? 7.336 16.281 9.562 1 98.19 123 MET B N 1
ATOM 3120 C CA . MET B 1 123 ? 6.676 16.359 8.258 1 98.19 123 MET B CA 1
ATOM 3121 C C . MET B 1 123 ? 7.699 16.5 7.141 1 98.19 123 MET B C 1
ATOM 3123 O O . MET B 1 123 ? 8.867 16.797 7.391 1 98.19 123 MET B O 1
ATOM 3127 N N . GLN B 1 124 ? 7.207 16.219 5.934 1 98.12 124 GLN B N 1
ATOM 3128 C CA . GLN B 1 124 ? 8.102 16.297 4.785 1 98.12 124 GLN B CA 1
ATOM 3129 C C . GLN B 1 124 ? 7.516 17.172 3.684 1 98.12 124 GLN B C 1
ATOM 3131 O O . GLN B 1 124 ? 6.336 17.047 3.352 1 98.12 124 GLN B O 1
ATOM 3136 N N . ILE B 1 125 ? 8.266 18.062 3.195 1 98.69 125 ILE B N 1
ATOM 3137 C CA . ILE B 1 125 ? 7.98 18.828 1.984 1 98.69 125 ILE B CA 1
ATOM 3138 C C . ILE B 1 125 ? 9.023 18.5 0.916 1 98.69 125 ILE B C 1
ATOM 3140 O O . ILE B 1 125 ? 10.219 18.703 1.129 1 98.69 125 ILE B O 1
ATOM 3144 N N . VAL B 1 126 ? 8.578 18.016 -0.212 1 98.5 126 VAL B N 1
ATOM 3145 C CA . VAL B 1 126 ? 9.484 17.531 -1.247 1 98.5 126 VAL B CA 1
ATOM 3146 C C . VAL B 1 126 ? 9.164 18.219 -2.576 1 98.5 126 VAL B C 1
ATOM 3148 O O . VAL B 1 126 ? 8.062 18.078 -3.104 1 98.5 126 VAL B O 1
ATOM 3151 N N . GLY B 1 127 ? 10.148 18.938 -3.105 1 98.56 127 GLY B N 1
ATOM 3152 C CA . GLY B 1 127 ? 10.023 19.516 -4.434 1 98.56 127 GLY B CA 1
ATOM 3153 C C . GLY B 1 127 ? 10.492 18.594 -5.535 1 98.56 127 GLY B C 1
ATOM 3154 O O . GLY B 1 127 ? 11.664 18.219 -5.59 1 98.56 127 GLY B O 1
ATOM 3155 N N . LEU B 1 128 ? 9.586 18.188 -6.398 1 98.06 128 LEU B N 1
ATOM 3156 C CA . LEU B 1 128 ? 9.922 17.344 -7.539 1 98.06 128 LEU B CA 1
ATOM 3157 C C . LEU B 1 128 ? 10.25 18.188 -8.766 1 98.06 128 LEU B C 1
ATOM 3159 O O . LEU B 1 128 ? 9.422 19 -9.195 1 98.06 128 LEU B O 1
ATOM 3163 N N . LYS B 1 129 ? 11.328 17.953 -9.359 1 97.25 129 LYS B N 1
ATOM 3164 C CA . LYS B 1 129 ? 11.781 18.812 -10.438 1 97.25 129 LYS B CA 1
ATOM 3165 C C . LYS B 1 129 ? 11.062 18.484 -11.742 1 97.25 129 LYS B C 1
ATOM 3167 O O . LYS B 1 129 ? 10.719 19.375 -12.516 1 97.25 129 LYS B O 1
ATOM 3172 N N . ASN B 1 130 ? 10.758 17.188 -11.984 1 95.56 130 ASN B N 1
ATOM 3173 C CA . ASN B 1 130 ? 10.328 16.797 -13.328 1 95.56 130 ASN B CA 1
ATOM 3174 C C . ASN B 1 130 ? 9.016 16.031 -13.297 1 95.56 130 ASN B C 1
ATOM 3176 O O . ASN B 1 130 ? 8.438 15.727 -14.344 1 95.56 130 ASN B O 1
ATOM 3180 N N . VAL B 1 131 ? 8.539 15.742 -12.141 1 95.06 131 VAL B N 1
ATOM 3181 C CA . VAL B 1 131 ? 7.352 14.906 -12.031 1 95.06 131 VAL B CA 1
ATOM 3182 C C . VAL B 1 131 ? 6.172 15.742 -11.547 1 95.06 131 VAL B C 1
ATOM 3184 O O . VAL B 1 131 ? 6.293 16.484 -10.57 1 95.06 131 VAL B O 1
ATOM 3187 N N . ASP B 1 132 ? 5.086 15.633 -12.273 1 94.56 132 ASP B N 1
ATOM 3188 C CA . ASP B 1 132 ? 3.83 16.234 -11.82 1 94.56 132 ASP B CA 1
ATOM 3189 C C . ASP B 1 132 ? 3.021 15.234 -10.992 1 94.56 132 ASP B C 1
ATOM 3191 O O . ASP B 1 132 ? 2.289 14.406 -11.539 1 94.56 132 ASP B O 1
ATOM 3195 N N . ALA B 1 133 ? 3.059 15.438 -9.727 1 93.44 133 ALA B N 1
ATOM 3196 C CA . ALA B 1 133 ? 2.457 14.484 -8.797 1 93.44 133 ALA B CA 1
ATOM 3197 C C . ALA B 1 133 ? 0.935 14.562 -8.844 1 93.44 133 ALA B C 1
ATOM 3199 O O . ALA B 1 133 ? 0.247 13.633 -8.414 1 93.44 133 ALA B O 1
ATOM 3200 N N . TYR B 1 134 ? 0.376 15.586 -9.383 1 92.38 134 TYR B N 1
ATOM 3201 C CA . TYR B 1 134 ? -1.061 15.812 -9.281 1 92.38 134 TYR B CA 1
ATOM 3202 C C . TYR B 1 134 ? -1.738 15.664 -10.633 1 92.38 134 TYR B C 1
ATOM 3204 O O . TYR B 1 134 ? -2.93 15.953 -10.773 1 92.38 134 TYR B O 1
ATOM 3212 N N . ARG B 1 135 ? -0.985 15.156 -11.625 1 86.38 135 ARG B N 1
ATOM 3213 C CA . ARG B 1 135 ? -1.484 15.047 -12.992 1 86.38 135 ARG B CA 1
ATOM 3214 C C . ARG B 1 135 ? -2.682 14.102 -13.062 1 86.38 135 ARG B C 1
ATOM 3216 O O . ARG B 1 135 ? -3.645 14.375 -13.789 1 86.38 135 ARG B O 1
ATOM 3223 N N . GLU B 1 136 ? -2.641 13.055 -12.297 1 81 136 GLU B N 1
ATOM 3224 C CA . GLU B 1 136 ? -3.699 12.055 -12.391 1 81 136 GLU B CA 1
ATOM 3225 C C . GLU B 1 136 ? -4.516 12 -11.102 1 81 136 GLU B C 1
ATOM 3227 O O . GLU B 1 136 ? -5.027 10.938 -10.727 1 81 136 GLU B O 1
ATOM 3232 N N . LEU B 1 137 ? -4.555 13.109 -10.492 1 87.56 137 LEU B N 1
ATOM 3233 C CA . LEU B 1 137 ? -5.277 13.172 -9.227 1 87.56 137 LEU B CA 1
ATOM 3234 C C . LEU B 1 137 ? -6.773 12.984 -9.445 1 87.56 137 LEU B C 1
ATOM 3236 O O . LEU B 1 137 ? -7.391 13.727 -10.219 1 87.56 137 LEU B O 1
ATOM 3240 N N . ASP B 1 138 ? -7.336 11.953 -8.859 1 89.88 138 ASP B N 1
ATOM 3241 C CA . ASP B 1 138 ? -8.781 11.734 -8.844 1 89.88 138 ASP B CA 1
ATOM 3242 C C . ASP B 1 138 ? -9.43 12.469 -7.672 1 89.88 138 ASP B C 1
ATOM 3244 O O . ASP B 1 138 ? -9.484 11.945 -6.559 1 89.88 138 ASP B O 1
ATOM 3248 N N . GLU B 1 139 ? -10.023 13.586 -7.883 1 92.5 139 GLU B N 1
ATOM 3249 C CA . GLU B 1 139 ? -10.531 14.438 -6.812 1 92.5 139 GLU B CA 1
ATOM 3250 C C . GLU B 1 139 ? -11.734 13.805 -6.121 1 92.5 139 GLU B C 1
ATOM 3252 O O . GLU B 1 139 ? -12.141 14.242 -5.043 1 92.5 139 GLU B O 1
ATOM 3257 N N . ARG B 1 140 ? -12.328 12.758 -6.75 1 94.62 140 ARG B N 1
ATOM 3258 C CA . ARG B 1 140 ? -13.453 12.07 -6.117 1 94.62 140 ARG B CA 1
ATOM 3259 C C . ARG B 1 140 ? -13.047 11.484 -4.773 1 94.62 140 ARG B C 1
ATOM 3261 O O . ARG B 1 140 ? -13.891 11.281 -3.896 1 94.62 140 ARG B O 1
ATOM 3268 N N . GLN B 1 141 ? -11.766 11.266 -4.578 1 96.06 141 GLN B N 1
ATOM 3269 C CA . GLN B 1 141 ? -11.281 10.656 -3.346 1 96.06 141 GLN B CA 1
ATOM 3270 C C . GLN B 1 141 ? -11.5 11.578 -2.15 1 96.06 141 GLN B C 1
ATOM 3272 O O . GLN B 1 141 ? -11.406 11.148 -1 1 96.06 141 GLN B O 1
ATOM 3277 N N . PHE B 1 142 ? -11.797 12.859 -2.461 1 96.94 142 PHE B N 1
ATOM 3278 C CA . PHE B 1 142 ? -11.953 13.828 -1.389 1 96.94 142 PHE B CA 1
ATOM 3279 C C . PHE B 1 142 ? -13.43 14.055 -1.073 1 96.94 142 PHE B C 1
ATOM 3281 O O . PHE B 1 142 ? -13.766 14.844 -0.192 1 96.94 142 PHE B O 1
ATOM 3288 N N . GLU B 1 143 ? -14.266 13.344 -1.721 1 96.56 143 GLU B N 1
ATOM 3289 C CA . GLU B 1 143 ? -15.703 13.43 -1.479 1 96.56 143 GLU B CA 1
ATOM 3290 C C . GLU B 1 143 ? -16.172 12.305 -0.557 1 96.56 143 GLU B C 1
ATOM 3292 O O . GLU B 1 143 ? -15.57 11.234 -0.519 1 96.56 143 GLU B O 1
ATOM 3297 N N . GLY B 1 144 ? -17.234 12.672 0.203 1 97.75 144 GLY B N 1
ATOM 3298 C CA . GLY B 1 144 ? -17.766 11.617 1.056 1 97.75 144 GLY B CA 1
ATOM 3299 C C . GLY B 1 144 ? -18.797 12.109 2.041 1 97.75 144 GLY B C 1
ATOM 3300 O O . GLY B 1 144 ? -19.469 13.125 1.798 1 97.75 144 GLY B O 1
ATOM 3301 N N . LEU B 1 145 ? -19 11.375 3.096 1 98.44 145 LEU B N 1
ATOM 3302 C CA . LEU B 1 145 ? -19.984 11.68 4.129 1 98.44 145 LEU B CA 1
ATOM 3303 C C . LEU B 1 145 ? -19.438 12.734 5.098 1 98.44 145 LEU B C 1
ATOM 3305 O O . LEU B 1 145 ? -18.406 12.516 5.742 1 98.44 145 LEU B O 1
ATOM 3309 N N . THR B 1 146 ? -20.172 13.812 5.227 1 98.56 146 THR B N 1
ATOM 3310 C CA . THR B 1 146 ? -19.719 14.906 6.082 1 98.56 146 THR B CA 1
ATOM 3311 C C . THR B 1 146 ? -19.812 14.508 7.555 1 98.56 146 THR B C 1
ATOM 3313 O O . THR B 1 146 ? -20.844 14.016 8.008 1 98.56 146 THR B O 1
ATOM 3316 N N . ILE B 1 147 ? -18.766 14.695 8.219 1 98.56 147 ILE B N 1
ATOM 3317 C CA . ILE B 1 147 ? -18.703 14.477 9.664 1 98.56 147 ILE B CA 1
ATOM 3318 C C . ILE B 1 147 ? -18.984 15.781 10.398 1 98.56 147 ILE B C 1
ATOM 3320 O O . ILE B 1 147 ? -19.797 15.82 11.328 1 98.56 147 ILE B O 1
ATOM 3324 N N . HIS B 1 148 ? -18.312 16.828 9.969 1 98.31 148 HIS B N 1
ATOM 3325 C CA . HIS B 1 148 ? -18.438 18.156 10.586 1 98.31 148 HIS B CA 1
ATOM 3326 C C . HIS B 1 148 ? -18.078 19.25 9.594 1 98.31 148 HIS B C 1
ATOM 3328 O O . HIS B 1 148 ? -17.234 19.047 8.711 1 98.31 148 HIS B O 1
ATOM 3334 N N . GLU B 1 149 ? -18.75 20.359 9.688 1 97.69 149 GLU B N 1
ATOM 3335 C CA . GLU B 1 149 ? -18.469 21.547 8.883 1 97.69 149 GLU B CA 1
ATOM 3336 C C . GLU B 1 149 ? -18.547 22.812 9.727 1 97.69 149 GLU B C 1
ATOM 3338 O O . GLU B 1 149 ? -19.484 22.984 10.5 1 97.69 149 GLU B O 1
ATOM 3343 N N . GLU B 1 150 ? -17.469 23.547 9.562 1 97.06 150 GLU B N 1
ATOM 3344 C CA . GLU B 1 150 ? -17.406 24.781 10.352 1 97.06 150 GLU B CA 1
ATOM 3345 C C . GLU B 1 150 ? -16.5 25.812 9.703 1 97.06 150 GLU B C 1
ATOM 3347 O O . GLU B 1 150 ? -15.352 25.5 9.352 1 97.06 150 GLU B O 1
ATOM 3352 N N . ASN B 1 151 ? -16.938 27.047 9.445 1 97.31 151 ASN B N 1
ATOM 3353 C CA . ASN B 1 151 ? -16.172 28.219 9.031 1 97.31 151 ASN B CA 1
ATOM 3354 C C . ASN B 1 151 ? -15.266 27.906 7.84 1 97.31 151 ASN B C 1
ATOM 3356 O O . ASN B 1 151 ? -14.062 28.172 7.883 1 97.31 151 ASN B O 1
ATOM 3360 N N . GLY B 1 152 ? -15.812 27.234 6.883 1 96.56 152 GLY B N 1
ATOM 3361 C CA . GLY B 1 152 ? -15.078 27 5.648 1 96.56 152 GLY B CA 1
ATOM 3362 C C . GLY B 1 152 ? -14.227 25.75 5.688 1 96.56 152 GLY B C 1
ATOM 3363 O O . GLY B 1 152 ? -13.391 25.531 4.805 1 96.56 152 GLY B O 1
ATOM 3364 N N . ILE B 1 153 ? -14.398 24.953 6.766 1 98.12 153 ILE B N 1
ATOM 3365 C CA . ILE B 1 153 ? -13.695 23.688 6.879 1 98.12 153 ILE B CA 1
ATOM 3366 C C . ILE B 1 153 ? -14.688 22.531 6.785 1 98.12 153 ILE B C 1
ATOM 3368 O O . ILE B 1 153 ? -15.734 22.547 7.441 1 98.12 153 ILE B O 1
ATOM 3372 N N . ILE B 1 154 ? -14.406 21.594 5.973 1 98.19 154 ILE B N 1
ATOM 3373 C CA . ILE B 1 154 ? -15.258 20.422 5.832 1 98.19 154 ILE B CA 1
ATOM 3374 C C . ILE B 1 154 ? -14.469 19.172 6.191 1 98.19 154 ILE B C 1
ATOM 3376 O O . ILE B 1 154 ? -13.406 18.906 5.621 1 98.19 154 ILE B O 1
ATOM 3380 N N . PHE B 1 155 ? -14.93 18.5 7.188 1 98.75 155 PHE B N 1
ATOM 3381 C CA . PHE B 1 155 ? -14.398 17.219 7.625 1 98.75 155 PHE B CA 1
ATOM 3382 C C . PHE B 1 155 ? -15.312 16.078 7.184 1 98.75 155 PHE B C 1
ATOM 3384 O O . PHE B 1 155 ? -16.484 16.016 7.578 1 98.75 155 PHE B O 1
ATOM 3391 N N . ASN B 1 156 ? -14.75 15.172 6.324 1 98.81 156 ASN B N 1
ATOM 3392 C CA . ASN B 1 156 ? -15.625 14.117 5.832 1 98.81 156 ASN B CA 1
ATOM 3393 C C . ASN B 1 156 ? -14.891 12.781 5.711 1 98.81 156 ASN B C 1
ATOM 3395 O O . ASN B 1 156 ? -13.68 12.719 5.926 1 98.81 156 ASN B O 1
ATOM 3399 N N . LEU B 1 157 ? -15.648 11.734 5.555 1 98.69 157 LEU B N 1
ATOM 3400 C CA . LEU B 1 157 ? -15.172 10.383 5.289 1 98.69 157 LEU B CA 1
ATOM 3401 C C . LEU B 1 157 ? -15.406 10 3.832 1 98.69 157 LEU B C 1
ATOM 3403 O O . LEU B 1 157 ? -16.531 10.062 3.34 1 98.69 157 LEU B O 1
ATOM 3407 N N . SER B 1 158 ? -14.352 9.617 3.174 1 98.12 158 SER B N 1
ATOM 3408 C CA . SER B 1 158 ? -14.406 9.398 1.732 1 98.12 158 SER B CA 1
ATOM 3409 C C . SER B 1 158 ? -15.352 8.25 1.384 1 98.12 158 SER B C 1
ATOM 3411 O O . SER B 1 158 ? -15.328 7.203 2.029 1 98.12 158 SER B O 1
ATOM 3413 N N . THR B 1 159 ? -16.156 8.43 0.339 1 97.56 159 THR B N 1
ATOM 3414 C CA . THR B 1 159 ? -16.984 7.355 -0.189 1 97.56 159 THR B CA 1
ATOM 3415 C C . THR B 1 159 ? -16.281 6.656 -1.351 1 97.56 159 THR B C 1
ATOM 3417 O O . THR B 1 159 ? -16.672 5.555 -1.748 1 97.56 159 THR B O 1
ATOM 3420 N N . LEU B 1 160 ? -15.297 7.277 -1.898 1 96.19 160 LEU B N 1
ATOM 3421 C CA . LEU B 1 160 ? -14.445 6.73 -2.947 1 96.19 160 LEU B CA 1
ATOM 3422 C C . LEU B 1 160 ? -12.969 6.902 -2.594 1 96.19 160 LEU B C 1
ATOM 3424 O O . LEU B 1 160 ? -12.25 7.656 -3.256 1 96.19 160 LEU B O 1
ATOM 3428 N N . PRO B 1 161 ? -12.547 6.148 -1.599 1 96.25 161 PRO B N 1
ATOM 3429 C CA . PRO B 1 161 ? -11.18 6.297 -1.103 1 96.25 161 PRO B CA 1
ATOM 3430 C C . PRO B 1 161 ? -10.125 5.984 -2.166 1 96.25 161 PRO B C 1
ATOM 3432 O O . PRO B 1 161 ? -10.43 5.312 -3.156 1 96.25 161 PRO B O 1
ATOM 3435 N N . ARG B 1 162 ? -8.969 6.496 -2.016 1 94.81 162 ARG B N 1
ATOM 3436 C CA . ARG B 1 162 ? -7.855 6.238 -2.918 1 94.81 162 ARG B CA 1
ATOM 3437 C C . ARG B 1 162 ? -7.375 4.797 -2.791 1 94.81 162 ARG B C 1
ATOM 3439 O O . ARG B 1 162 ? -7.133 4.125 -3.797 1 94.81 162 ARG B O 1
ATOM 3446 N N . VAL B 1 163 ? -7.207 4.336 -1.562 1 93.62 163 VAL B N 1
ATOM 3447 C CA . VAL B 1 163 ? -6.645 3.025 -1.259 1 93.62 163 VAL B CA 1
ATOM 3448 C C . VAL B 1 163 ? -7.695 2.154 -0.575 1 93.62 163 VAL B C 1
ATOM 3450 O O . VAL B 1 163 ? -8.031 1.075 -1.066 1 93.62 163 VAL B O 1
ATOM 3453 N N . GLY B 1 164 ? -8.289 2.557 0.487 1 91 164 GLY B N 1
ATOM 3454 C CA . GLY B 1 164 ? -9.25 1.827 1.3 1 91 164 GLY B CA 1
ATOM 3455 C C . GLY B 1 164 ? -8.875 1.776 2.768 1 91 164 GLY B C 1
ATOM 3456 O O . GLY B 1 164 ? -7.828 2.297 3.164 1 91 164 GLY B O 1
ATOM 3457 N N . PHE B 1 165 ? -9.703 1.322 3.645 1 91.12 165 PHE B N 1
ATOM 3458 C CA . PHE B 1 165 ? -11.148 1.159 3.572 1 91.12 165 PHE B CA 1
ATOM 3459 C C . PHE B 1 165 ? -11.859 2.434 4.012 1 91.12 165 PHE B C 1
ATOM 3461 O O . PHE B 1 165 ? -12.914 2.785 3.471 1 91.12 165 PHE B O 1
ATOM 3468 N N . PHE B 1 166 ? -11.133 3.102 5.035 1 96.06 166 PHE B N 1
ATOM 3469 C CA . PHE B 1 166 ? -11.602 4.348 5.629 1 96.06 166 PHE B CA 1
ATOM 3470 C C . PHE B 1 166 ? -10.562 5.449 5.469 1 96.06 166 PHE B C 1
ATOM 3472 O O . PHE B 1 166 ? -9.445 5.332 5.969 1 96.06 166 PHE B O 1
ATOM 3479 N N . GLU B 1 167 ? -10.914 6.461 4.758 1 98.12 167 GLU B N 1
ATOM 3480 C CA . GLU B 1 167 ? -10.031 7.609 4.566 1 98.12 167 GLU B CA 1
ATOM 3481 C C . GLU B 1 167 ? -10.75 8.914 4.895 1 98.12 167 GLU B C 1
ATOM 3483 O O . GLU B 1 167 ? -11.852 9.172 4.398 1 98.12 167 GLU B O 1
ATOM 3488 N N . PHE B 1 168 ? -10.133 9.719 5.695 1 98.75 168 PHE B N 1
ATOM 3489 C CA . PHE B 1 168 ? -10.727 10.984 6.098 1 98.75 168 PHE B CA 1
ATOM 3490 C C . PHE B 1 168 ? -10.133 12.141 5.297 1 98.75 168 PHE B C 1
ATOM 3492 O O . PHE B 1 168 ? -8.984 12.062 4.848 1 98.75 168 PHE B O 1
ATOM 3499 N N . ASN B 1 169 ? -10.945 13.156 5.148 1 98.75 169 ASN B N 1
ATOM 3500 C CA . ASN B 1 169 ? -10.508 14.383 4.492 1 98.75 169 ASN B CA 1
ATOM 3501 C C . ASN B 1 169 ? -10.883 15.617 5.305 1 98.75 169 ASN B C 1
ATOM 3503 O O . ASN B 1 169 ? -11.977 15.688 5.867 1 98.75 169 ASN B O 1
ATOM 3507 N N . VAL B 1 170 ? -10 16.516 5.359 1 98.75 170 VAL B N 1
ATOM 3508 C CA . VAL B 1 170 ? -10.305 17.844 5.879 1 98.75 170 VAL B CA 1
ATOM 3509 C C . VAL B 1 170 ? -10.016 18.906 4.805 1 98.75 170 VAL B C 1
ATOM 3511 O O . VAL B 1 170 ? -8.875 19.078 4.387 1 98.75 170 VAL B O 1
ATOM 3514 N N . HIS B 1 171 ? -11.016 19.625 4.41 1 97.94 171 HIS B N 1
ATOM 3515 C CA . HIS B 1 171 ? -10.938 20.656 3.383 1 97.94 171 HIS B CA 1
ATOM 3516 C C . HIS B 1 171 ? -10.773 22.047 4.004 1 97.94 171 HIS B C 1
ATOM 3518 O O . HIS B 1 171 ? -11.547 22.422 4.887 1 97.94 171 HIS B O 1
ATOM 3524 N N . LEU B 1 172 ? -9.805 22.703 3.551 1 97.88 172 LEU B N 1
ATOM 3525 C CA . LEU B 1 172 ? -9.625 24.109 3.852 1 97.88 172 LEU B CA 1
ATOM 3526 C C . LEU B 1 172 ? -10 24.969 2.648 1 97.88 172 LEU B C 1
ATOM 3528 O O . LEU B 1 172 ? -9.234 25.062 1.685 1 97.88 172 LEU B O 1
ATOM 3532 N N . LYS B 1 173 ? -11.078 25.609 2.74 1 94.94 173 LYS B N 1
ATOM 3533 C CA . LYS B 1 173 ? -11.516 26.484 1.662 1 94.94 173 LYS B CA 1
ATOM 3534 C C . LYS B 1 173 ? -10.719 27.781 1.654 1 94.94 173 LYS B C 1
ATOM 3536 O O . LYS B 1 173 ? -10 28.078 2.611 1 94.94 173 LYS B O 1
ATOM 3541 N N . GLN B 1 174 ? -10.703 28.609 0.558 1 90.44 174 GLN B N 1
ATOM 3542 C CA . GLN B 1 174 ? -9.922 29.828 0.379 1 90.44 174 GLN B CA 1
ATOM 3543 C C . GLN B 1 174 ? -10.094 30.781 1.566 1 90.44 174 GLN B C 1
ATOM 3545 O O . GLN B 1 174 ? -9.117 31.359 2.051 1 90.44 174 GLN B O 1
ATOM 3550 N N . ASP B 1 175 ? -11.219 30.891 2.207 1 88.19 175 ASP B N 1
ATOM 3551 C CA . ASP B 1 175 ? -11.461 31.812 3.314 1 88.19 175 ASP B CA 1
ATOM 3552 C C . ASP B 1 175 ? -11.805 31.047 4.594 1 88.19 175 ASP B C 1
ATOM 3554 O O . ASP B 1 175 ? -12.445 31.594 5.492 1 88.19 175 ASP B O 1
ATOM 3558 N N . GLY B 1 176 ? -11.25 29.891 4.602 1 94.38 176 GLY B N 1
ATOM 3559 C CA . GLY B 1 176 ? -11.539 29.094 5.785 1 94.38 176 GLY B CA 1
ATOM 3560 C C . GLY B 1 176 ? -10.648 29.438 6.965 1 94.38 176 GLY B C 1
ATOM 3561 O O . GLY B 1 176 ? -9.562 30 6.789 1 94.38 176 GLY B O 1
ATOM 3562 N N . GLU B 1 177 ? -11.055 29.109 8.156 1 96.75 177 GLU B N 1
ATOM 3563 C CA . GLU B 1 177 ? -10.312 29.391 9.375 1 96.75 177 GLU B CA 1
ATOM 3564 C C . GLU B 1 177 ? -9.266 28.297 9.641 1 96.75 177 GLU B C 1
ATOM 3566 O O . GLU B 1 177 ? -9.594 27.219 10.109 1 96.75 177 GLU B O 1
ATOM 3571 N N . GLN B 1 178 ? -8.07 28.656 9.562 1 96.5 178 GLN B N 1
ATOM 3572 C CA . GLN B 1 178 ? -6.969 27.703 9.625 1 96.5 178 GLN B CA 1
ATOM 3573 C C . GLN B 1 178 ? -6.891 27.047 10.992 1 96.5 178 GLN B C 1
ATOM 3575 O O . GLN B 1 178 ? -6.488 25.875 11.102 1 96.5 178 GLN B O 1
ATOM 3580 N N . THR B 1 179 ? -7.297 27.797 12.07 1 97.88 179 THR B N 1
ATOM 3581 C CA . THR B 1 179 ? -7.254 27.203 13.398 1 97.88 179 THR B CA 1
ATOM 3582 C C . THR B 1 179 ? -8.227 26.031 13.508 1 97.88 179 THR B C 1
ATOM 3584 O O . THR B 1 179 ? -7.898 25 14.109 1 97.88 179 THR B O 1
ATOM 3587 N N . ILE B 1 180 ? -9.367 26.188 12.922 1 98.12 180 ILE B N 1
ATOM 3588 C CA . ILE B 1 180 ? -10.359 25.125 12.922 1 98.12 180 ILE B CA 1
ATOM 3589 C C . ILE B 1 180 ? -9.852 23.953 12.07 1 98.12 180 ILE B C 1
ATOM 3591 O O . ILE B 1 180 ? -10.062 22.797 12.414 1 98.12 180 ILE B O 1
ATOM 3595 N N . PHE B 1 181 ? -9.219 24.312 10.984 1 98.38 181 PHE B N 1
ATOM 3596 C CA . PHE B 1 181 ? -8.594 23.328 10.117 1 98.38 181 PHE B CA 1
ATOM 3597 C C . PHE B 1 181 ? -7.625 22.453 10.906 1 98.38 181 PHE B C 1
ATOM 3599 O O . PHE B 1 181 ? -7.707 21.219 10.852 1 98.38 181 PHE B O 1
ATOM 3606 N N . ALA B 1 182 ? -6.727 23.062 11.672 1 98.62 182 ALA B N 1
ATOM 3607 C CA . ALA B 1 182 ? -5.746 22.359 12.492 1 98.62 182 ALA B CA 1
ATOM 3608 C C . ALA B 1 182 ? -6.434 21.5 13.555 1 98.62 182 ALA B C 1
ATOM 3610 O O . ALA B 1 182 ? -6.031 20.359 13.789 1 98.62 182 ALA B O 1
ATOM 3611 N N . ASP B 1 183 ? -7.477 22.047 14.148 1 98.56 183 ASP B N 1
ATOM 3612 C CA . ASP B 1 183 ? -8.211 21.328 15.188 1 98.56 183 ASP B CA 1
ATOM 3613 C C . ASP B 1 183 ? -8.844 20.062 14.641 1 98.56 183 ASP B C 1
ATOM 3615 O O . ASP B 1 183 ? -8.812 19.016 15.297 1 98.56 183 ASP B O 1
ATOM 3619 N N . LEU B 1 184 ? -9.422 20.156 13.461 1 98.62 184 LEU B N 1
ATOM 3620 C CA . LEU B 1 184 ? -10.102 19.016 12.875 1 98.62 184 LEU B CA 1
ATOM 3621 C C . LEU B 1 184 ? -9.094 17.969 12.398 1 98.62 184 LEU B C 1
ATOM 3623 O O . LEU B 1 184 ? -9.359 16.766 12.461 1 98.62 184 LEU B O 1
ATOM 3627 N N . LEU B 1 185 ? -7.938 18.422 11.953 1 98.62 185 LEU B N 1
ATOM 3628 C CA . LEU B 1 185 ? -6.859 17.484 11.648 1 98.62 185 LEU B CA 1
ATOM 3629 C C . LEU B 1 185 ? -6.465 16.688 12.883 1 98.62 185 LEU B C 1
ATOM 3631 O O . LEU B 1 185 ? -6.316 15.461 12.82 1 98.62 185 LEU B O 1
ATOM 3635 N N . GLN B 1 186 ? -6.297 17.391 13.977 1 98.62 186 GLN B N 1
ATOM 3636 C CA . GLN B 1 186 ? -5.934 16.734 15.234 1 98.62 186 GLN B CA 1
ATOM 3637 C C . GLN B 1 186 ? -7.012 15.758 15.68 1 98.62 186 GLN B C 1
ATOM 3639 O O . GLN B 1 186 ? -6.703 14.664 16.156 1 98.62 186 GLN B O 1
ATOM 3644 N N . THR B 1 187 ? -8.234 16.156 15.531 1 98.31 187 THR B N 1
ATOM 3645 C CA . THR B 1 187 ? -9.352 15.289 15.867 1 98.31 187 THR B CA 1
ATOM 3646 C C . THR B 1 187 ? -9.305 14 15.047 1 98.31 187 THR B C 1
ATOM 3648 O O . THR B 1 187 ? -9.469 12.906 15.586 1 98.31 187 THR B O 1
ATOM 3651 N N . ALA B 1 188 ? -9.109 14.141 13.781 1 98.5 188 ALA B N 1
ATOM 3652 C CA . ALA B 1 188 ? -9.07 12.984 12.883 1 98.5 188 ALA B CA 1
ATOM 3653 C C . ALA B 1 188 ? -7.957 12.016 13.289 1 98.5 188 ALA B C 1
ATOM 3655 O O . ALA B 1 188 ? -8.188 10.812 13.383 1 98.5 188 ALA B O 1
ATOM 3656 N N . VAL B 1 189 ? -6.797 12.562 13.547 1 98.06 189 VAL B N 1
ATOM 3657 C CA . VAL B 1 189 ? -5.656 11.727 13.898 1 98.06 189 VAL B CA 1
ATOM 3658 C C . VAL B 1 189 ? -5.895 11.078 15.258 1 98.06 189 VAL B C 1
ATOM 3660 O O . VAL B 1 189 ? -5.551 9.914 15.469 1 98.06 189 VAL B O 1
ATOM 3663 N N . HIS B 1 190 ? -6.449 11.836 16.203 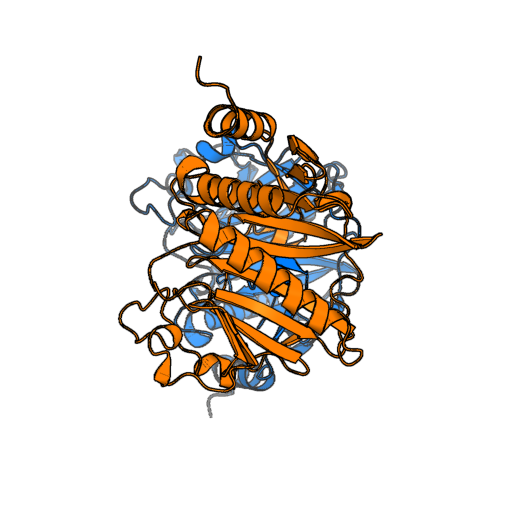1 97.94 190 HIS B N 1
ATOM 3664 C CA . HIS B 1 190 ? -6.777 11.266 17.5 1 97.94 190 HIS B CA 1
ATOM 3665 C C . HIS B 1 190 ? -7.746 10.094 17.375 1 97.94 190 HIS B C 1
ATOM 3667 O O . HIS B 1 190 ? -7.559 9.055 18 1 97.94 190 HIS B O 1
ATOM 3673 N N . TYR B 1 191 ? -8.742 10.289 16.594 1 98.12 191 TYR B N 1
ATOM 3674 C CA . TYR B 1 191 ? -9.711 9.219 16.375 1 98.12 191 TYR B CA 1
ATOM 3675 C C . TYR B 1 191 ? -9.039 7.977 15.812 1 98.12 191 TYR B C 1
ATOM 3677 O O . TYR B 1 191 ? -9.281 6.863 16.281 1 98.12 191 TYR B O 1
ATOM 3685 N N . VAL B 1 192 ? -8.18 8.148 14.805 1 97.12 192 VAL B N 1
ATOM 3686 C CA . VAL B 1 192 ? -7.512 7.051 14.117 1 97.12 192 VAL B CA 1
ATOM 3687 C C . VAL B 1 192 ? -6.656 6.266 15.102 1 97.12 192 VAL B C 1
ATOM 3689 O O . VAL B 1 192 ? -6.656 5.031 15.094 1 97.12 192 VAL B O 1
ATOM 3692 N N . LEU B 1 193 ? -6.023 6.918 16.031 1 95.38 193 LEU B N 1
ATOM 3693 C CA . LEU B 1 193 ? -5.055 6.285 16.922 1 95.38 193 LEU B CA 1
ATOM 3694 C C . LEU B 1 193 ? -5.746 5.66 18.125 1 95.38 193 LEU B C 1
ATOM 3696 O O . LEU B 1 193 ? -5.238 4.695 18.703 1 95.38 193 LEU B O 1
ATOM 3700 N N . HIS B 1 194 ? -6.977 6.133 18.422 1 95.06 194 HIS B N 1
ATOM 3701 C CA . HIS B 1 194 ? -7.477 5.746 19.75 1 95.06 194 HIS B CA 1
ATOM 3702 C C . HIS B 1 194 ? -8.836 5.059 19.641 1 95.06 194 HIS B C 1
ATOM 3704 O O . HIS B 1 194 ? -9.258 4.363 20.562 1 95.06 194 HIS B O 1
ATOM 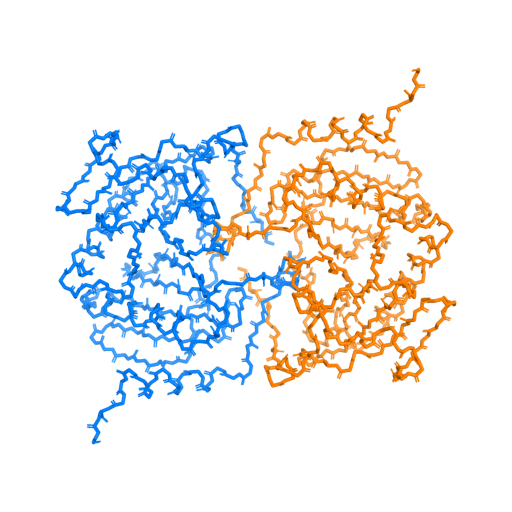3710 N N . HIS B 1 195 ? -9.516 5.293 18.562 1 94.44 195 HIS B N 1
ATOM 3711 C CA . HIS B 1 195 ? -10.891 4.805 18.562 1 94.44 195 HIS B CA 1
ATOM 3712 C C . HIS B 1 195 ? -11.188 3.996 17.312 1 94.44 195 HIS B C 1
ATOM 3714 O O . HIS B 1 195 ? -12.188 3.277 17.25 1 94.44 195 HIS B O 1
ATOM 3720 N N . PHE B 1 196 ? -10.367 4.109 16.25 1 91.19 196 PHE B N 1
ATOM 3721 C CA . PHE B 1 196 ? -10.633 3.514 14.945 1 91.19 196 PHE B CA 1
ATOM 3722 C C . PHE B 1 196 ? -10.508 1.996 15.008 1 91.19 196 PHE B C 1
ATOM 3724 O O . PHE B 1 196 ? -11.477 1.277 14.758 1 91.19 196 PHE B O 1
ATOM 3731 N N . HIS B 1 197 ? -9.375 1.516 15.305 1 85.19 197 HIS B N 1
ATOM 3732 C CA . HIS B 1 197 ? -9.07 0.094 15.414 1 85.19 197 HIS B CA 1
ATOM 3733 C C . HIS B 1 197 ? -7.934 -0.151 16.406 1 85.19 197 HIS B C 1
ATOM 3735 O O . HIS B 1 197 ? -6.934 0.568 16.391 1 85.19 197 HIS B O 1
ATOM 3741 N N . ARG B 1 198 ? -8.086 -1.143 17.141 1 77.31 198 ARG B N 1
ATOM 3742 C CA . ARG B 1 198 ? -7.137 -1.408 18.219 1 77.31 198 ARG B CA 1
ATOM 3743 C C . ARG B 1 198 ? -5.73 -1.634 17.672 1 77.31 198 ARG B C 1
ATOM 3745 O O . ARG B 1 198 ? -4.742 -1.264 18.297 1 77.31 198 ARG B O 1
ATOM 3752 N N . ASN B 1 199 ? -5.629 -2.092 16.469 1 81.31 199 ASN B N 1
ATOM 3753 C CA . ASN B 1 199 ? -4.32 -2.43 15.922 1 81.31 199 ASN B CA 1
ATOM 3754 C C . ASN B 1 199 ? -3.795 -1.326 15.008 1 81.31 199 ASN B C 1
ATOM 3756 O O . ASN B 1 199 ? -2.725 -1.466 14.414 1 81.31 199 ASN B O 1
ATOM 3760 N N . CYS B 1 200 ? -4.449 -0.265 14.969 1 87.81 200 CYS B N 1
ATOM 3761 C CA . CYS B 1 200 ? -4 0.824 14.102 1 87.81 200 CYS B CA 1
ATOM 3762 C C . CYS B 1 200 ? -3.113 1.796 14.875 1 87.81 200 CYS B C 1
ATOM 3764 O O . CYS B 1 200 ? -3.6 2.576 15.688 1 87.81 200 CYS B O 1
ATOM 3766 N N . THR B 1 201 ? -1.877 1.809 14.562 1 91.38 201 THR B N 1
ATOM 3767 C CA . THR B 1 201 ? -0.93 2.672 15.266 1 91.38 201 THR B CA 1
ATOM 3768 C C . THR B 1 201 ? -0.198 3.58 14.281 1 91.38 201 THR B C 1
ATOM 3770 O O . THR B 1 201 ? 0.798 4.211 14.633 1 91.38 201 THR B O 1
ATOM 3773 N N . SER B 1 202 ? -0.635 3.561 13.055 1 95.88 202 SER B N 1
ATOM 3774 C CA . SER B 1 202 ? 0.071 4.305 12.023 1 95.88 202 SER B CA 1
ATOM 3775 C C . SER B 1 202 ? -0.902 5.074 11.133 1 95.88 202 SER B C 1
ATOM 3777 O O . SER B 1 202 ? -2.043 4.648 10.938 1 95.88 202 SER B O 1
ATOM 3779 N N . TYR B 1 203 ? -0.459 6.195 10.648 1 97.44 203 TYR B N 1
ATOM 3780 C CA . TYR B 1 203 ? -1.236 6.969 9.688 1 97.44 203 TYR B CA 1
ATOM 3781 C C . TYR B 1 203 ? -0.33 7.844 8.828 1 97.44 203 TYR B C 1
ATOM 3783 O O . TYR B 1 203 ? 0.842 8.047 9.164 1 97.44 203 TYR B O 1
ATOM 3791 N N . ASN B 1 204 ? -0.857 8.258 7.73 1 98.56 204 ASN B N 1
ATOM 3792 C CA . ASN B 1 204 ? -0.251 9.32 6.934 1 98.56 204 ASN B CA 1
ATOM 3793 C C . ASN B 1 204 ? -1.18 10.523 6.801 1 98.56 204 ASN B C 1
ATOM 3795 O O . ASN B 1 204 ? -2.402 10.375 6.816 1 98.56 204 ASN B O 1
ATOM 3799 N N . LEU B 1 205 ? -0.598 11.664 6.758 1 98.75 205 LEU B N 1
ATOM 3800 C CA . LEU B 1 205 ? -1.253 12.867 6.254 1 98.75 205 LEU B CA 1
ATOM 3801 C C . LEU B 1 205 ? -0.712 13.242 4.883 1 98.75 205 LEU B C 1
ATOM 3803 O O . LEU B 1 205 ? 0.503 13.328 4.688 1 98.75 205 LEU B O 1
ATOM 3807 N N . PHE B 1 206 ? -1.609 13.438 3.984 1 98.69 206 PHE B N 1
ATOM 3808 C CA . PHE B 1 206 ? -1.226 13.898 2.654 1 98.69 206 PHE B CA 1
ATOM 3809 C C . PHE B 1 206 ? -1.93 15.211 2.312 1 98.69 206 PHE B C 1
ATOM 3811 O O . PHE B 1 206 ? -3.16 15.266 2.291 1 98.69 206 PHE B O 1
ATOM 3818 N N . PHE B 1 207 ? -1.187 16.219 2.006 1 98.56 207 PHE B N 1
ATOM 3819 C CA . PHE B 1 207 ? -1.725 17.516 1.639 1 98.56 207 PHE B CA 1
ATOM 3820 C C . PHE B 1 207 ? -1.799 17.672 0.123 1 98.56 207 PHE B C 1
ATOM 3822 O O . PHE B 1 207 ? -0.855 17.312 -0.587 1 98.56 207 PHE B O 1
ATOM 3829 N N . TYR B 1 208 ? -2.957 18.188 -0.303 1 97.94 208 TYR B N 1
ATOM 3830 C CA . TYR B 1 208 ? -3.172 18.375 -1.733 1 97.94 208 TYR B CA 1
ATOM 3831 C C . TYR B 1 208 ? -3.607 19.797 -2.037 1 97.94 208 TYR B C 1
ATOM 3833 O O . TYR B 1 208 ? -4.496 20.344 -1.371 1 97.94 208 TYR B O 1
ATOM 3841 N N . PRO B 1 209 ? -2.938 20.344 -3.051 1 95.12 209 PRO B N 1
ATOM 3842 C CA . PRO B 1 209 ? -3.477 21.609 -3.559 1 95.12 209 PRO B CA 1
ATOM 3843 C C . PRO B 1 209 ? -4.676 21.406 -4.484 1 95.12 209 PRO B C 1
ATOM 3845 O O . PRO B 1 209 ? -4.66 20.5 -5.332 1 95.12 209 PRO B O 1
ATOM 3848 N N . LEU B 1 210 ? -5.715 22.016 -4.191 1 90.88 210 LEU B N 1
ATOM 3849 C CA . LEU B 1 210 ? -6.879 21.969 -5.07 1 90.88 210 LEU B CA 1
ATOM 3850 C C . LEU B 1 210 ? -7.027 23.266 -5.848 1 90.88 210 LEU B C 1
ATOM 3852 O O . LEU B 1 210 ? -6.195 24.172 -5.727 1 90.88 210 LEU B O 1
ATOM 3856 N N . ARG B 1 211 ? -8.047 23.203 -6.672 1 79.56 211 ARG B N 1
ATOM 3857 C CA . ARG B 1 211 ? -8.328 24.422 -7.434 1 79.56 211 ARG B CA 1
ATOM 3858 C C . ARG B 1 211 ? -8.672 25.578 -6.508 1 79.56 211 ARG B C 1
ATOM 3860 O O . ARG B 1 211 ? -9.086 25.375 -5.367 1 79.56 211 ARG B O 1
ATOM 3867 N N . ASN B 1 212 ? -8.484 26.828 -6.855 1 78.5 212 ASN B N 1
ATOM 3868 C CA . ASN B 1 212 ? -8.852 28.047 -6.164 1 78.5 212 ASN B CA 1
ATOM 3869 C C . ASN B 1 212 ? -8.117 28.188 -4.836 1 78.5 212 ASN B C 1
ATOM 3871 O O . ASN B 1 212 ? -8.703 28.609 -3.834 1 78.5 212 ASN B O 1
ATOM 3875 N N . LYS B 1 213 ? -6.992 27.656 -4.707 1 81.25 213 LYS B N 1
ATOM 3876 C CA . LYS B 1 213 ? -6.109 27.797 -3.553 1 81.25 213 LYS B CA 1
ATOM 3877 C C . LYS B 1 213 ? -6.652 27.016 -2.352 1 81.25 213 LYS B C 1
ATOM 3879 O O . LYS B 1 213 ? -6.352 27.359 -1.204 1 81.25 213 LYS B O 1
ATOM 3884 N N . GLU B 1 214 ? -7.523 26.125 -2.623 1 92.69 214 GLU B N 1
ATOM 3885 C CA . GLU B 1 214 ? -8.016 25.25 -1.561 1 92.69 214 GLU B CA 1
ATOM 3886 C C . GLU B 1 214 ? -7.035 24.125 -1.283 1 92.69 214 GLU B C 1
ATOM 3888 O O . GLU B 1 214 ? -6.23 23.766 -2.145 1 92.69 214 GLU B O 1
ATOM 3893 N N . VAL B 1 215 ? -7.09 23.75 -0.016 1 96.75 215 VAL B N 1
ATOM 3894 C CA . VAL B 1 215 ? -6.223 22.656 0.422 1 96.75 215 VAL B CA 1
ATOM 3895 C C . VAL B 1 215 ? -7.07 21.531 1.013 1 96.75 215 VAL B C 1
ATOM 3897 O O . VAL B 1 215 ? -8.062 21.781 1.697 1 96.75 215 VAL B O 1
ATOM 3900 N N . VAL B 1 216 ? -6.773 20.375 0.681 1 98.12 216 VAL B N 1
ATOM 3901 C CA . VAL B 1 216 ? -7.379 19.234 1.348 1 98.12 216 VAL B CA 1
ATOM 3902 C C . VAL B 1 216 ? -6.289 18.328 1.91 1 98.12 216 VAL B C 1
ATOM 3904 O O . VAL B 1 216 ? -5.242 18.141 1.284 1 98.12 216 VAL B O 1
ATOM 3907 N N . VAL B 1 217 ? -6.527 17.875 3.066 1 98.69 217 VAL B N 1
ATOM 3908 C CA . VAL B 1 217 ? -5.625 16.906 3.678 1 98.69 217 VAL B CA 1
ATOM 3909 C C . VAL B 1 217 ? -6.332 15.555 3.812 1 98.69 217 VAL B C 1
ATOM 3911 O O . VAL B 1 217 ? -7.441 15.477 4.348 1 98.69 217 VAL B O 1
ATOM 3914 N N . LYS B 1 218 ? -5.715 14.586 3.322 1 98.69 218 LYS B N 1
ATOM 3915 C CA . LYS B 1 218 ? -6.199 13.219 3.51 1 98.69 218 LYS B CA 1
ATOM 3916 C C . LYS B 1 218 ? -5.508 12.547 4.691 1 98.69 218 LYS B C 1
ATOM 3918 O O . LYS B 1 218 ? -4.281 12.578 4.797 1 98.69 218 LYS B O 1
ATOM 3923 N N . ILE B 1 219 ? -6.281 12.047 5.629 1 98.69 219 ILE B N 1
ATOM 3924 C CA . ILE B 1 219 ? -5.797 11.219 6.73 1 98.69 219 ILE B CA 1
ATOM 3925 C C . ILE B 1 219 ? -6.008 9.742 6.398 1 98.69 219 ILE B C 1
ATOM 3927 O O . ILE B 1 219 ? -7.145 9.289 6.246 1 98.69 219 ILE B O 1
ATOM 3931 N N . LEU B 1 220 ? -4.93 9.047 6.297 1 98.12 220 LEU B N 1
ATOM 3932 C CA . LEU B 1 220 ? -4.965 7.648 5.867 1 98.12 220 LEU B CA 1
ATOM 3933 C C . LEU B 1 220 ? -4.453 6.73 6.969 1 98.12 220 LEU B C 1
ATOM 3935 O O . LEU B 1 220 ? -3.246 6.656 7.211 1 98.12 220 LEU B O 1
ATOM 3939 N N . PRO B 1 221 ? -5.426 6 7.652 1 97.06 221 PRO B N 1
ATOM 3940 C CA . PRO B 1 221 ? -4.93 4.945 8.539 1 97.06 221 PRO B CA 1
ATOM 3941 C C . PRO B 1 221 ? -4.121 3.881 7.797 1 97.06 221 PRO B C 1
ATOM 3943 O O . PRO B 1 221 ? -4.484 3.49 6.684 1 97.06 221 PRO B O 1
ATOM 3946 N N . ARG B 1 222 ? -3.039 3.48 8.43 1 95 222 ARG B N 1
ATOM 3947 C CA . ARG B 1 222 ? -2.137 2.584 7.715 1 95 222 ARG B CA 1
ATOM 3948 C C . ARG B 1 222 ? -2.07 1.219 8.391 1 95 222 ARG B C 1
ATOM 3950 O O . ARG B 1 222 ? -1.839 1.129 9.594 1 95 222 ARG B O 1
ATOM 3957 N N . PHE B 1 223 ? -2.281 0.19 7.566 1 90.75 223 PHE B N 1
ATOM 3958 C CA . PHE B 1 223 ? -2.129 -1.237 7.824 1 90.75 223 PHE B CA 1
ATOM 3959 C C . PHE B 1 223 ? -1.385 -1.918 6.68 1 90.75 223 PHE B C 1
ATOM 3961 O O . PHE B 1 223 ? -0.844 -1.247 5.801 1 90.75 223 PHE B O 1
ATOM 3968 N N . SER B 1 224 ? -1.355 -3.26 6.801 1 89.44 224 SER B N 1
ATOM 3969 C CA . SER B 1 224 ? -0.929 -3.955 5.594 1 89.44 224 SER B CA 1
ATOM 3970 C C . SER B 1 224 ? -1.865 -3.662 4.426 1 89.44 224 SER B C 1
ATOM 3972 O O . SER B 1 224 ? -3.084 -3.795 4.551 1 89.44 224 SER B O 1
ATOM 3974 N N . THR B 1 225 ? -1.335 -3.205 3.396 1 92.81 225 THR B N 1
ATOM 3975 C CA . THR B 1 225 ? -2.148 -2.744 2.277 1 92.81 225 THR B CA 1
ATOM 3976 C C . THR B 1 225 ? -2.795 -3.924 1.558 1 92.81 225 THR B C 1
ATOM 3978 O O . THR B 1 225 ? -2.17 -4.973 1.385 1 92.81 225 THR B O 1
ATOM 3981 N N . SER B 1 226 ? -3.951 -3.734 1.093 1 93.62 226 SER B N 1
ATOM 3982 C CA . SER B 1 226 ? -4.734 -4.77 0.427 1 93.62 226 SER B CA 1
ATOM 3983 C C . SER B 1 226 ? -4.043 -5.254 -0.845 1 93.62 226 SER B C 1
ATOM 3985 O O . SER B 1 226 ? -3.547 -4.445 -1.633 1 93.62 226 SER B O 1
ATOM 3987 N N . PRO B 1 227 ? -4.121 -6.574 -1.078 1 96.06 227 PRO B N 1
ATOM 3988 C CA . PRO B 1 227 ? -3.57 -7.086 -2.336 1 96.06 227 PRO B CA 1
ATOM 3989 C C . PRO B 1 227 ? -4.336 -6.59 -3.559 1 96.06 227 PRO B C 1
ATOM 3991 O O . PRO B 1 227 ? -3.752 -6.418 -4.633 1 96.06 227 PRO B O 1
ATOM 3994 N N . LEU B 1 228 ? -5.625 -6.348 -3.438 1 96.25 228 LEU B N 1
ATOM 3995 C CA . LEU B 1 228 ? -6.418 -5.883 -4.574 1 96.25 228 LEU B CA 1
ATOM 3996 C C . LEU B 1 228 ? -5.938 -4.516 -5.047 1 96.25 228 LEU B C 1
ATOM 3998 O O . LEU B 1 228 ? -5.887 -4.254 -6.25 1 96.25 228 LEU B O 1
ATOM 4002 N N . PHE B 1 229 ? -5.59 -3.715 -4.094 1 95.5 229 PHE B N 1
ATOM 4003 C CA . PHE B 1 229 ? -5.043 -2.414 -4.461 1 95.5 229 PHE B CA 1
ATOM 4004 C C . PHE B 1 229 ? -3.631 -2.561 -5.02 1 95.5 229 PHE B C 1
ATOM 4006 O O . PHE B 1 229 ? -3.295 -1.958 -6.043 1 95.5 229 PHE B O 1
ATOM 4013 N N . MET B 1 230 ? -2.809 -3.338 -4.363 1 95.94 230 MET B N 1
ATOM 4014 C CA . MET B 1 230 ? -1.399 -3.494 -4.711 1 95.94 230 MET B CA 1
ATOM 4015 C C . MET B 1 230 ? -1.248 -4.109 -6.102 1 95.94 230 MET B C 1
ATOM 4017 O O . MET B 1 230 ? -0.408 -3.672 -6.887 1 95.94 230 MET B O 1
ATOM 4021 N N . GLY B 1 231 ? -2.072 -5.043 -6.387 1 96.44 231 GLY B N 1
ATOM 4022 C CA . GLY B 1 231 ? -1.894 -5.793 -7.621 1 96.44 231 GLY B CA 1
ATOM 4023 C C . GLY B 1 231 ? -2.754 -5.285 -8.758 1 96.44 231 GLY B C 1
ATOM 4024 O O . GLY B 1 231 ? -2.363 -5.371 -9.922 1 96.44 231 GLY B O 1
ATOM 4025 N N . TYR B 1 232 ? -3.949 -4.715 -8.414 1 95.81 232 TYR B N 1
ATOM 4026 C CA . TYR B 1 232 ? -4.918 -4.488 -9.477 1 95.81 232 TYR B CA 1
ATOM 4027 C C . TYR B 1 232 ? -5.473 -3.072 -9.422 1 95.81 232 TYR B C 1
ATOM 4029 O O . TYR B 1 232 ? -6.395 -2.729 -10.164 1 95.81 232 TYR B O 1
ATOM 4037 N N . ASP B 1 233 ? -5.008 -2.252 -8.523 1 93.12 233 ASP B N 1
ATOM 4038 C CA . ASP B 1 233 ? -5.414 -0.856 -8.383 1 93.12 233 ASP B CA 1
ATOM 4039 C C . ASP B 1 233 ? -6.906 -0.749 -8.062 1 93.12 233 ASP B C 1
ATOM 4041 O O . ASP B 1 233 ? -7.59 0.14 -8.57 1 93.12 233 ASP B O 1
ATOM 4045 N N . ILE B 1 234 ? -7.41 -1.682 -7.336 1 94.81 234 ILE B N 1
ATOM 4046 C CA . ILE B 1 234 ? -8.805 -1.652 -6.918 1 94.81 234 ILE B CA 1
ATOM 4047 C C . ILE B 1 234 ? -8.898 -1.226 -5.457 1 94.81 234 ILE B C 1
ATOM 4049 O O . ILE B 1 234 ? -8.383 -1.912 -4.57 1 94.81 234 ILE B O 1
ATOM 4053 N N . ALA B 1 235 ? -9.5 -0.115 -5.242 1 94.88 235 ALA B N 1
ATOM 4054 C CA . ALA B 1 235 ? -9.734 0.352 -3.877 1 94.88 235 ALA B CA 1
ATOM 4055 C C . ALA B 1 235 ? -10.945 -0.338 -3.26 1 94.88 235 ALA B C 1
ATOM 4057 O O . ALA B 1 235 ? -11.875 -0.727 -3.971 1 94.88 235 ALA B O 1
ATOM 4058 N N . GLN B 1 236 ? -10.875 -0.529 -1.994 1 94.44 236 GLN B N 1
ATOM 4059 C CA . GLN B 1 236 ? -11.992 -1.133 -1.281 1 94.44 236 GLN B CA 1
ATOM 4060 C C . GLN B 1 236 ? -12.633 -0.135 -0.321 1 94.44 236 GLN B C 1
ATOM 4062 O O . GLN B 1 236 ? -11.938 0.638 0.338 1 94.44 236 GLN B O 1
ATOM 4067 N N . VAL B 1 237 ? -13.953 -0.171 -0.291 1 95.19 237 VAL B N 1
ATOM 4068 C CA . VAL B 1 237 ? -14.703 0.725 0.58 1 95.19 237 VAL B CA 1
ATOM 4069 C C . VAL B 1 237 ? -15.547 -0.091 1.556 1 95.19 237 VAL B C 1
ATOM 4071 O O . VAL B 1 237 ? -16.25 -1.024 1.151 1 95.19 237 VAL B O 1
ATOM 4074 N N . SER B 1 238 ? -15.5 0.279 2.797 1 94.38 238 SER B N 1
ATOM 4075 C CA . SER B 1 238 ? -16.281 -0.435 3.799 1 94.38 238 SER B CA 1
ATOM 4076 C C . SER B 1 238 ? -17.766 -0.118 3.668 1 94.38 238 SER B C 1
ATOM 4078 O O . SER B 1 238 ? -18.141 1.008 3.33 1 94.38 238 SER B O 1
ATOM 4080 N N . ASN B 1 239 ? -18.578 -1.079 3.992 1 94.19 239 ASN B N 1
ATOM 4081 C CA . ASN B 1 239 ? -20.016 -0.84 4.023 1 94.19 239 ASN B CA 1
ATOM 4082 C C . ASN B 1 239 ? -20.453 -0.234 5.352 1 94.19 239 ASN B C 1
ATOM 4084 O O . ASN B 1 239 ? -21.656 -0.056 5.594 1 94.19 239 ASN B O 1
ATOM 4088 N N . LYS B 1 240 ? -19.531 0.179 6.203 1 94.88 240 LYS B N 1
ATOM 4089 C CA . LYS B 1 240 ? -19.844 0.726 7.516 1 94.88 240 LYS B CA 1
ATOM 4090 C C . LYS B 1 240 ? -19.391 2.174 7.641 1 94.88 240 LYS B C 1
ATOM 4092 O O . LYS B 1 240 ? -18.984 2.611 8.719 1 94.88 240 LYS B O 1
ATOM 4097 N N . LEU B 1 241 ? -19.359 2.865 6.605 1 96.38 241 LEU B N 1
ATOM 4098 C CA . LEU B 1 241 ? -18.922 4.254 6.617 1 96.38 241 LEU B CA 1
ATOM 4099 C C . LEU B 1 241 ? -19.797 5.094 7.539 1 96.38 241 LEU B C 1
ATOM 4101 O O . LEU B 1 241 ? -19.297 5.891 8.328 1 96.38 241 LEU B O 1
ATOM 4105 N N . SER B 1 242 ? -21.094 4.859 7.438 1 96.62 242 SER B N 1
ATOM 4106 C CA . SER B 1 242 ? -22.031 5.645 8.242 1 96.62 242 SER B CA 1
ATOM 4107 C C . SER B 1 242 ? -21.797 5.41 9.734 1 96.62 242 SER B C 1
ATOM 4109 O O . SER B 1 242 ? -21.922 6.34 10.531 1 96.62 242 SER B O 1
ATOM 4111 N N . ASP B 1 243 ? -21.469 4.188 10.086 1 96.31 243 ASP B N 1
ATOM 4112 C CA . ASP B 1 243 ? -21.203 3.859 11.484 1 96.31 243 ASP B CA 1
ATOM 4113 C C . ASP B 1 243 ? -20 4.652 12.008 1 96.31 243 ASP B C 1
ATOM 4115 O O . ASP B 1 243 ? -20.031 5.164 13.133 1 96.31 243 ASP B O 1
ATOM 4119 N N . VAL B 1 244 ? -19.016 4.766 11.219 1 96.5 244 VAL B N 1
ATOM 4120 C CA . VAL B 1 244 ? -17.812 5.477 11.609 1 96.5 244 VAL B CA 1
ATOM 4121 C C . VAL B 1 244 ? -18.109 6.969 11.734 1 96.5 244 VAL B C 1
ATOM 4123 O O . VAL B 1 244 ? -17.656 7.617 12.688 1 96.5 244 VAL B O 1
ATOM 4126 N N . VAL B 1 245 ? -18.844 7.504 10.766 1 97.88 245 VAL B N 1
ATOM 4127 C CA . VAL B 1 245 ? -19.219 8.914 10.797 1 97.88 245 VAL B CA 1
ATOM 4128 C C . VAL B 1 245 ? -19.953 9.219 12.102 1 97.88 245 VAL B C 1
ATOM 4130 O O . VAL B 1 245 ? -19.641 10.18 12.797 1 97.88 245 VAL B O 1
ATOM 4133 N N . HIS B 1 246 ? -20.891 8.352 12.43 1 97.38 246 HIS B N 1
ATOM 4134 C CA . HIS B 1 246 ? -21.672 8.547 13.648 1 97.38 246 HIS B CA 1
ATOM 4135 C C . HIS B 1 246 ? -20.797 8.453 14.891 1 97.38 246 HIS B C 1
ATOM 4137 O O . HIS B 1 246 ? -20.969 9.219 15.836 1 97.38 246 HIS B O 1
ATOM 4143 N N . GLN B 1 247 ? -19.891 7.562 14.883 1 97.25 247 GLN B N 1
ATOM 4144 C CA . GLN B 1 247 ? -19 7.383 16.016 1 97.25 247 GLN B CA 1
ATOM 4145 C C . GLN B 1 247 ? -18.141 8.625 16.25 1 97.25 247 GLN B C 1
ATOM 4147 O O . GLN B 1 247 ? -17.984 9.078 17.391 1 97.25 247 GLN B O 1
ATOM 4152 N N . VAL B 1 248 ? -17.609 9.164 15.211 1 97.94 248 VAL B N 1
ATOM 4153 C CA . VAL B 1 248 ? -16.781 10.359 15.328 1 97.94 248 VAL B CA 1
ATOM 4154 C C . VAL B 1 248 ? -17.625 11.531 15.828 1 97.94 248 VAL B C 1
ATOM 4156 O O . VAL B 1 248 ? -17.188 12.281 16.703 1 97.94 248 VAL B O 1
ATOM 4159 N N . GLN B 1 249 ? -18.781 11.672 15.25 1 98 249 GLN B N 1
ATOM 4160 C CA . GLN B 1 249 ? -19.672 12.75 15.664 1 98 249 GLN B CA 1
ATOM 4161 C C . GLN B 1 249 ? -20.031 12.641 17.141 1 98 249 GLN B C 1
ATOM 4163 O O . GLN B 1 249 ? -20.031 13.641 17.859 1 98 249 GLN B O 1
ATOM 4168 N N . GLU B 1 250 ? -20.297 11.445 17.594 1 97.19 250 GLU B N 1
ATOM 4169 C CA . GLU B 1 250 ? -20.656 11.219 19 1 97.19 250 GLU B CA 1
ATOM 4170 C C . GLU B 1 250 ? -19.484 11.5 19.922 1 97.19 250 GLU B C 1
ATOM 4172 O O . GLU B 1 250 ? -19.672 12.078 21 1 97.19 250 GLU B O 1
ATOM 4177 N N . LEU B 1 251 ? -18.344 11.156 19.547 1 97.06 251 LEU B N 1
ATOM 4178 C CA . LEU B 1 251 ? -17.156 11.258 20.406 1 97.06 251 LEU B CA 1
ATOM 4179 C C . LEU B 1 251 ? -16.672 12.703 20.484 1 97.06 251 LEU B C 1
ATOM 4181 O O . LEU B 1 251 ? -16.203 13.148 21.547 1 97.06 251 LEU B O 1
ATOM 4185 N N . TYR B 1 252 ? -16.828 13.461 19.359 1 97.44 252 TYR B N 1
ATOM 4186 C CA . TYR B 1 252 ? -16.094 14.711 19.328 1 97.44 252 TYR B CA 1
ATOM 4187 C C . TYR B 1 252 ? -17.016 15.906 19.141 1 97.44 252 TYR B C 1
ATOM 4189 O O . TYR B 1 252 ? -16.641 17.047 19.406 1 97.44 252 TYR B O 1
ATOM 4197 N N . PHE B 1 253 ? -18.219 15.688 18.688 1 95.88 253 PHE B N 1
ATOM 4198 C CA . PHE B 1 253 ? -19.031 16.844 18.312 1 95.88 253 PHE B CA 1
ATOM 4199 C C . PHE B 1 253 ? -20.391 16.781 18.984 1 95.88 253 PHE B C 1
ATOM 4201 O O . PHE B 1 253 ? -21.25 17.641 18.734 1 95.88 253 PHE B O 1
ATOM 4208 N N . SER B 1 254 ? -20.734 15.68 19.609 1 86.69 254 SER B N 1
ATOM 4209 C CA . SER B 1 254 ? -22.016 15.594 20.312 1 86.69 254 SER B CA 1
ATOM 4210 C C . SER B 1 254 ? -21.969 16.422 21.609 1 86.69 254 SER B C 1
ATOM 4212 O O . SER B 1 254 ? -20.938 16.484 22.266 1 86.69 254 SER B O 1
ATOM 4214 N N . GLN B 1 255 ? -22.75 17.562 21.812 1 65.88 255 GLN B N 1
ATOM 4215 C CA . GLN B 1 255 ? -22.984 18.391 23 1 65.88 255 GLN B CA 1
ATOM 4216 C C . GLN B 1 255 ? -23.188 17.516 24.234 1 65.88 255 GLN B C 1
ATOM 4218 O O . GLN B 1 255 ? -23.953 16.547 24.203 1 65.88 255 GLN B O 1
ATOM 4223 N N . LYS B 1 256 ? -22.203 17.312 25.078 1 49.72 256 LYS B N 1
ATOM 4224 C CA . LYS B 1 256 ? -22.469 16.797 26.422 1 49.72 256 LYS B CA 1
ATOM 4225 C C . LYS B 1 256 ? -23.75 17.391 27 1 49.72 256 LYS B C 1
ATOM 4227 O O . LYS B 1 256 ? -23.859 18.609 27.172 1 49.72 256 LYS B O 1
ATOM 4232 N N . LYS B 1 257 ? -24.953 16.891 26.641 1 38.22 257 LYS B N 1
ATOM 4233 C CA . LYS B 1 257 ? -26.016 17.172 27.609 1 38.22 257 LYS B CA 1
ATOM 4234 C C . LYS B 1 257 ? -25.703 16.531 28.953 1 38.22 257 LYS B C 1
ATOM 4236 O O . LYS B 1 257 ? -25.297 15.367 29.016 1 38.22 257 LYS B O 1
#

Foldseek 3Di:
DDDDDWAFAVVLVVVDAFCQVPVVDDAPLLPVVPDPQFDDDDVQWTKGWDPRDGTPQKTKIKIQLGNDQQDDLLPDDLVSLLVRLVVLVVVLVVLQPDLQALDKWKKWKAHDQRPDGGHRGMIMIMGHRPDDPCPPPDCLQQDAAFLDDDQQKTWHWHPDHQFDETKIKIKHHPRGDVSVSSVVVSLVVCCQCPPVDPPFRIWMWTWDQDPPRMIMIMIGTGDPGDPCCVPPVDHHYDPCRVVVSVVSCVVPPDPPD/DDDDDWAFAVVLVVVDAFCQVPVVDDAPLLPVVPDPQFDDDDVQWTKGWDPRDGTPQKTKIKIQLGNDQQDDLLPDDLVSLLVRLVVLVVVLVVLQPDLQALDKWKKWKAHDQRPDGGHRGMIMIMGHRPDDPCPPPDCLQQDAAFLDDDQQKTWHWHPDHQFDETKIKIKHHPRGDVSVSSVVVSLVVVCQCPPVDPPFRIWMWTWDQDPPRMIMIMIGTGDPGDPCCVPPVDHHYDPCRVVVSVVSCVVPPPPPD

Solvent-accessible surface area (backbone atoms only — not comparable to full-atom values): 27299 Å² total; per-residue (Å²): 98,87,76,50,76,41,45,28,39,58,74,51,52,73,66,50,75,53,29,54,86,44,65,83,45,85,58,71,76,73,42,61,88,72,57,61,63,69,76,49,70,60,90,57,26,36,34,26,50,47,89,66,66,34,48,59,70,45,50,45,30,34,33,36,63,47,78,50,55,85,51,50,76,60,69,54,52,69,69,57,41,40,52,49,51,52,52,52,53,50,52,52,50,56,54,56,70,37,81,71,32,60,29,61,48,39,36,31,46,37,46,73,38,19,46,50,42,57,51,50,39,41,35,36,42,34,34,25,43,81,48,61,60,64,76,62,62,50,70,60,35,70,36,53,53,74,55,48,74,56,67,50,26,42,31,26,38,26,72,44,35,79,60,41,55,62,30,36,30,42,34,36,41,72,85,28,47,63,60,59,44,43,52,51,52,31,50,53,51,38,40,44,55,72,68,65,41,95,84,29,66,16,27,33,40,35,54,39,85,47,76,81,72,18,38,36,34,38,41,36,64,28,62,60,55,50,49,52,34,75,70,46,58,33,14,36,29,45,76,53,55,66,59,50,42,50,50,51,32,56,74,73,64,52,74,84,122,99,87,76,51,74,40,46,28,38,57,75,49,52,73,66,50,77,52,29,54,87,44,64,82,45,84,59,72,76,73,42,60,87,74,59,60,62,70,76,48,71,60,90,57,28,36,34,24,49,46,91,67,65,32,48,59,70,47,50,45,30,33,32,35,62,46,77,50,54,86,52,51,77,60,70,53,52,69,69,57,41,41,51,48,52,51,53,49,52,51,54,51,49,57,53,56,70,36,82,73,31,59,28,62,49,38,37,32,48,35,44,72,38,18,45,50,40,56,50,49,40,40,35,36,41,34,32,24,43,82,47,61,60,64,76,63,61,49,69,61,35,70,36,52,52,75,56,49,74,57,68,50,25,42,32,26,37,26,70,44,37,81,59,40,53,63,31,35,28,42,34,35,41,72,84,28,48,64,60,59,44,43,51,50,52,31,49,54,49,36,40,44,57,72,69,65,42,95,84,31,68,18,27,32,40,35,53,40,84,44,78,82,72,17,37,36,35,39,40,38,64,28,62,60,54,51,47,52,33,75,69,45,58,33,12,35,29,47,76,52,56,68,58,52,41,50,50,51,31,56,76,73,64,51,76,86,122

Organism: NCBI:txid1402861

Sequence (514 aa):
MTRSHLIFDSSIGKQKPETIVNRQNPCPFCNVEALTHIMDQKDSIIWLENKYPVLQDAFQTVIIETDECTSELSLYSKEHLHKLIDFALEKWKEMQENSEYKSVLFFKNHGPMSGGSLRHPHMQIVGLKNVDAYRELDERQFEGLTIHEENGIIFNLSTLPRVGFFEFNVHLKQDGEQTIFADLLQTAVHYVLHHFHRNCTSYNLFFYPLRNKEVVVKILPRFSTSPLFMGYDIAQVSNKLSDVVHQVQELYFSQKKMTRSHLIFDSSIGKQKPETIVNRQNPCPFCNVEALTHIMDQKDSIIWLENKYPVLQDAFQTVIIETDECTSELSLYSKEHLHKLIDFALEKWKEMQENSEYKSVLFFKNHGPMSGGSLRHPHMQIVGLKNVDAYRELDERQFEGLTIHEENGIIFNLSTLPRVGFFEFNVHLKQDGEQTIFADLLQTAVHYVLHHFHRNCTSYNLFFYPLRNKEVVVKILPRFSTSPLFMGYDIAQVSNKLSDVVHQVQELYFSQKK

Secondary structure (DSSP, 8-state):
---EEEEE-HHHHTTS---SS-TTSPPTTT-GGG---EEEEETTEEEEE-SS--BTTEEEEEEE--S-TT--GGGS-HHHHHHHHHHHHHHHHHHHT-TT-SEEEEEEEESGGGT-S--S-EEEEEEESS--TTTT--GGGG-EEEEEEETTEEEEEESS-SSEE--EEEEE-TT--HHHHHHHHHHHHHHIIIII-TT---EEEEEEE-GGG-EEEEEEE-SSPPHHHHHH-EEEEETTHHHHHHHHIIIIIS---/---EEEEE-HHHHTTS---SS-TTSPPTTT-GGG---EEEEETTEEEEE-SS--BTTEEEEEEE--S-TT--GGGS-HHHHHHHHHHHHHHHHHHHT-TT-SEEEEEEEESGGGT-S--S-EEEEEEESS--TTTT--GGGG-EEEEEEETTEEEEEESS-SSEE--EEEEE-TT--HHHHHHHHHHHHHHIIIII-TT---EEEEEEE-GGG-EEEEEEE-SSPPHHHHHH-EEEEETTHHHHHHHHHHHHTS---

Radius of gyration: 23.65 Å; Cα contacts (8 Å, |Δi|>4): 1103; chains: 2; bounding box: 58×67×55 Å

Nearest PDB structures (foldseek):
  4qvu-assembly1_A  TM=9.115E-01  e=4.739E-27  Bacillus cereus ATCC 10987
  1z84-assembly1_B  TM=7.447E-01  e=2.910E-10  Arabidopsis thaliana
  2h39-assembly1_B  TM=7.354E-01  e=3.709E-10  Arabidopsis thaliana
  2h39-assembly1_A  TM=7.408E-01  e=6.805E-10  Arabidopsis thaliana
  1zwj-assembly1_B  TM=6.938E-01  e=3.941E-10  Arabidopsis thaliana

InterPro domains:
  IPR001937 Galactose-1-phosphate uridyl transferase, class I [PTHR11943] (14-146)
  IPR012361 Galactose-1-phosphate uridylyltransferase, short form, putative [PIRSF031505] (2-253)
  IPR036265 HIT-like superfamily [G3DSA:3.30.428.10] (56-131)
  IPR036265 HIT-like superfamily [SSF54197] (13-129)
  IPR046322 DUF4931, N-terminal domain [PF16285] (8-131)
  IPR049285 DUF4931, C-terminal domain [PF20956] (136-253)

pLDDT: mean 93.48, std 7.55, range [38.06, 98.81]